Protein AF-A0A3P1WL23-F1 (afdb_monomer)

Structure (mmCIF, N/CA/C/O backbone):
data_AF-A0A3P1WL23-F1
#
_entry.id   AF-A0A3P1WL23-F1
#
loop_
_atom_site.group_PDB
_atom_site.id
_atom_site.type_symbol
_atom_site.label_atom_id
_atom_site.label_alt_id
_atom_site.label_comp_id
_atom_site.label_asym_id
_atom_site.label_entity_id
_atom_site.label_seq_id
_atom_site.pdbx_PDB_ins_code
_atom_site.Cartn_x
_atom_site.Cartn_y
_atom_site.Cartn_z
_atom_site.occupancy
_atom_site.B_iso_or_equiv
_atom_site.auth_seq_id
_atom_site.auth_comp_id
_atom_site.auth_asym_id
_atom_site.auth_atom_id
_atom_site.pdbx_PDB_model_num
ATOM 1 N N . MET A 1 1 ? 6.122 -33.150 -4.198 1.00 86.38 1 MET A N 1
ATOM 2 C CA . MET A 1 1 ? 6.755 -31.962 -3.572 1.00 86.38 1 MET A CA 1
ATOM 3 C C . MET A 1 1 ? 8.223 -31.910 -3.983 1.00 86.38 1 MET A C 1
ATOM 5 O O . MET A 1 1 ? 8.851 -32.961 -3.941 1.00 86.38 1 MET A O 1
ATOM 9 N N . ILE A 1 2 ? 8.761 -30.746 -4.373 1.00 91.94 2 ILE A N 1
ATOM 10 C CA . ILE A 1 2 ? 10.210 -30.546 -4.578 1.00 91.94 2 ILE A CA 1
ATOM 11 C C . ILE A 1 2 ? 10.788 -29.834 -3.350 1.00 91.94 2 ILE A C 1
ATOM 13 O O . ILE A 1 2 ? 10.182 -28.879 -2.869 1.00 91.94 2 ILE A O 1
ATOM 17 N N . ARG A 1 3 ? 11.929 -30.292 -2.828 1.00 94.50 3 ARG A N 1
ATOM 18 C CA . ARG A 1 3 ? 12.614 -29.663 -1.684 1.00 94.50 3 ARG A CA 1
ATOM 19 C C . ARG A 1 3 ? 14.132 -29.882 -1.733 1.00 94.50 3 ARG A C 1
ATOM 21 O O . ARG A 1 3 ? 14.568 -30.808 -2.417 1.00 94.50 3 ARG A O 1
ATOM 28 N N . PRO A 1 4 ? 14.941 -29.104 -0.990 1.00 94.88 4 PRO A N 1
ATOM 29 C CA . PRO A 1 4 ? 16.338 -29.452 -0.747 1.00 94.88 4 PRO A CA 1
ATOM 30 C C . PRO A 1 4 ? 16.478 -30.856 -0.150 1.00 94.88 4 PRO A C 1
ATOM 32 O O . PRO A 1 4 ? 15.651 -31.278 0.669 1.00 94.88 4 PRO A O 1
ATOM 35 N N . ALA A 1 5 ? 17.510 -31.575 -0.582 1.00 94.38 5 ALA A N 1
ATOM 36 C CA . ALA A 1 5 ? 17.866 -32.873 -0.034 1.00 94.38 5 ALA A CA 1
ATOM 37 C C . ALA A 1 5 ? 18.357 -32.724 1.413 1.00 94.38 5 ALA A C 1
ATOM 39 O O . ALA A 1 5 ? 19.126 -31.814 1.738 1.00 94.38 5 ALA A O 1
ATOM 40 N N . VAL A 1 6 ? 17.935 -33.645 2.271 1.00 94.69 6 VAL A N 1
ATOM 41 C CA . VAL A 1 6 ? 18.484 -33.828 3.618 1.00 94.69 6 VAL A CA 1
ATOM 42 C C . VAL A 1 6 ? 19.450 -35.020 3.618 1.00 94.69 6 VAL A C 1
ATOM 44 O O . VAL A 1 6 ? 19.379 -35.842 2.702 1.00 94.69 6 VAL A O 1
ATOM 47 N N . PRO A 1 7 ? 20.342 -35.161 4.618 1.00 94.25 7 PRO A N 1
ATOM 48 C CA . PRO A 1 7 ? 21.303 -36.269 4.664 1.00 94.25 7 PRO A CA 1
ATOM 49 C C . PRO A 1 7 ? 20.664 -37.661 4.519 1.00 94.25 7 PRO A C 1
ATOM 51 O O . PRO A 1 7 ? 21.202 -38.522 3.825 1.00 94.25 7 PRO A O 1
ATOM 54 N N . ASP A 1 8 ? 19.473 -37.854 5.090 1.00 94.19 8 ASP A N 1
ATOM 55 C CA . ASP A 1 8 ? 18.735 -39.123 5.035 1.00 94.19 8 ASP A CA 1
ATOM 56 C C . ASP A 1 8 ? 18.248 -39.490 3.619 1.00 94.19 8 ASP A C 1
ATOM 58 O O . ASP A 1 8 ? 17.963 -40.657 3.343 1.00 94.19 8 ASP A O 1
ATOM 62 N N . ASP A 1 9 ? 18.185 -38.529 2.691 1.00 95.62 9 ASP A N 1
ATOM 63 C CA . ASP A 1 9 ? 17.779 -38.788 1.308 1.00 95.62 9 ASP A CA 1
ATOM 64 C C . ASP A 1 9 ? 18.897 -39.430 0.474 1.00 95.62 9 ASP A C 1
ATOM 66 O O . ASP A 1 9 ? 18.610 -40.048 -0.553 1.00 95.62 9 ASP A O 1
ATOM 70 N N . LEU A 1 10 ? 20.168 -39.291 0.877 1.00 94.81 10 LEU A N 1
ATOM 71 C CA . LEU A 1 10 ? 21.323 -39.607 0.026 1.00 94.81 10 LEU A CA 1
ATOM 72 C C . LEU A 1 10 ? 21.339 -41.068 -0.435 1.00 94.81 10 LEU A C 1
ATOM 74 O O . LEU A 1 10 ? 21.601 -41.345 -1.603 1.00 94.81 10 LEU A O 1
ATOM 78 N N . LEU A 1 11 ? 20.996 -42.011 0.445 1.00 92.88 11 LEU A N 1
ATOM 79 C CA . LEU A 1 11 ? 20.919 -43.427 0.070 1.00 92.88 11 LEU A CA 1
ATOM 80 C C . LEU A 1 11 ? 19.818 -43.680 -0.964 1.00 92.88 11 LEU A C 1
ATOM 82 O O . LEU A 1 11 ? 20.016 -44.439 -1.913 1.00 92.88 11 LEU A O 1
ATOM 86 N N . ARG A 1 12 ? 18.672 -43.011 -0.814 1.00 94.25 12 ARG A N 1
ATOM 87 C CA . ARG A 1 12 ? 17.547 -43.153 -1.738 1.00 94.25 12 ARG A CA 1
ATOM 88 C C . ARG A 1 12 ? 17.841 -42.509 -3.094 1.00 94.25 12 ARG A C 1
ATOM 90 O O . ARG A 1 12 ? 17.418 -43.039 -4.118 1.00 94.25 12 ARG A O 1
ATOM 97 N N . ILE A 1 13 ? 18.602 -41.417 -3.115 1.00 95.94 13 ILE A N 1
ATOM 98 C CA . ILE A 1 13 ? 19.103 -40.783 -4.341 1.00 95.94 13 ILE A CA 1
ATOM 99 C C . ILE A 1 13 ? 19.926 -41.781 -5.166 1.00 95.94 13 ILE A C 1
ATOM 101 O O . ILE A 1 13 ? 19.653 -41.931 -6.354 1.00 95.94 13 ILE A O 1
ATOM 105 N N . ILE A 1 14 ? 20.827 -42.547 -4.536 1.00 94.94 14 ILE A N 1
ATOM 106 C CA . ILE A 1 14 ? 21.623 -43.579 -5.228 1.00 94.94 14 ILE A CA 1
ATOM 107 C C . ILE A 1 14 ? 20.744 -44.673 -5.847 1.00 94.94 14 ILE A C 1
ATOM 109 O O . ILE A 1 14 ? 21.011 -45.150 -6.950 1.00 94.94 14 ILE A O 1
ATOM 113 N N . GLU A 1 15 ? 19.674 -45.083 -5.166 1.00 93.56 15 GLU A N 1
ATOM 114 C CA . GLU A 1 15 ? 18.734 -46.063 -5.723 1.00 93.56 15 GLU A CA 1
ATOM 115 C C . GLU A 1 15 ? 17.981 -45.519 -6.942 1.00 93.56 15 GLU A C 1
ATOM 117 O O . GLU A 1 15 ? 17.791 -46.238 -7.924 1.00 93.56 15 GLU A O 1
ATOM 122 N N . VAL A 1 16 ? 17.555 -44.254 -6.883 1.00 95.56 16 VAL A N 1
ATOM 123 C CA . VAL A 1 16 ? 16.882 -43.570 -7.993 1.00 95.56 16 VAL A CA 1
ATOM 124 C C . VAL A 1 16 ? 17.826 -43.404 -9.181 1.00 95.56 16 VAL A C 1
ATOM 126 O O . VAL A 1 16 ? 17.416 -43.686 -10.306 1.00 95.56 16 VAL A O 1
ATOM 129 N N . GLU A 1 17 ? 19.070 -42.994 -8.933 1.00 94.75 17 GLU A N 1
ATOM 130 C CA . GLU A 1 17 ? 20.125 -42.850 -9.941 1.00 94.75 17 GLU A CA 1
ATOM 131 C C . GLU A 1 17 ? 20.358 -44.173 -10.670 1.00 94.75 17 GLU A C 1
ATOM 133 O O . GLU A 1 17 ? 20.147 -44.251 -11.876 1.00 94.75 17 GLU A O 1
ATOM 138 N N . ARG A 1 18 ? 20.622 -45.256 -9.929 1.00 92.69 18 ARG A N 1
ATOM 139 C CA . ARG A 1 18 ? 20.837 -46.591 -10.508 1.00 92.69 18 ARG A CA 1
ATOM 140 C C . ARG A 1 18 ? 19.647 -47.076 -11.337 1.00 92.69 18 ARG A C 1
ATOM 142 O O . ARG A 1 18 ? 19.825 -47.695 -12.387 1.00 92.69 18 ARG A O 1
ATOM 149 N N . ALA A 1 19 ? 18.426 -46.834 -10.859 1.00 93.56 19 ALA A N 1
ATOM 150 C CA . ALA A 1 19 ? 17.216 -47.226 -11.574 1.00 93.56 19 ALA A CA 1
ATOM 151 C C . ALA A 1 19 ? 17.024 -46.419 -12.869 1.00 93.56 19 ALA A C 1
ATOM 153 O O . ALA A 1 19 ? 16.594 -46.981 -13.877 1.00 93.56 19 ALA A O 1
ATOM 154 N N . ALA A 1 20 ? 17.341 -45.123 -12.851 1.00 92.81 20 ALA A N 1
ATOM 155 C CA . ALA A 1 20 ? 17.307 -44.272 -14.034 1.00 92.81 20 ALA A CA 1
ATOM 156 C C . ALA A 1 20 ? 18.410 -44.661 -15.032 1.00 92.81 20 ALA A C 1
ATOM 158 O O . ALA A 1 20 ? 18.119 -44.839 -16.214 1.00 92.81 20 ALA A O 1
ATOM 159 N N . ASP A 1 21 ? 19.635 -44.896 -14.561 1.00 91.62 21 ASP A N 1
ATOM 160 C CA . ASP A 1 21 ? 20.779 -45.238 -15.407 1.00 91.62 21 ASP A CA 1
ATOM 161 C C . ASP A 1 21 ? 20.597 -46.572 -16.134 1.00 91.62 21 ASP A C 1
ATOM 163 O O . ASP A 1 21 ? 20.970 -46.710 -17.302 1.00 91.62 21 ASP A O 1
ATOM 167 N N . ALA A 1 22 ? 19.925 -47.540 -15.501 1.00 92.44 22 ALA A N 1
ATOM 168 C CA . ALA A 1 22 ? 19.584 -48.815 -16.127 1.00 92.44 22 ALA A CA 1
ATOM 169 C C . ALA A 1 22 ? 18.810 -48.646 -17.453 1.00 92.44 22 ALA A C 1
ATOM 171 O O . ALA A 1 22 ? 18.936 -49.488 -18.349 1.00 92.44 22 ALA A O 1
ATOM 172 N N . MET A 1 23 ? 18.065 -47.546 -17.629 1.00 92.00 23 MET A N 1
ATOM 173 C CA . MET A 1 23 ? 17.349 -47.244 -18.874 1.00 92.00 23 MET A CA 1
ATOM 174 C C . MET A 1 23 ? 18.287 -47.014 -20.065 1.00 92.00 23 MET A C 1
ATOM 176 O O . MET A 1 23 ? 17.895 -47.303 -21.197 1.00 92.00 23 MET A O 1
ATOM 180 N N . PHE A 1 24 ? 19.531 -46.565 -19.858 1.00 89.88 24 PHE A N 1
ATOM 181 C CA . PHE A 1 24 ? 20.489 -46.344 -20.951 1.00 89.88 24 PHE A CA 1
ATOM 182 C C . PHE A 1 24 ? 20.887 -47.639 -21.677 1.00 89.88 24 PHE A C 1
ATOM 184 O O . PHE A 1 24 ? 21.215 -47.606 -22.865 1.00 89.88 24 PHE A O 1
ATOM 191 N N . THR A 1 25 ? 20.751 -48.805 -21.036 1.00 89.69 25 THR A N 1
ATOM 192 C CA . THR A 1 25 ? 20.951 -50.105 -21.707 1.00 89.69 25 THR A CA 1
ATOM 193 C C . THR A 1 25 ? 19.967 -50.326 -22.860 1.00 89.69 25 THR A C 1
ATOM 195 O O . THR A 1 25 ? 20.332 -50.914 -23.878 1.00 89.69 25 THR A O 1
ATOM 198 N N . THR A 1 26 ? 18.746 -49.785 -22.759 1.00 90.06 26 THR A N 1
ATOM 199 C CA . THR A 1 26 ? 17.691 -49.932 -23.780 1.00 90.06 26 THR A CA 1
ATOM 200 C C . THR A 1 26 ? 18.010 -49.210 -25.091 1.00 90.06 26 THR A C 1
ATOM 202 O O . THR A 1 26 ? 17.426 -49.522 -26.127 1.00 90.06 26 THR A O 1
ATOM 205 N N . VAL A 1 27 ? 18.973 -48.284 -25.060 1.00 88.94 27 VAL A N 1
ATOM 206 C CA . VAL A 1 27 ? 19.471 -47.521 -26.216 1.00 88.94 27 VAL A CA 1
ATOM 207 C C . VAL A 1 27 ? 20.936 -47.841 -26.536 1.00 88.94 27 VAL A C 1
ATOM 209 O O . VAL A 1 27 ? 21.588 -47.099 -27.266 1.00 88.94 27 VAL A O 1
ATOM 212 N N . GLY A 1 28 ? 21.460 -48.956 -26.010 1.00 86.12 28 GLY A N 1
ATOM 213 C CA . GLY A 1 28 ? 22.813 -49.441 -26.303 1.00 86.12 28 GLY A CA 1
ATOM 214 C C . GLY A 1 28 ? 23.941 -48.672 -25.607 1.00 86.12 28 GLY A C 1
ATOM 215 O O . GLY A 1 28 ? 25.082 -48.745 -26.053 1.00 86.12 28 GLY A O 1
ATOM 216 N N . LEU A 1 29 ? 23.645 -47.937 -24.530 1.00 86.56 29 LEU A N 1
ATOM 217 C CA . LEU A 1 29 ? 24.608 -47.154 -23.746 1.00 86.56 29 LEU A CA 1
ATOM 218 C C . LEU A 1 29 ? 24.973 -47.851 -22.425 1.00 86.56 29 LEU A C 1
ATOM 220 O O . LEU A 1 29 ? 24.862 -47.270 -21.348 1.00 86.56 29 LEU A O 1
ATOM 224 N N . SER A 1 30 ? 25.440 -49.102 -22.499 1.00 85.12 30 SER A N 1
ATOM 225 C CA . SER A 1 30 ? 25.869 -49.865 -21.312 1.00 85.12 30 SER A CA 1
ATOM 226 C C . SER A 1 30 ? 27.014 -49.201 -20.544 1.00 85.12 30 SER A C 1
ATOM 228 O O . SER A 1 30 ? 27.074 -49.339 -19.330 1.00 85.12 30 SER A O 1
ATOM 230 N N . VAL A 1 31 ? 27.841 -48.390 -21.218 1.00 82.25 31 VAL A N 1
ATOM 231 C CA . VAL A 1 31 ? 28.945 -47.639 -20.595 1.00 82.25 31 VAL A CA 1
ATOM 232 C C . VAL A 1 31 ? 28.498 -46.755 -19.424 1.00 82.25 31 VAL A C 1
ATOM 234 O O . VAL A 1 31 ? 29.271 -46.555 -18.499 1.00 82.25 31 VAL A O 1
ATOM 237 N N . VAL A 1 32 ? 27.253 -46.258 -19.430 1.00 81.00 32 VAL A N 1
ATOM 238 C CA . VAL A 1 32 ? 26.699 -45.458 -18.321 1.00 81.00 32 VAL A CA 1
ATOM 239 C C . VAL A 1 32 ? 26.483 -46.320 -17.076 1.00 81.00 32 VAL A C 1
ATOM 241 O O . VAL A 1 32 ? 26.749 -45.884 -15.965 1.00 81.00 32 VAL A O 1
ATOM 244 N N . VAL A 1 33 ? 26.047 -47.565 -17.265 1.00 83.25 33 VAL A N 1
ATOM 245 C CA . VAL A 1 33 ? 25.827 -48.525 -16.174 1.00 83.25 33 VAL A CA 1
ATOM 246 C C . VAL A 1 33 ? 27.145 -49.142 -15.700 1.00 83.25 33 VAL A C 1
ATOM 248 O O . VAL A 1 33 ? 27.306 -49.417 -14.514 1.00 83.25 33 VAL A O 1
ATOM 251 N N . ASP A 1 34 ? 28.088 -49.344 -16.620 1.00 81.50 34 ASP A N 1
ATOM 252 C CA . ASP A 1 34 ? 29.397 -49.941 -16.341 1.00 81.50 34 ASP A CA 1
ATOM 253 C C . ASP A 1 34 ? 30.385 -48.945 -15.699 1.00 81.50 34 ASP A C 1
ATOM 255 O O . ASP A 1 34 ? 31.417 -49.356 -15.159 1.00 81.50 34 ASP A O 1
ATOM 259 N N . ALA A 1 35 ? 30.093 -47.640 -15.753 1.00 76.75 35 ALA A N 1
ATOM 260 C CA . ALA A 1 35 ? 30.888 -46.604 -15.106 1.00 76.75 35 ALA A CA 1
ATOM 261 C C . ALA A 1 35 ? 30.852 -46.737 -13.567 1.00 76.75 35 ALA A C 1
ATOM 263 O O . ALA A 1 35 ? 29.869 -47.242 -13.007 1.00 76.75 35 ALA A O 1
ATOM 264 N N . PRO A 1 36 ? 31.907 -46.279 -12.856 1.00 77.69 36 PRO A N 1
ATOM 265 C CA . PRO A 1 36 ? 31.903 -46.225 -11.398 1.00 77.69 36 PRO A CA 1
ATOM 266 C C . PRO A 1 36 ? 30.649 -45.517 -10.882 1.00 77.69 36 PRO A C 1
ATOM 268 O O . PRO A 1 36 ? 30.366 -44.387 -11.264 1.00 77.69 36 PRO A O 1
ATOM 271 N N . GLN A 1 37 ? 29.891 -46.212 -10.037 1.00 76.75 37 GLN A N 1
ATOM 272 C CA . GLN A 1 37 ? 28.629 -45.707 -9.510 1.00 76.75 37 GLN A CA 1
ATOM 273 C C . GLN A 1 37 ? 28.891 -44.633 -8.454 1.00 76.75 37 GLN A C 1
ATOM 275 O O . GLN A 1 37 ? 29.711 -44.839 -7.555 1.00 76.75 37 GLN A O 1
ATOM 280 N N . THR A 1 38 ? 28.145 -43.536 -8.540 1.00 84.50 38 THR A N 1
ATOM 281 C CA . THR A 1 38 ? 28.152 -42.450 -7.560 1.00 84.50 38 THR A CA 1
ATOM 282 C C . THR A 1 38 ? 27.753 -42.985 -6.181 1.00 84.50 38 THR A C 1
ATOM 284 O O . THR A 1 38 ? 26.864 -43.834 -6.050 1.00 84.50 38 THR A O 1
ATOM 287 N N . THR A 1 39 ? 28.419 -42.515 -5.131 1.00 89.38 39 THR A N 1
ATOM 288 C CA . THR A 1 39 ? 28.142 -42.873 -3.736 1.00 89.38 39 THR A CA 1
ATOM 289 C C . THR A 1 39 ? 27.419 -41.740 -3.008 1.00 89.38 39 THR A C 1
ATOM 291 O O . THR A 1 39 ? 27.374 -40.600 -3.469 1.00 89.38 39 THR A O 1
ATOM 294 N N . ALA A 1 40 ? 26.849 -42.033 -1.835 1.00 89.69 40 ALA A N 1
ATOM 295 C CA . ALA A 1 40 ? 26.248 -40.997 -0.992 1.00 89.69 40 ALA A CA 1
ATOM 296 C C . ALA A 1 40 ? 27.266 -39.900 -0.606 1.00 89.69 40 ALA A C 1
ATOM 298 O O . ALA A 1 40 ? 26.895 -38.731 -0.513 1.00 89.69 40 ALA A O 1
ATOM 299 N N . GLU A 1 41 ? 28.543 -40.262 -0.435 1.00 90.69 41 GLU A N 1
ATOM 300 C CA . GLU A 1 41 ? 29.630 -39.326 -0.114 1.00 90.69 41 GLU A CA 1
ATOM 301 C C . GLU A 1 41 ? 29.911 -38.350 -1.266 1.00 90.69 41 GLU A C 1
ATOM 303 O O . GLU A 1 41 ? 30.194 -37.182 -1.015 1.00 90.69 41 GLU A O 1
ATOM 308 N N . ASP A 1 42 ? 29.737 -38.777 -2.520 1.00 90.94 42 ASP A N 1
ATOM 309 C CA . ASP A 1 42 ? 29.935 -37.917 -3.697 1.00 90.94 42 ASP A CA 1
ATOM 310 C C . ASP A 1 42 ? 28.849 -36.834 -3.833 1.00 90.94 42 ASP A C 1
ATOM 312 O O . ASP A 1 42 ? 29.079 -35.779 -4.432 1.00 90.94 42 ASP A O 1
ATOM 316 N N . HIS A 1 43 ? 27.659 -37.078 -3.271 1.00 93.44 43 HIS A N 1
ATOM 317 C CA . HIS A 1 43 ? 26.537 -36.130 -3.257 1.00 93.44 43 HIS A CA 1
ATOM 318 C C . HIS A 1 43 ? 26.494 -35.255 -1.997 1.00 93.44 43 HIS A C 1
ATOM 320 O O . HIS A 1 43 ? 25.889 -34.180 -2.030 1.00 93.44 43 HIS A O 1
ATOM 326 N N . ALA A 1 44 ? 27.150 -35.662 -0.904 1.00 91.81 44 ALA A N 1
ATOM 327 C CA . ALA A 1 44 ? 27.122 -34.938 0.368 1.00 91.81 44 ALA A CA 1
ATOM 328 C C . ALA A 1 44 ? 27.570 -33.461 0.251 1.00 91.81 44 ALA A C 1
ATOM 330 O O . ALA A 1 44 ? 26.834 -32.595 0.724 1.00 91.81 44 ALA A O 1
ATOM 331 N N . PRO A 1 45 ? 28.655 -33.100 -0.469 1.00 94.12 45 PRO A N 1
ATOM 332 C CA . PRO A 1 45 ? 29.045 -31.693 -0.621 1.00 94.12 45 PRO A CA 1
ATOM 333 C C . PRO A 1 45 ? 28.013 -30.837 -1.370 1.00 94.12 45 PRO A C 1
ATOM 335 O O . PRO A 1 45 ? 27.872 -29.639 -1.115 1.00 94.12 45 PRO A O 1
ATOM 338 N N . ALA A 1 46 ? 27.293 -31.422 -2.333 1.00 92.56 46 ALA A N 1
ATOM 339 C CA . ALA A 1 46 ? 26.214 -30.726 -3.031 1.00 92.56 46 ALA A CA 1
ATOM 340 C C . ALA A 1 46 ? 24.992 -30.563 -2.116 1.00 92.56 46 ALA A C 1
ATOM 342 O O . ALA A 1 46 ? 24.379 -29.497 -2.103 1.00 92.56 46 ALA A O 1
ATOM 343 N N . GLN A 1 47 ? 24.675 -31.580 -1.313 1.00 95.81 47 GLN A N 1
ATOM 344 C CA . GLN A 1 47 ? 23.608 -31.538 -0.316 1.00 95.81 47 GLN A CA 1
ATOM 345 C C . GLN A 1 47 ? 23.861 -30.460 0.746 1.00 95.81 47 GLN A C 1
ATOM 347 O O . GLN A 1 47 ? 23.001 -29.603 0.949 1.00 95.81 47 GLN A O 1
ATOM 352 N N . GLU A 1 48 ? 25.046 -30.442 1.359 1.00 91.25 48 GLU A N 1
ATOM 353 C CA . GLU A 1 48 ? 25.438 -29.457 2.379 1.00 91.25 48 GLU A CA 1
ATOM 354 C C . GLU A 1 48 ? 25.387 -28.018 1.850 1.00 91.25 48 GLU A C 1
ATOM 356 O O . GLU A 1 48 ? 24.963 -27.099 2.548 1.00 91.25 48 GLU A O 1
ATOM 361 N N . ALA A 1 49 ? 25.758 -27.820 0.584 1.00 84.75 49 ALA A N 1
ATOM 362 C CA . ALA A 1 49 ? 25.702 -26.522 -0.083 1.00 84.75 49 ALA A CA 1
ATOM 363 C C . ALA A 1 49 ? 24.287 -26.130 -0.567 1.00 84.75 49 ALA A C 1
ATOM 365 O O . ALA A 1 49 ? 24.122 -25.090 -1.213 1.00 84.75 49 ALA A O 1
ATOM 366 N N . GLY A 1 50 ? 23.266 -26.957 -0.309 1.00 90.12 50 GLY A N 1
ATOM 367 C CA . GLY A 1 50 ? 21.892 -26.734 -0.765 1.00 90.12 50 GLY A CA 1
ATOM 368 C C . GLY A 1 50 ? 21.736 -26.797 -2.286 1.00 90.12 50 GLY A C 1
ATOM 369 O O . GLY A 1 50 ? 20.869 -26.123 -2.837 1.00 90.12 50 GLY A O 1
ATOM 370 N N . ARG A 1 51 ? 22.601 -27.556 -2.966 1.00 96.19 51 ARG A N 1
ATOM 371 C CA . ARG A 1 51 ? 22.671 -27.718 -4.430 1.00 96.19 51 ARG A CA 1
ATOM 372 C C . ARG A 1 51 ? 22.103 -29.045 -4.932 1.00 96.19 51 ARG A C 1
ATOM 374 O O . ARG A 1 51 ? 22.212 -29.366 -6.112 1.00 96.19 51 ARG A O 1
ATOM 381 N N . LEU A 1 52 ? 21.515 -29.824 -4.033 1.00 97.44 52 LEU A N 1
ATOM 382 C CA . LEU A 1 52 ? 20.864 -31.091 -4.330 1.00 97.44 52 LEU A CA 1
ATOM 383 C C . LEU A 1 52 ? 19.385 -30.963 -3.965 1.00 97.44 52 LEU A C 1
ATOM 385 O O . LEU A 1 52 ? 19.056 -30.705 -2.807 1.00 97.44 52 LEU A O 1
ATOM 389 N N . LEU A 1 53 ? 18.499 -31.105 -4.949 1.00 97.81 53 LEU A N 1
ATOM 390 C CA . LEU A 1 53 ? 17.049 -31.027 -4.763 1.00 97.81 53 LEU A CA 1
ATOM 391 C C . LEU A 1 53 ? 16.421 -32.389 -5.055 1.00 97.81 53 LEU A C 1
ATOM 393 O O . LEU A 1 53 ? 16.829 -33.080 -5.987 1.00 97.81 53 LEU A O 1
ATOM 397 N N . VAL A 1 54 ? 15.404 -32.761 -4.283 1.00 97.69 54 VAL A N 1
ATOM 398 C CA . VAL A 1 54 ? 14.677 -34.027 -4.418 1.00 97.69 54 VAL A CA 1
ATOM 399 C C . VAL A 1 54 ? 13.203 -33.798 -4.712 1.00 97.69 54 VAL A C 1
ATOM 401 O O . VAL A 1 54 ? 12.576 -32.872 -4.195 1.00 97.69 54 VAL A O 1
ATOM 404 N N . ALA A 1 55 ? 12.640 -34.685 -5.526 1.00 96.44 55 ALA A N 1
ATOM 405 C CA . ALA A 1 55 ? 11.213 -34.840 -5.731 1.00 96.44 55 ALA A CA 1
ATOM 406 C C . ALA A 1 55 ? 10.694 -35.973 -4.846 1.00 96.44 55 ALA A C 1
ATOM 408 O O . ALA A 1 55 ? 11.109 -37.124 -4.996 1.00 96.44 55 ALA A O 1
ATOM 409 N N . CYS A 1 56 ? 9.756 -35.648 -3.960 1.00 93.38 56 CYS A N 1
ATOM 410 C CA . CYS A 1 56 ? 9.133 -36.595 -3.044 1.00 93.38 56 CYS A CA 1
ATOM 411 C C . CYS A 1 56 ? 7.678 -36.881 -3.432 1.00 93.38 56 CYS A C 1
ATOM 413 O O . CYS A 1 56 ? 6.911 -35.948 -3.715 1.00 93.38 56 CYS A O 1
ATOM 415 N N . ALA A 1 57 ? 7.307 -38.162 -3.385 1.00 86.06 57 ALA A N 1
ATOM 416 C CA . ALA A 1 57 ? 5.936 -38.660 -3.478 1.00 86.06 57 ALA A CA 1
ATOM 417 C C . ALA A 1 57 ? 5.490 -39.215 -2.114 1.00 86.06 57 ALA A C 1
ATOM 419 O O . ALA A 1 57 ? 6.282 -39.877 -1.442 1.00 86.06 57 ALA A O 1
ATOM 420 N N . GLU A 1 58 ? 4.238 -38.956 -1.719 1.00 72.62 58 GLU A N 1
ATOM 421 C CA . GLU A 1 58 ? 3.715 -39.246 -0.368 1.00 72.62 58 GLU A CA 1
ATOM 422 C C . GLU A 1 58 ? 3.915 -40.706 0.070 1.00 72.62 58 GLU A C 1
ATOM 424 O O . GLU A 1 58 ? 4.270 -40.956 1.217 1.00 72.62 58 GLU A O 1
ATOM 429 N N . GLU A 1 59 ? 3.776 -41.667 -0.846 1.00 69.75 59 GLU A N 1
ATOM 430 C CA . GLU A 1 59 ? 3.852 -43.104 -0.534 1.00 69.75 59 GLU A CA 1
ATOM 431 C C . GLU A 1 59 ? 5.237 -43.737 -0.777 1.00 69.75 59 GLU A C 1
ATOM 433 O O . GLU A 1 59 ? 5.482 -44.877 -0.381 1.00 69.75 59 GLU A O 1
ATOM 438 N N . HIS A 1 60 ? 6.159 -43.032 -1.444 1.00 72.00 60 HIS A N 1
ATOM 439 C CA . HIS A 1 60 ? 7.392 -43.631 -1.987 1.00 72.00 60 HIS A CA 1
ATOM 440 C C . HIS A 1 60 ? 8.680 -42.877 -1.636 1.00 72.00 60 HIS A C 1
ATOM 442 O O . HIS A 1 60 ? 9.766 -43.279 -2.063 1.00 72.00 60 HIS A O 1
ATOM 448 N N . GLY A 1 61 ? 8.578 -41.793 -0.861 1.00 88.38 61 GLY A N 1
ATOM 449 C CA . GLY A 1 61 ? 9.722 -40.957 -0.509 1.00 88.38 61 GLY A CA 1
ATOM 450 C C . GLY A 1 61 ? 10.324 -40.289 -1.745 1.00 88.38 61 GLY A C 1
ATOM 451 O O . GLY A 1 61 ? 9.593 -39.828 -2.625 1.00 88.38 61 GLY A O 1
ATOM 452 N N . VAL A 1 62 ? 11.656 -40.222 -1.817 1.00 95.88 62 VAL A N 1
ATOM 453 C CA . VAL A 1 62 ? 12.365 -39.642 -2.968 1.00 95.88 62 VAL A CA 1
ATOM 454 C C . VAL A 1 62 ? 12.170 -40.522 -4.209 1.00 95.88 62 VAL A C 1
ATOM 456 O O . VAL A 1 62 ? 12.491 -41.714 -4.215 1.00 95.88 62 VAL A O 1
ATOM 459 N N . VAL A 1 63 ? 11.634 -39.913 -5.267 1.00 96.88 63 VAL A N 1
ATOM 460 C CA . VAL A 1 63 ? 11.350 -40.535 -6.574 1.00 96.88 63 VAL A CA 1
ATOM 461 C C . VAL A 1 63 ? 12.100 -39.865 -7.728 1.00 96.88 63 VAL A C 1
ATOM 463 O O . VAL A 1 63 ? 12.068 -40.357 -8.854 1.00 96.88 63 VAL A O 1
ATOM 466 N N . GLY A 1 64 ? 12.786 -38.757 -7.463 1.00 97.19 64 GLY A N 1
ATOM 467 C CA . GLY A 1 64 ? 13.633 -38.057 -8.420 1.00 97.19 64 GLY A CA 1
ATOM 468 C C . GLY A 1 64 ? 14.560 -37.078 -7.712 1.00 97.19 64 GLY A C 1
ATOM 469 O O . GLY A 1 64 ? 14.277 -36.679 -6.584 1.00 97.19 64 GLY A O 1
ATOM 470 N N . PHE A 1 65 ? 15.648 -36.680 -8.359 1.00 98.19 65 PHE A N 1
ATOM 471 C CA . PHE A 1 65 ? 16.547 -35.651 -7.845 1.00 98.19 65 PHE A CA 1
ATOM 472 C C . PHE A 1 65 ? 17.227 -34.880 -8.974 1.00 98.19 65 PHE A C 1
ATOM 474 O O . PHE A 1 65 ? 17.260 -35.328 -10.123 1.00 98.19 65 PHE A O 1
ATOM 481 N N . ILE A 1 66 ? 17.768 -33.717 -8.624 1.00 98.12 66 ILE A N 1
ATOM 482 C CA . ILE A 1 66 ? 18.619 -32.906 -9.487 1.00 98.12 66 ILE A CA 1
ATOM 483 C C . ILE A 1 66 ? 19.780 -32.333 -8.675 1.00 98.12 66 ILE A C 1
ATOM 485 O O . ILE A 1 66 ? 19.587 -31.826 -7.566 1.00 98.12 66 ILE A O 1
ATOM 489 N N . ARG A 1 67 ? 20.988 -32.440 -9.224 1.00 97.56 67 ARG A N 1
ATOM 490 C CA . ARG A 1 67 ? 22.225 -31.898 -8.663 1.00 97.56 67 ARG A CA 1
ATOM 491 C C . ARG A 1 67 ? 22.693 -30.719 -9.503 1.00 97.56 67 ARG A C 1
ATOM 493 O O . ARG A 1 67 ? 22.797 -30.829 -10.724 1.00 97.56 67 ARG A O 1
ATOM 500 N N . VAL A 1 68 ? 23.021 -29.624 -8.825 1.00 97.44 68 VAL A N 1
ATOM 501 C CA . VAL A 1 68 ? 23.542 -28.403 -9.436 1.00 97.44 68 VAL A CA 1
ATOM 502 C C . VAL A 1 68 ? 24.992 -28.173 -9.009 1.00 97.44 68 VAL A C 1
ATOM 504 O O . VAL A 1 68 ? 25.314 -28.050 -7.828 1.00 97.44 68 VAL A O 1
ATOM 507 N N . ASP A 1 69 ? 25.890 -28.069 -9.974 1.00 95.75 69 ASP A N 1
ATOM 508 C CA . ASP A 1 69 ? 27.259 -27.615 -9.781 1.00 95.75 69 ASP A CA 1
ATOM 509 C C . ASP A 1 69 ? 27.447 -26.175 -10.283 1.00 95.75 69 ASP A C 1
ATOM 511 O O . ASP A 1 69 ? 26.570 -25.606 -10.935 1.00 95.75 69 ASP A O 1
ATOM 515 N N . LEU A 1 70 ? 28.545 -25.532 -9.880 1.00 95.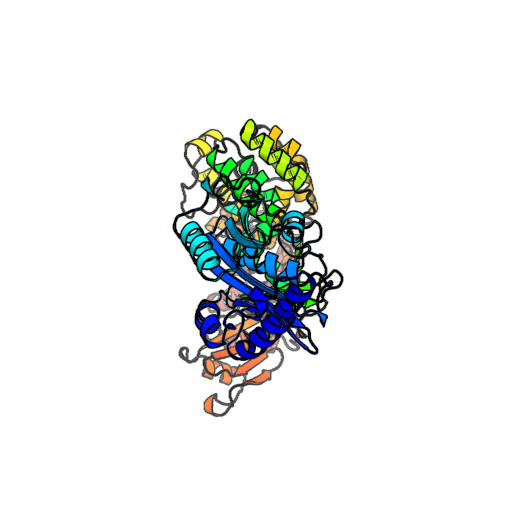12 70 LEU A N 1
ATOM 516 C CA . LEU A 1 70 ? 28.927 -24.215 -10.389 1.00 95.12 70 LEU A CA 1
ATOM 517 C C . LEU A 1 70 ? 30.084 -24.407 -11.362 1.00 95.12 70 LEU A C 1
ATOM 519 O O . LEU A 1 70 ? 31.137 -24.892 -10.959 1.00 95.12 70 LEU A O 1
ATOM 523 N N . VAL A 1 71 ? 29.863 -24.040 -12.622 1.00 95.25 71 VAL A N 1
ATOM 524 C CA . VAL A 1 71 ? 30.827 -24.184 -13.719 1.00 95.25 71 VAL A CA 1
ATOM 525 C C . VAL A 1 71 ? 30.845 -22.882 -14.507 1.00 95.25 71 VAL A C 1
ATOM 527 O O . VAL A 1 71 ? 29.794 -22.352 -14.869 1.00 95.25 71 VAL A O 1
ATOM 530 N N . ASP A 1 72 ? 32.035 -22.336 -14.739 1.00 92.19 72 ASP A N 1
ATOM 531 C CA . ASP A 1 72 ? 32.261 -21.049 -15.405 1.00 92.19 72 ASP A CA 1
ATOM 532 C C . ASP A 1 72 ? 31.477 -19.892 -14.743 1.00 92.19 72 ASP A C 1
ATOM 534 O O . ASP A 1 72 ? 30.992 -18.967 -15.399 1.00 92.19 72 ASP A O 1
ATOM 538 N N . GLY A 1 73 ? 31.323 -19.958 -13.415 1.00 90.88 73 GLY A N 1
ATOM 539 C CA . GLY A 1 73 ? 30.561 -18.984 -12.625 1.00 90.88 73 GLY A CA 1
ATOM 540 C C . GLY A 1 73 ? 29.045 -19.019 -12.855 1.00 90.88 73 GLY A C 1
ATOM 541 O O . GLY A 1 73 ? 28.363 -18.056 -12.513 1.00 90.88 73 GLY A O 1
ATOM 542 N N . GLN A 1 74 ? 28.516 -20.089 -13.450 1.00 94.81 74 GLN A N 1
ATOM 543 C CA . GLN A 1 74 ? 27.096 -20.279 -13.758 1.00 94.81 74 GLN A CA 1
ATOM 544 C C . GLN A 1 74 ? 26.596 -21.625 -13.222 1.00 94.81 74 GLN A C 1
ATOM 546 O O . GLN A 1 74 ? 27.389 -22.474 -12.819 1.00 94.81 74 GLN A O 1
ATOM 551 N N . ALA A 1 75 ? 25.276 -21.829 -13.202 1.00 96.62 75 ALA A N 1
ATOM 552 C CA . ALA A 1 75 ? 24.711 -23.106 -12.777 1.00 96.62 75 ALA A CA 1
ATOM 553 C C . ALA A 1 75 ? 24.952 -24.188 -13.845 1.00 96.62 75 ALA A C 1
ATOM 555 O O . ALA A 1 75 ? 24.765 -23.959 -15.043 1.00 96.62 75 ALA A O 1
ATOM 556 N N . HIS A 1 76 ? 25.335 -25.381 -13.406 1.00 97.88 76 HIS A N 1
ATOM 557 C CA . HIS A 1 76 ? 25.507 -26.570 -14.230 1.00 97.88 76 HIS A CA 1
ATOM 558 C C . HIS A 1 76 ? 24.665 -27.708 -13.666 1.00 97.88 76 HIS A C 1
ATOM 560 O O . HIS A 1 76 ? 24.795 -28.045 -12.495 1.00 97.88 76 HIS A O 1
ATOM 566 N N . LEU A 1 77 ? 23.788 -28.301 -14.467 1.00 97.44 77 LEU A N 1
ATOM 567 C CA . LEU A 1 77 ? 23.030 -29.478 -14.057 1.00 97.44 77 LEU A CA 1
ATOM 568 C C . LEU A 1 77 ? 23.902 -30.703 -14.288 1.00 97.44 77 LEU A C 1
ATOM 570 O O . LEU A 1 77 ? 23.987 -31.206 -15.407 1.00 97.44 77 LEU A O 1
ATOM 574 N N . GLU A 1 78 ? 24.547 -31.145 -13.214 1.00 94.69 78 GLU A N 1
ATOM 575 C CA . GLU A 1 78 ? 25.463 -32.284 -13.248 1.00 94.69 78 GLU A CA 1
ATOM 576 C C . GLU A 1 78 ? 24.699 -33.597 -13.425 1.00 94.69 78 GLU A C 1
ATOM 578 O O . GLU A 1 78 ? 25.097 -34.462 -14.198 1.00 94.69 78 GLU A O 1
ATOM 583 N N . GLN A 1 79 ? 23.567 -33.741 -12.730 1.00 93.75 79 GLN A N 1
ATOM 584 C CA . GLN A 1 79 ? 22.765 -34.959 -12.786 1.00 93.75 79 GLN A CA 1
ATOM 585 C C . GLN A 1 79 ? 21.290 -34.646 -12.560 1.00 93.75 79 GLN A C 1
ATOM 587 O O . GLN A 1 79 ? 20.937 -33.874 -11.666 1.00 93.75 79 GLN A O 1
ATOM 592 N N . VAL A 1 80 ? 20.419 -35.279 -13.344 1.00 96.06 80 VAL A N 1
ATOM 593 C CA . VAL A 1 80 ? 18.969 -35.273 -13.126 1.00 96.06 80 VAL A CA 1
ATOM 594 C C . VAL A 1 80 ? 18.416 -36.660 -13.408 1.00 96.06 80 VAL A C 1
ATOM 596 O O . VAL A 1 80 ? 18.517 -37.171 -14.522 1.00 96.06 80 VAL A O 1
ATOM 599 N N . SER A 1 81 ? 17.790 -37.254 -12.397 1.00 95.81 81 SER A N 1
ATOM 600 C CA . SER A 1 81 ? 17.290 -38.624 -12.481 1.00 95.81 81 SER A CA 1
ATOM 601 C C . SER A 1 81 ? 15.902 -38.713 -11.875 1.00 95.81 81 SER A C 1
ATOM 603 O O . SER A 1 81 ? 15.639 -38.202 -10.788 1.00 95.81 81 SER A O 1
ATOM 605 N N . VAL A 1 82 ? 14.999 -39.383 -12.584 1.00 96.06 82 VAL A N 1
ATOM 606 C CA . VAL A 1 82 ? 13.657 -39.719 -12.103 1.00 96.06 82 VAL A CA 1
ATOM 607 C C . VAL A 1 82 ? 13.517 -41.227 -12.167 1.00 96.06 82 VAL A C 1
ATOM 609 O O . VAL A 1 82 ? 13.819 -41.842 -13.190 1.00 96.06 82 VAL A O 1
ATOM 612 N N . HIS A 1 83 ? 13.040 -41.823 -11.079 1.00 95.38 83 HIS A N 1
ATOM 613 C CA . HIS A 1 83 ? 12.829 -43.257 -11.007 1.00 95.38 83 HIS A CA 1
ATOM 614 C C . HIS A 1 83 ? 11.861 -43.698 -12.125 1.00 95.38 83 HIS A C 1
ATOM 616 O O . HIS A 1 83 ? 10.795 -43.089 -12.258 1.00 95.38 83 HIS A O 1
ATOM 622 N N . PRO A 1 84 ? 12.146 -44.765 -12.900 1.00 92.62 84 PRO A N 1
ATOM 623 C CA . PRO A 1 84 ? 11.328 -45.147 -14.058 1.00 92.62 84 PRO A CA 1
ATOM 624 C C . PRO A 1 84 ? 9.843 -45.366 -13.741 1.00 92.62 84 PRO A C 1
ATOM 626 O O . PRO A 1 84 ? 8.981 -44.968 -14.518 1.00 92.62 84 PRO A O 1
ATOM 629 N N . ALA A 1 85 ? 9.529 -45.923 -12.565 1.00 91.25 85 ALA A N 1
ATOM 630 C CA . ALA A 1 85 ? 8.145 -46.108 -12.108 1.00 91.25 85 ALA A CA 1
ATOM 631 C C . ALA A 1 85 ? 7.373 -44.790 -11.868 1.00 91.25 85 ALA A C 1
ATOM 633 O O . ALA A 1 85 ? 6.149 -44.801 -11.827 1.00 91.25 85 ALA A O 1
ATOM 634 N N . ALA A 1 86 ? 8.078 -43.666 -11.715 1.00 89.62 86 ALA A N 1
ATOM 635 C CA . ALA A 1 86 ? 7.508 -42.333 -11.529 1.00 89.62 86 ALA A CA 1
ATOM 636 C C . ALA A 1 86 ? 7.649 -41.444 -12.785 1.00 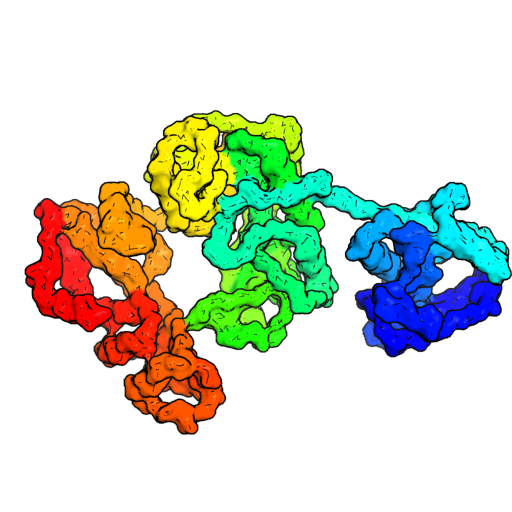89.62 86 ALA A C 1
ATOM 638 O O . ALA A 1 86 ? 7.152 -40.314 -12.815 1.00 89.62 86 ALA A O 1
ATOM 639 N N . ALA A 1 87 ? 8.300 -41.936 -13.845 1.00 86.12 87 ALA A N 1
ATOM 640 C CA . ALA A 1 87 ? 8.480 -41.201 -15.093 1.00 86.12 87 ALA A CA 1
ATOM 641 C C . ALA A 1 87 ? 7.136 -40.906 -15.790 1.00 86.12 87 ALA A C 1
ATOM 643 O O . ALA A 1 87 ? 6.115 -41.526 -15.508 1.00 86.12 87 ALA A O 1
ATOM 644 N N . GLY A 1 88 ? 7.120 -39.927 -16.699 1.00 83.38 88 GLY A N 1
ATOM 645 C CA . GLY A 1 88 ? 5.918 -39.552 -17.461 1.00 83.38 88 GLY A CA 1
ATOM 646 C C . GLY A 1 88 ? 4.924 -38.632 -16.736 1.00 83.38 88 GLY A C 1
ATOM 647 O O . GLY A 1 88 ? 4.003 -38.134 -17.370 1.00 83.38 88 GLY A O 1
ATOM 648 N N . HIS A 1 89 ? 5.144 -38.324 -15.455 1.00 85.25 89 HIS A N 1
ATOM 649 C CA . HIS A 1 89 ? 4.258 -37.475 -14.640 1.00 85.25 89 HIS A CA 1
ATOM 650 C C . HIS A 1 89 ? 4.752 -36.023 -14.494 1.00 85.25 89 HIS A C 1
ATOM 652 O O . HIS A 1 89 ? 4.386 -35.320 -13.558 1.00 85.25 89 HIS A O 1
ATOM 658 N N . GLY A 1 90 ? 5.646 -35.567 -15.379 1.00 87.44 90 GLY A N 1
ATOM 659 C CA . GLY A 1 90 ? 6.180 -34.197 -15.348 1.00 87.44 90 GLY A CA 1
ATOM 660 C C . GLY A 1 90 ? 7.192 -33.901 -14.229 1.00 87.44 90 GLY A C 1
ATOM 661 O O . GLY A 1 90 ? 7.643 -32.766 -14.120 1.00 87.44 90 GLY A O 1
ATOM 662 N N . ILE A 1 91 ? 7.604 -34.898 -13.437 1.00 91.94 91 ILE A N 1
ATOM 663 C CA . ILE A 1 91 ? 8.551 -34.729 -12.314 1.00 91.94 91 ILE A CA 1
ATOM 664 C C . ILE A 1 91 ? 9.889 -34.141 -12.777 1.00 91.94 91 ILE A C 1
ATOM 666 O O . ILE A 1 91 ? 10.411 -33.228 -12.147 1.00 91.94 91 ILE A O 1
ATOM 670 N N . GLY A 1 92 ? 10.421 -34.622 -13.905 1.00 90.50 92 GLY A N 1
ATOM 671 C CA . GLY A 1 92 ? 11.659 -34.084 -14.469 1.00 90.50 92 GLY A CA 1
ATOM 672 C C . GLY A 1 92 ? 11.545 -32.590 -14.775 1.00 90.50 92 GLY A C 1
ATOM 673 O O . GLY A 1 92 ? 12.454 -31.837 -14.466 1.00 90.50 92 GLY A O 1
ATOM 674 N N . ALA A 1 93 ? 10.413 -32.132 -15.317 1.00 87.56 93 ALA A N 1
ATOM 675 C CA . ALA A 1 93 ? 10.206 -30.717 -15.618 1.00 87.56 93 ALA A CA 1
ATOM 676 C C . ALA A 1 93 ? 10.121 -29.870 -14.338 1.00 87.56 93 ALA A C 1
ATOM 678 O O . ALA A 1 93 ? 10.669 -28.775 -14.302 1.00 87.56 93 ALA A O 1
ATOM 679 N N . GLN A 1 94 ? 9.502 -30.398 -13.275 1.00 88.56 94 GLN A N 1
ATOM 680 C CA . GLN A 1 94 ? 9.455 -29.737 -11.965 1.00 88.56 94 GLN A CA 1
ATOM 681 C C . GLN A 1 94 ? 10.846 -29.620 -11.326 1.00 88.56 94 GLN A C 1
ATOM 683 O O . GLN A 1 94 ? 11.179 -28.569 -10.791 1.00 88.56 94 GLN A O 1
ATOM 688 N N . LEU A 1 95 ? 11.673 -30.670 -11.410 1.00 95.06 95 LEU A N 1
ATOM 689 C CA . LEU A 1 95 ? 13.062 -30.637 -10.933 1.00 95.06 95 LEU A CA 1
ATOM 690 C C . LEU A 1 95 ? 13.901 -29.612 -11.705 1.00 95.06 95 LEU A C 1
ATOM 692 O O . LEU A 1 95 ? 14.626 -28.834 -11.094 1.00 95.06 95 LEU A O 1
ATOM 696 N N . MET A 1 96 ? 13.766 -29.577 -13.034 1.00 93.81 96 MET A N 1
ATOM 697 C CA . MET A 1 96 ? 14.454 -28.599 -13.882 1.00 93.81 96 MET A CA 1
ATOM 698 C C . MET A 1 96 ? 14.040 -27.165 -13.531 1.00 93.81 96 MET A C 1
ATOM 700 O O . MET A 1 96 ? 14.908 -26.329 -13.310 1.00 93.81 96 MET A O 1
ATOM 704 N N . ALA A 1 97 ? 12.736 -26.894 -13.403 1.00 87.06 97 ALA A N 1
ATOM 705 C CA . ALA A 1 97 ? 12.231 -25.579 -13.008 1.00 87.06 97 ALA A CA 1
ATOM 706 C C . ALA A 1 97 ? 12.756 -25.151 -11.627 1.00 87.06 97 ALA A C 1
ATOM 708 O O . ALA A 1 97 ? 13.219 -24.027 -11.467 1.00 87.06 97 ALA A O 1
ATOM 709 N N . ALA A 1 98 ? 12.782 -26.065 -10.653 1.00 88.19 98 ALA A N 1
ATOM 710 C CA . ALA A 1 98 ? 13.321 -25.778 -9.326 1.00 88.19 98 ALA A CA 1
ATOM 711 C C . ALA A 1 98 ? 14.832 -25.472 -9.347 1.00 88.19 98 ALA A C 1
ATOM 713 O O . ALA A 1 98 ? 15.302 -24.629 -8.585 1.00 88.19 98 ALA A O 1
ATOM 714 N N . ALA A 1 99 ? 15.606 -26.124 -10.221 1.00 93.19 99 ALA A N 1
ATOM 715 C CA . ALA A 1 99 ? 17.024 -25.813 -10.398 1.00 93.19 99 ALA A CA 1
ATOM 716 C C . ALA A 1 99 ? 17.250 -24.472 -11.124 1.00 93.19 99 ALA A C 1
ATOM 718 O O . ALA A 1 99 ? 18.182 -23.741 -10.788 1.00 93.19 99 ALA A O 1
ATOM 719 N N . GLU A 1 100 ? 16.387 -24.124 -12.083 1.00 89.69 100 GLU A N 1
ATOM 720 C CA . GLU A 1 100 ? 16.376 -22.808 -12.736 1.00 89.69 100 GLU A CA 1
ATOM 721 C C . GLU A 1 100 ? 16.075 -21.695 -11.714 1.00 89.69 100 GLU A C 1
ATOM 723 O O . GLU A 1 100 ? 16.813 -20.714 -11.640 1.00 89.69 100 GLU A O 1
ATOM 728 N N . GLU A 1 101 ? 15.068 -21.876 -10.855 1.00 83.69 101 GLU A N 1
ATOM 729 C CA . GLU A 1 101 ? 14.753 -20.958 -9.749 1.00 83.69 101 GLU A CA 1
ATOM 730 C C . GLU A 1 101 ? 15.904 -20.847 -8.741 1.00 83.69 101 GLU A C 1
ATOM 732 O O . GLU A 1 101 ? 16.279 -19.744 -8.344 1.00 83.69 101 GLU A O 1
ATOM 737 N N . TRP A 1 102 ? 16.520 -21.973 -8.369 1.00 89.56 102 TRP A N 1
ATOM 738 C CA . TRP A 1 102 ? 17.682 -21.996 -7.477 1.00 89.56 102 TRP A CA 1
ATOM 739 C C . TRP A 1 102 ? 18.845 -21.145 -8.008 1.00 89.56 102 TRP A C 1
ATOM 741 O O . TRP A 1 102 ? 19.539 -20.480 -7.227 1.00 89.56 102 TRP A O 1
ATOM 751 N N . ALA A 1 103 ? 19.051 -21.167 -9.328 1.00 88.50 103 ALA A N 1
ATOM 752 C CA . ALA A 1 103 ? 20.076 -20.394 -10.014 1.00 88.50 103 ALA A CA 1
ATOM 753 C C . ALA A 1 103 ? 19.712 -18.900 -10.086 1.00 88.50 103 ALA A C 1
ATOM 755 O O . ALA A 1 103 ? 20.561 -18.055 -9.787 1.00 88.50 103 ALA A O 1
ATOM 756 N N . VAL A 1 104 ? 18.450 -18.575 -10.390 1.00 80.75 104 VAL A N 1
ATOM 757 C CA . VAL A 1 104 ? 17.924 -17.197 -10.368 1.00 80.75 104 VAL A CA 1
ATOM 758 C C . VAL A 1 104 ? 18.082 -16.560 -8.986 1.00 80.75 104 VAL A C 1
ATOM 760 O O . VAL A 1 104 ? 18.593 -15.444 -8.884 1.00 80.75 104 VAL A O 1
ATOM 763 N N . ASP A 1 105 ? 17.738 -17.282 -7.917 1.00 77.56 105 ASP A N 1
ATOM 764 C CA . ASP A 1 105 ? 17.854 -16.811 -6.527 1.00 77.56 105 ASP A CA 1
ATOM 765 C C . ASP A 1 105 ? 19.300 -16.472 -6.124 1.00 77.56 105 ASP A C 1
ATOM 767 O O . ASP A 1 105 ? 19.537 -15.754 -5.153 1.00 77.56 105 ASP A O 1
ATOM 771 N N . ARG A 1 106 ? 20.286 -16.970 -6.879 1.00 80.69 106 ARG A N 1
ATOM 772 C CA . ARG A 1 106 ? 21.721 -16.717 -6.680 1.00 80.69 106 ARG A CA 1
ATOM 773 C C . ARG A 1 106 ? 22.307 -15.736 -7.692 1.00 80.69 106 ARG A C 1
ATOM 775 O O . ARG A 1 106 ? 23.522 -15.562 -7.739 1.00 80.69 106 ARG A O 1
ATOM 782 N N . GLY A 1 107 ? 21.455 -15.078 -8.479 1.00 76.62 107 GLY A N 1
ATOM 783 C CA . GLY A 1 107 ? 21.860 -14.085 -9.472 1.00 76.62 107 GLY A CA 1
ATOM 784 C C . GLY A 1 107 ? 22.602 -14.676 -10.672 1.00 76.62 107 GLY A C 1
ATOM 785 O O . GLY A 1 107 ? 23.294 -13.943 -11.379 1.00 76.62 107 GLY A O 1
ATOM 786 N N . LEU A 1 108 ? 22.482 -15.986 -10.899 1.00 87.00 108 LEU A N 1
ATOM 787 C CA . LEU A 1 108 ? 23.062 -16.652 -12.059 1.00 87.00 108 LEU A CA 1
ATOM 788 C C . LEU A 1 108 ? 22.169 -16.392 -13.276 1.00 87.00 108 LEU A C 1
ATOM 790 O O . LEU A 1 108 ? 20.945 -16.336 -13.173 1.00 87.00 108 LEU A O 1
ATOM 794 N N . THR A 1 109 ? 22.784 -16.201 -14.437 1.00 84.62 109 THR A N 1
ATOM 795 C CA . THR A 1 109 ? 22.091 -15.722 -15.644 1.00 84.62 109 THR A CA 1
ATOM 796 C C . THR A 1 109 ? 21.864 -16.819 -16.673 1.00 84.62 109 THR A C 1
ATOM 798 O O . THR A 1 109 ? 21.161 -16.609 -17.660 1.00 84.62 109 THR A O 1
ATOM 801 N N . ARG A 1 110 ? 22.441 -18.001 -16.454 1.00 91.00 110 ARG A N 1
ATOM 802 C CA . ARG A 1 110 ? 22.247 -19.175 -17.301 1.00 91.00 110 ARG A CA 1
ATOM 803 C C . ARG A 1 110 ? 22.434 -20.468 -16.534 1.00 91.00 110 ARG A C 1
ATOM 805 O O . ARG A 1 110 ? 23.132 -20.516 -15.520 1.00 91.00 110 ARG A O 1
ATOM 812 N N . VAL A 1 111 ? 21.852 -21.521 -17.092 1.00 96.31 111 VAL A N 1
ATOM 813 C CA . VAL A 1 111 ? 22.078 -22.899 -16.667 1.00 96.31 111 VAL A CA 1
ATOM 814 C C . VAL A 1 111 ? 22.624 -23.694 -17.845 1.00 96.31 111 VAL A C 1
ATOM 816 O O . VAL A 1 111 ? 22.175 -23.529 -18.979 1.00 96.31 111 VAL A O 1
ATOM 819 N N . THR A 1 112 ? 23.611 -24.544 -17.587 1.00 97.81 112 THR A N 1
ATOM 820 C CA . THR A 1 112 ? 24.222 -25.437 -18.579 1.00 97.81 112 THR A CA 1
ATOM 821 C C . THR A 1 112 ? 24.038 -26.899 -18.185 1.00 97.81 112 THR A C 1
ATOM 823 O O . THR A 1 112 ? 23.794 -27.194 -17.021 1.00 97.81 112 THR A O 1
ATOM 826 N N . LEU A 1 113 ? 24.129 -27.820 -19.144 1.00 97.88 113 LEU A N 1
ATOM 827 C CA . LEU A 1 113 ? 24.167 -29.267 -18.899 1.00 97.88 113 LEU A CA 1
ATOM 828 C C . LEU A 1 113 ? 24.931 -29.981 -20.019 1.00 97.88 113 LEU A C 1
ATOM 830 O O . LEU A 1 113 ? 25.028 -29.452 -21.130 1.00 97.88 113 LEU A O 1
ATOM 834 N N . CYS A 1 114 ? 25.426 -31.192 -19.758 1.00 95.94 114 CYS A N 1
ATOM 835 C CA . CYS A 1 114 ? 25.986 -32.085 -20.779 1.00 95.94 114 CYS A CA 1
ATOM 836 C C . CYS A 1 114 ? 25.082 -33.303 -20.973 1.00 95.94 114 CYS A C 1
ATOM 838 O O . CYS A 1 114 ? 24.602 -33.906 -20.014 1.00 95.94 114 CYS A O 1
ATOM 840 N N . THR A 1 115 ? 24.805 -33.683 -22.221 1.00 95.25 115 THR A N 1
ATOM 841 C CA . THR A 1 115 ? 23.826 -34.742 -22.482 1.00 95.25 115 THR A CA 1
ATOM 842 C C . THR A 1 115 ? 24.030 -35.467 -23.806 1.00 95.25 115 THR A C 1
ATOM 844 O O . THR A 1 115 ? 24.680 -34.954 -24.712 1.00 95.25 115 THR A O 1
ATOM 847 N N . TYR A 1 116 ? 23.447 -36.661 -23.949 1.00 95.25 116 TYR A N 1
ATOM 848 C CA . TYR A 1 116 ? 23.400 -37.384 -25.221 1.00 95.25 116 TYR A CA 1
ATOM 849 C C . TYR A 1 116 ? 22.459 -36.702 -26.219 1.00 95.25 116 TYR A C 1
ATOM 851 O O . TYR A 1 116 ? 21.286 -36.454 -25.925 1.00 95.25 116 TYR A O 1
ATOM 859 N N . ARG A 1 117 ? 22.977 -36.432 -27.420 1.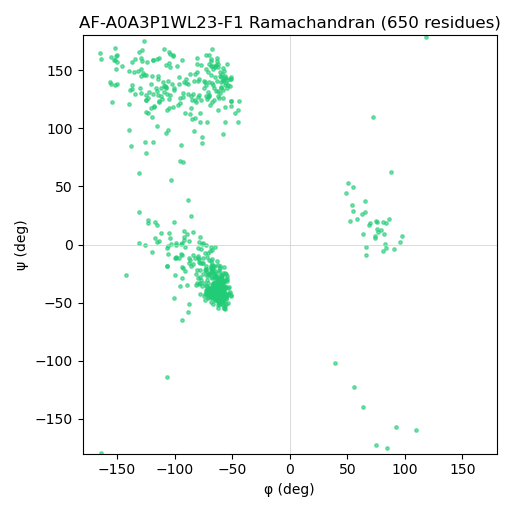00 95.06 117 ARG A N 1
ATOM 860 C CA . ARG A 1 117 ? 22.277 -35.709 -28.488 1.00 95.06 117 ARG A CA 1
ATOM 861 C C . ARG A 1 117 ? 21.071 -36.474 -29.030 1.00 95.06 117 ARG A C 1
ATOM 863 O O . ARG A 1 117 ? 20.034 -35.879 -29.291 1.00 95.06 117 ARG A O 1
ATOM 870 N N . ASP A 1 118 ? 21.217 -37.786 -29.187 1.00 93.06 118 ASP A N 1
ATOM 871 C CA . ASP A 1 118 ? 20.270 -38.597 -29.960 1.00 93.06 118 ASP A CA 1
ATOM 872 C C . ASP A 1 118 ? 19.348 -39.465 -29.061 1.00 93.06 118 ASP A C 1
ATOM 874 O O . ASP A 1 118 ? 18.453 -40.148 -29.557 1.00 93.06 118 ASP A O 1
ATOM 878 N N . VAL A 1 119 ? 19.512 -39.416 -27.729 1.00 93.69 119 VAL A N 1
ATOM 879 C CA . VAL A 1 119 ? 18.686 -40.175 -26.764 1.00 93.69 119 VAL A CA 1
ATOM 880 C C . VAL A 1 119 ? 17.361 -39.437 -26.491 1.00 93.69 119 VAL A C 1
ATOM 882 O O . VAL A 1 119 ? 17.406 -38.292 -26.041 1.00 93.69 119 VAL A O 1
ATOM 885 N N . PRO A 1 120 ? 16.173 -40.055 -26.685 1.00 90.06 120 PRO A N 1
ATOM 886 C CA . PRO A 1 120 ? 14.882 -39.345 -26.671 1.00 90.06 120 PRO A CA 1
ATOM 887 C C . PRO A 1 120 ? 14.537 -38.570 -25.389 1.00 90.06 120 PRO A C 1
ATOM 889 O O . PRO A 1 120 ? 13.856 -37.543 -25.454 1.00 90.06 120 PRO A O 1
ATOM 892 N N . TRP A 1 121 ? 14.980 -39.056 -24.226 1.00 89.75 121 TRP A N 1
ATOM 893 C CA . TRP A 1 121 ? 14.755 -38.412 -22.925 1.00 89.75 121 TRP A CA 1
ATOM 894 C C . TRP A 1 121 ? 15.877 -37.443 -22.506 1.00 89.75 121 TRP A C 1
ATOM 896 O O . TRP A 1 121 ? 15.792 -36.868 -21.427 1.00 89.75 121 TRP A O 1
ATOM 906 N N . ASN A 1 122 ? 16.877 -37.216 -23.369 1.00 94.31 122 ASN A N 1
ATOM 907 C CA . ASN A 1 122 ? 17.991 -36.289 -23.155 1.00 94.31 122 ASN A CA 1
ATOM 908 C C . ASN A 1 122 ? 17.828 -35.029 -24.026 1.00 94.31 122 ASN A C 1
ATOM 910 O O . ASN A 1 122 ? 16.881 -34.275 -23.813 1.00 94.31 122 ASN A O 1
ATOM 914 N N . ALA A 1 123 ? 18.696 -34.762 -25.014 1.00 94.69 123 ALA A N 1
ATOM 915 C CA . ALA A 1 123 ? 18.658 -33.499 -25.762 1.00 94.69 123 ALA A CA 1
ATOM 916 C C . ALA A 1 123 ? 17.280 -33.156 -26.374 1.00 94.69 123 ALA A C 1
ATOM 918 O O . ALA A 1 123 ? 16.837 -32.022 -26.187 1.00 94.69 123 ALA A O 1
ATOM 919 N N . PRO A 1 124 ? 16.528 -34.088 -27.002 1.00 94.50 124 PRO A N 1
ATOM 920 C CA . PRO A 1 124 ? 15.181 -33.797 -27.504 1.00 94.50 124 PRO A CA 1
ATOM 921 C C . PRO A 1 124 ? 14.166 -33.461 -26.400 1.00 94.50 124 PRO A C 1
ATOM 923 O O . PRO A 1 124 ? 13.163 -32.789 -26.645 1.00 94.50 124 PRO A O 1
ATOM 926 N N . TYR A 1 125 ? 14.374 -33.942 -25.173 1.00 92.31 125 TYR A N 1
ATOM 927 C CA . TYR A 1 125 ? 13.565 -33.553 -24.020 1.00 92.31 125 TYR A CA 1
ATOM 928 C C . TYR A 1 125 ? 13.907 -32.134 -23.559 1.00 92.31 125 TYR A C 1
ATOM 930 O O . TYR A 1 125 ? 13.000 -31.315 -23.432 1.00 92.31 125 TYR A O 1
ATOM 938 N N . TYR A 1 126 ? 15.190 -31.804 -23.412 1.00 93.94 126 TYR A N 1
ATOM 939 C CA . TYR A 1 126 ? 15.614 -30.461 -23.004 1.00 93.94 126 TYR A CA 1
ATOM 940 C C . TYR A 1 126 ? 15.247 -29.387 -24.035 1.00 93.94 126 TYR A C 1
ATOM 942 O O . TYR A 1 126 ? 14.775 -28.317 -23.658 1.00 93.94 126 TYR A O 1
ATOM 950 N N . GLN A 1 127 ? 15.347 -29.686 -25.333 1.00 92.88 127 GLN A N 1
ATOM 951 C CA . GLN A 1 127 ? 14.891 -28.783 -26.399 1.00 92.88 127 GLN A CA 1
ATOM 952 C C . GLN A 1 127 ? 13.404 -28.428 -26.262 1.00 92.88 127 GLN A C 1
ATOM 954 O O . GLN A 1 127 ? 13.027 -27.269 -26.414 1.00 92.88 127 GLN A O 1
ATOM 959 N N . ARG A 1 128 ? 12.551 -29.398 -25.899 1.00 88.19 128 ARG A N 1
ATOM 960 C CA . ARG A 1 128 ? 11.126 -29.139 -25.616 1.00 88.19 128 ARG A CA 1
ATOM 961 C C . ARG A 1 128 ? 10.912 -28.245 -24.392 1.00 88.19 128 ARG A C 1
ATOM 963 O O . ARG A 1 128 ? 9.881 -27.590 -24.311 1.00 88.19 128 ARG A O 1
ATOM 970 N N . LEU A 1 129 ? 11.870 -28.210 -23.465 1.00 83.75 129 LEU A N 1
ATOM 971 C CA . LEU A 1 129 ? 11.883 -27.328 -22.292 1.00 83.75 129 LEU A CA 1
ATOM 972 C C . LEU A 1 129 ? 12.570 -25.972 -22.555 1.00 83.75 129 LEU A C 1
ATOM 974 O O . LEU A 1 129 ? 12.802 -25.212 -21.610 1.00 83.75 129 LEU A O 1
ATOM 978 N N . GLY A 1 130 ? 12.893 -25.668 -23.817 1.00 88.44 130 GLY A N 1
ATOM 979 C CA . GLY A 1 130 ? 13.491 -24.398 -24.232 1.00 88.44 130 GLY A CA 1
ATOM 980 C C . GLY A 1 130 ? 15.010 -24.323 -24.075 1.00 88.44 130 GLY A C 1
ATOM 981 O O . GLY A 1 130 ? 15.549 -23.225 -24.031 1.00 88.44 130 GLY A O 1
ATOM 982 N N . TRP A 1 131 ? 15.701 -25.459 -23.959 1.00 94.19 131 TRP A N 1
ATOM 983 C CA . TRP A 1 131 ? 17.164 -25.493 -23.955 1.00 94.19 131 TRP A CA 1
ATOM 984 C C . TRP A 1 131 ? 17.723 -25.473 -25.377 1.00 94.19 131 TRP A C 1
ATOM 986 O O . TRP A 1 131 ? 17.232 -26.170 -26.268 1.00 94.19 131 TRP A O 1
ATOM 996 N N . GLU A 1 132 ? 18.813 -24.742 -25.562 1.00 94.81 132 GLU A N 1
ATOM 997 C CA . GLU A 1 132 ? 19.516 -24.606 -26.832 1.00 94.81 132 GLU A CA 1
ATOM 998 C C . GLU A 1 132 ? 20.845 -25.367 -26.805 1.00 94.81 132 GLU A C 1
ATOM 1000 O O . GLU A 1 132 ? 21.423 -25.622 -25.748 1.00 94.81 132 GLU A O 1
ATOM 1005 N N . VAL A 1 133 ? 21.336 -25.771 -27.978 1.00 96.88 133 VAL A N 1
ATOM 1006 C CA . VAL A 1 133 ? 22.664 -26.394 -28.092 1.00 96.88 133 VAL A CA 1
ATOM 1007 C C . VAL A 1 133 ? 23.719 -25.315 -27.888 1.00 96.88 133 VAL A C 1
ATOM 1009 O O . VAL A 1 133 ? 23.676 -24.298 -28.575 1.00 96.88 133 VAL A O 1
ATOM 1012 N N . LEU A 1 134 ? 24.670 -25.551 -26.983 1.00 95.69 134 LEU A N 1
ATOM 1013 C CA . LEU A 1 134 ? 25.813 -24.666 -26.782 1.00 95.69 134 LEU A CA 1
ATOM 1014 C C . LEU A 1 134 ? 26.963 -25.139 -27.688 1.00 95.69 134 LEU A C 1
ATOM 1016 O O . LEU A 1 134 ? 27.466 -26.245 -27.475 1.00 95.69 134 LEU A O 1
ATOM 1020 N N . PRO A 1 135 ? 27.363 -24.356 -28.708 1.00 90.69 135 PRO A N 1
ATOM 1021 C CA . PRO A 1 135 ? 28.441 -24.741 -29.616 1.00 90.69 135 PRO A CA 1
ATOM 1022 C C . PRO A 1 135 ? 29.781 -24.944 -28.894 1.00 90.69 135 PRO A C 1
ATOM 1024 O O . PRO A 1 135 ? 30.076 -24.251 -27.921 1.00 90.69 135 PRO A O 1
ATOM 1027 N N . ASP A 1 136 ? 30.613 -25.861 -29.398 1.00 88.06 136 ASP A N 1
ATOM 1028 C CA . ASP A 1 136 ? 31.904 -26.216 -28.786 1.00 88.06 136 ASP A CA 1
ATOM 1029 C C . ASP A 1 136 ? 32.873 -25.021 -28.657 1.00 88.06 136 ASP A C 1
ATOM 1031 O O . ASP A 1 136 ? 33.688 -24.980 -27.738 1.00 88.06 136 ASP A O 1
ATOM 1035 N N . ASP A 1 137 ? 32.788 -24.035 -29.554 1.00 89.56 137 ASP A N 1
ATOM 1036 C CA . ASP A 1 137 ? 33.592 -22.805 -29.528 1.00 89.56 137 ASP A CA 1
ATOM 1037 C C . ASP A 1 137 ? 33.080 -21.752 -28.529 1.00 89.56 137 ASP A C 1
ATOM 1039 O O . ASP A 1 137 ? 33.794 -20.795 -28.227 1.00 89.56 137 ASP A O 1
ATOM 1043 N N . ALA A 1 138 ? 31.877 -21.944 -27.981 1.00 88.62 138 ALA A N 1
ATOM 1044 C CA . ALA A 1 138 ? 31.272 -21.102 -26.953 1.00 88.62 138 ALA A CA 1
ATOM 1045 C C . ALA A 1 138 ? 31.417 -21.679 -25.530 1.00 88.62 138 ALA A C 1
ATOM 1047 O O . ALA A 1 138 ? 30.926 -21.076 -24.571 1.00 88.62 138 ALA A O 1
ATOM 1048 N N . LEU A 1 139 ? 32.073 -22.836 -25.371 1.00 92.81 139 LEU A N 1
ATOM 1049 C CA . LEU A 1 139 ? 32.309 -23.451 -24.064 1.00 92.81 139 LEU A CA 1
ATOM 1050 C C . LEU A 1 139 ? 33.340 -22.652 -23.261 1.00 92.81 139 LEU A C 1
ATOM 1052 O O . LEU A 1 139 ? 34.436 -22.352 -23.739 1.00 92.81 139 LEU A O 1
ATOM 1056 N N . GLY A 1 140 ? 33.011 -22.359 -22.003 1.00 92.12 140 GLY A N 1
ATOM 1057 C CA . GLY A 1 140 ? 33.968 -21.808 -21.050 1.00 92.12 140 GLY A CA 1
ATOM 1058 C C . GLY A 1 140 ? 35.065 -22.817 -20.676 1.00 92.12 140 GLY A C 1
ATOM 1059 O O . GLY A 1 140 ? 34.996 -23.998 -21.046 1.00 92.12 140 GLY A O 1
ATOM 1060 N N . PRO A 1 141 ? 36.134 -22.365 -19.998 1.00 94.12 141 PRO A N 1
ATOM 1061 C CA . PRO A 1 141 ? 37.268 -23.214 -19.643 1.00 94.12 141 PRO A CA 1
ATOM 1062 C C . PRO A 1 141 ? 36.890 -24.403 -18.749 1.00 94.12 141 PRO A C 1
ATOM 1064 O O . PRO A 1 141 ? 37.406 -25.502 -18.977 1.00 94.12 141 PRO A O 1
ATOM 1067 N N . GLU A 1 142 ? 36.004 -24.220 -17.767 1.00 96.38 142 GLU A N 1
ATOM 1068 C CA . GLU A 1 142 ? 35.605 -25.284 -16.839 1.00 96.38 142 GLU A CA 1
ATOM 1069 C C . GLU A 1 142 ? 34.677 -26.289 -17.530 1.00 96.38 142 GLU A C 1
ATOM 1071 O O . GLU A 1 142 ? 34.924 -27.496 -17.463 1.00 96.38 142 GLU A O 1
ATOM 1076 N N . LEU A 1 143 ? 33.694 -25.821 -18.310 1.00 95.06 143 LEU A N 1
ATOM 1077 C CA . LEU A 1 143 ? 32.811 -26.706 -19.076 1.00 95.06 143 LEU A CA 1
ATOM 1078 C C . LEU A 1 143 ? 33.574 -27.483 -20.165 1.00 95.06 143 LEU A C 1
ATOM 1080 O O . LEU A 1 143 ? 33.316 -28.665 -20.403 1.00 95.06 143 LEU A O 1
ATOM 1084 N N . SER A 1 144 ? 34.575 -26.858 -20.791 1.00 94.06 144 SER A N 1
ATOM 1085 C CA . SER A 1 144 ? 35.481 -27.526 -21.736 1.00 94.06 144 SER A CA 1
ATOM 1086 C C . SER A 1 144 ? 36.306 -28.633 -21.075 1.00 94.06 144 SER A C 1
ATOM 1088 O O . SER A 1 144 ? 36.562 -29.675 -21.692 1.00 94.06 144 SER A O 1
ATOM 1090 N N . ALA A 1 145 ? 36.751 -28.415 -19.833 1.00 93.62 145 ALA A N 1
ATOM 1091 C CA . ALA A 1 145 ? 37.471 -29.416 -19.053 1.00 93.62 145 ALA A CA 1
ATOM 1092 C C . ALA A 1 145 ? 36.553 -30.587 -18.676 1.00 93.62 145 ALA A C 1
ATOM 1094 O O . ALA A 1 145 ? 36.948 -31.736 -18.873 1.00 93.62 145 ALA A O 1
ATOM 1095 N N . LEU A 1 146 ? 35.315 -30.306 -18.260 1.00 92.19 146 LEU A N 1
ATOM 1096 C CA . LEU A 1 146 ? 34.298 -31.319 -17.964 1.00 92.19 146 LEU A CA 1
ATOM 1097 C C . LEU A 1 146 ? 34.018 -32.198 -19.192 1.00 92.19 146 LEU A C 1
ATOM 1099 O O . LEU A 1 146 ? 34.155 -33.418 -19.125 1.00 92.19 146 LEU A O 1
ATOM 1103 N N . ARG A 1 147 ? 33.777 -31.599 -20.366 1.00 92.00 147 ARG A N 1
ATOM 1104 C CA . ARG A 1 147 ? 33.593 -32.343 -21.631 1.00 92.00 147 ARG A CA 1
ATOM 1105 C C . ARG A 1 147 ? 34.811 -33.196 -22.006 1.00 92.00 147 ARG A C 1
ATOM 1107 O O . ARG A 1 147 ? 34.671 -34.235 -22.647 1.00 92.00 147 ARG A O 1
ATOM 1114 N N . ARG A 1 148 ? 36.034 -32.775 -21.654 1.00 91.31 148 ARG A N 1
ATOM 1115 C CA . ARG A 1 148 ? 37.247 -33.593 -21.850 1.00 91.31 148 ARG A CA 1
ATOM 1116 C C . ARG A 1 148 ? 37.298 -34.768 -20.879 1.00 91.31 148 ARG A C 1
ATOM 1118 O O . ARG A 1 148 ? 37.598 -35.870 -21.322 1.00 91.31 148 ARG A O 1
ATOM 1125 N N . HIS A 1 149 ? 36.949 -34.547 -19.620 1.00 88.19 149 HIS A N 1
ATOM 1126 C CA . HIS A 1 149 ? 36.893 -35.604 -18.624 1.00 88.19 149 HIS A CA 1
ATOM 1127 C C . HIS A 1 149 ? 35.856 -36.680 -18.989 1.00 88.19 149 HIS A C 1
ATOM 1129 O O . HIS A 1 149 ? 36.175 -37.865 -18.989 1.00 88.19 149 HIS A O 1
ATOM 1135 N N . GLU A 1 150 ? 34.661 -36.286 -19.442 1.00 86.75 150 GLU A N 1
ATOM 1136 C CA . GLU A 1 150 ? 33.641 -37.227 -19.938 1.00 86.75 150 GLU A CA 1
ATOM 1137 C C . GLU A 1 150 ? 34.157 -38.113 -21.088 1.00 86.75 150 GLU A C 1
ATOM 1139 O O . GLU A 1 150 ? 33.830 -39.300 -21.169 1.00 86.75 150 GLU A O 1
ATOM 1144 N N . ARG A 1 151 ? 34.988 -37.552 -21.980 1.00 87.31 151 ARG A N 1
ATOM 1145 C CA . ARG A 1 151 ? 35.638 -38.301 -23.070 1.00 87.31 151 ARG A CA 1
ATOM 1146 C C . ARG A 1 151 ? 36.642 -39.320 -22.559 1.00 87.31 151 ARG A C 1
ATOM 1148 O O . ARG A 1 151 ? 36.669 -40.439 -23.061 1.00 87.31 151 ARG A O 1
ATOM 1155 N N . GLU A 1 152 ? 37.454 -38.941 -21.578 1.00 87.50 152 GLU A N 1
ATOM 1156 C CA . GLU A 1 152 ? 38.436 -39.829 -20.945 1.00 87.50 152 GLU A CA 1
ATOM 1157 C C . GLU A 1 152 ? 37.755 -41.004 -20.226 1.00 87.50 152 GLU A C 1
ATOM 1159 O O . GLU A 1 152 ? 38.279 -42.116 -20.242 1.00 87.50 152 GLU A O 1
ATOM 1164 N N . LEU A 1 153 ? 36.552 -40.781 -19.685 1.00 81.75 153 LEU A N 1
ATOM 1165 C CA . LEU A 1 153 ? 35.691 -41.811 -19.095 1.00 81.75 153 LEU A CA 1
ATOM 1166 C C . LEU A 1 153 ? 34.958 -42.684 -20.133 1.00 81.75 153 LEU A C 1
ATOM 1168 O O . LEU A 1 153 ? 34.261 -43.625 -19.763 1.00 81.75 153 LEU A O 1
ATOM 1172 N N . GLY A 1 154 ? 35.096 -42.399 -21.433 1.00 83.25 154 GLY A N 1
ATOM 1173 C CA . GLY A 1 154 ? 34.456 -43.170 -22.503 1.00 83.25 154 GLY A CA 1
ATOM 1174 C C . GLY A 1 154 ? 32.958 -42.898 -22.677 1.00 83.25 154 GLY A C 1
ATOM 1175 O O . GLY A 1 154 ? 32.284 -43.629 -23.404 1.00 83.25 154 GLY A O 1
ATOM 1176 N N . LEU A 1 155 ? 32.425 -41.832 -22.069 1.00 83.00 155 LEU A N 1
ATOM 1177 C CA . LEU A 1 155 ? 30.998 -41.496 -22.131 1.00 83.00 155 LEU A CA 1
ATOM 1178 C C . LEU A 1 155 ? 30.555 -40.996 -23.520 1.00 83.00 155 LEU A C 1
ATOM 1180 O O . LEU A 1 155 ? 29.364 -40.863 -23.772 1.00 83.00 155 LEU A O 1
ATOM 1184 N N . GLU A 1 156 ? 31.473 -40.778 -24.466 1.00 83.00 156 GLU A N 1
ATOM 1185 C CA . GLU A 1 156 ? 31.160 -40.472 -25.876 1.00 83.00 156 GLU A CA 1
ATOM 1186 C C . GLU A 1 156 ? 30.930 -41.715 -26.758 1.00 83.00 156 GLU A C 1
ATOM 1188 O O . GLU A 1 156 ? 31.052 -41.652 -27.981 1.00 83.00 156 GLU A O 1
ATOM 1193 N N . ALA A 1 157 ? 30.538 -42.852 -26.171 1.00 79.12 157 ALA A N 1
ATOM 1194 C CA . ALA A 1 157 ? 30.078 -44.018 -26.936 1.00 79.12 157 ALA A CA 1
ATOM 1195 C C . ALA A 1 157 ? 28.909 -43.684 -27.893 1.00 79.12 157 ALA A C 1
ATOM 1197 O O . ALA A 1 157 ? 28.730 -44.343 -28.918 1.00 79.12 157 ALA A O 1
ATOM 1198 N N . GLN A 1 158 ? 28.142 -42.635 -27.578 1.00 86.12 158 GLN A N 1
ATOM 1199 C CA . GLN A 1 158 ? 27.254 -41.934 -28.505 1.00 86.12 158 GLN A CA 1
ATOM 1200 C C . GLN A 1 158 ? 27.518 -40.421 -28.454 1.00 86.12 158 GLN A C 1
ATOM 1202 O O . GLN A 1 158 ? 28.070 -39.930 -27.466 1.00 86.12 158 GLN A O 1
ATOM 1207 N N . PRO A 1 159 ? 27.100 -39.660 -29.482 1.00 89.50 159 PRO A N 1
ATOM 1208 C CA . PRO A 1 159 ? 27.313 -38.218 -29.540 1.00 89.50 159 PRO A CA 1
ATOM 1209 C C . PRO A 1 159 ? 26.727 -37.495 -28.320 1.00 89.50 159 PRO A C 1
ATOM 1211 O O . PRO A 1 159 ? 25.517 -37.523 -28.083 1.00 89.50 159 PRO A O 1
ATOM 1214 N N . ARG A 1 160 ? 27.598 -36.832 -27.555 1.00 92.94 160 ARG A N 1
ATOM 1215 C CA . ARG A 1 160 ? 27.239 -35.936 -26.450 1.00 92.94 160 ARG A CA 1
ATOM 1216 C C . ARG A 1 160 ? 27.403 -34.483 -26.879 1.00 92.94 160 ARG A C 1
ATOM 1218 O O . ARG A 1 160 ? 28.215 -34.175 -27.746 1.00 92.94 160 ARG A O 1
ATOM 1225 N N . GLN A 1 161 ? 26.634 -33.598 -26.264 1.00 95.06 161 GLN A N 1
ATOM 1226 C CA . GLN A 1 161 ? 26.687 -32.160 -26.503 1.00 95.06 161 GLN A CA 1
ATOM 1227 C C . GLN A 1 161 ? 26.411 -31.390 -25.213 1.00 95.06 161 GLN A C 1
ATOM 1229 O O . GLN A 1 161 ? 25.711 -31.886 -24.326 1.00 95.06 161 GLN A O 1
ATOM 1234 N N . ALA A 1 162 ? 26.936 -30.170 -25.136 1.00 97.25 162 ALA A N 1
ATOM 1235 C CA . ALA A 1 162 ? 26.525 -29.214 -24.123 1.00 97.25 162 ALA A CA 1
ATOM 1236 C C . ALA A 1 162 ? 25.241 -28.503 -24.568 1.00 97.25 162 ALA A C 1
ATOM 1238 O O . ALA A 1 162 ? 25.013 -28.256 -25.757 1.00 97.25 162 ALA A O 1
ATOM 1239 N N . MET A 1 163 ? 24.396 -28.169 -23.605 1.00 97.88 163 MET A N 1
ATOM 1240 C CA . MET A 1 163 ? 23.211 -27.352 -23.815 1.00 97.88 163 MET A CA 1
ATOM 1241 C C . MET A 1 163 ? 23.185 -26.221 -22.798 1.00 97.88 163 MET A C 1
ATOM 1243 O O . MET A 1 163 ? 23.714 -26.351 -21.693 1.00 97.88 163 MET A O 1
ATOM 1247 N N . VAL A 1 164 ? 22.568 -25.113 -23.184 1.00 96.19 164 VAL A N 1
ATOM 1248 C CA . VAL A 1 164 ? 22.395 -23.928 -22.351 1.00 96.19 164 VAL A CA 1
ATOM 1249 C C . VAL A 1 164 ? 20.936 -23.509 -22.369 1.00 96.19 164 VAL A C 1
ATOM 1251 O O . VAL A 1 164 ? 20.246 -23.622 -23.381 1.00 96.19 164 VAL A O 1
ATOM 1254 N N . LYS A 1 165 ? 20.474 -22.998 -21.239 1.00 93.81 165 LYS A N 1
ATOM 1255 C CA . LYS A 1 165 ? 19.264 -22.202 -21.161 1.00 93.81 165 LYS A CA 1
ATOM 1256 C C . LYS A 1 165 ? 19.641 -20.889 -20.509 1.00 93.81 165 LYS A C 1
ATOM 1258 O O . LYS A 1 165 ? 20.063 -20.858 -19.350 1.00 93.81 165 LYS A O 1
ATOM 1263 N N . ASP A 1 166 ? 19.544 -19.812 -21.280 1.00 87.12 166 ASP A N 1
ATOM 1264 C CA . ASP A 1 166 ? 19.657 -18.486 -20.700 1.00 87.12 166 ASP A CA 1
ATOM 1265 C C . ASP A 1 166 ? 18.454 -18.289 -19.783 1.00 87.12 166 ASP A C 1
ATOM 1267 O O . ASP A 1 166 ? 17.295 -18.453 -20.177 1.00 87.12 166 ASP A O 1
ATOM 1271 N N . LEU A 1 167 ? 18.744 -17.967 -18.528 1.00 81.25 167 LEU A N 1
ATOM 1272 C CA . LEU A 1 167 ? 17.724 -17.586 -17.579 1.00 81.25 167 LEU A CA 1
ATOM 1273 C C . LEU A 1 167 ? 17.360 -16.160 -17.952 1.00 81.25 167 LEU A C 1
ATOM 1275 O O . LEU A 1 167 ? 17.932 -15.191 -17.449 1.00 81.25 167 LEU A O 1
ATOM 1279 N N . THR A 1 168 ? 16.417 -16.016 -18.883 1.00 54.59 168 THR A N 1
ATOM 1280 C CA . THR A 1 168 ? 15.648 -14.784 -18.953 1.00 54.59 168 THR A CA 1
ATOM 1281 C C . THR A 1 168 ? 14.986 -14.635 -17.596 1.00 54.59 168 THR A C 1
ATOM 1283 O O . THR A 1 168 ? 13.888 -15.136 -17.368 1.00 54.59 168 THR A O 1
ATOM 1286 N N . MET A 1 169 ? 15.631 -13.876 -16.709 1.00 53.97 169 MET A N 1
ATOM 1287 C CA . MET A 1 169 ? 14.895 -12.914 -15.915 1.00 53.97 169 MET A CA 1
ATOM 1288 C C . MET A 1 169 ? 13.992 -12.250 -16.941 1.00 53.97 169 MET A C 1
ATOM 1290 O O . MET A 1 169 ? 14.505 -11.530 -17.805 1.00 53.97 169 MET A O 1
ATOM 1294 N N . SER A 1 170 ? 12.691 -12.557 -16.963 1.00 48.75 170 SER A N 1
ATOM 1295 C CA . SER A 1 170 ? 11.768 -11.676 -17.667 1.00 48.75 170 SER A CA 1
ATOM 1296 C C . SER A 1 170 ? 12.161 -10.300 -17.160 1.00 48.75 170 SER A C 1
ATOM 1298 O O . SER A 1 170 ? 12.131 -10.096 -15.942 1.00 48.75 170 SER A O 1
ATOM 1300 N N . LYS A 1 171 ? 12.701 -9.431 -18.026 1.00 59.59 171 LYS A N 1
ATOM 1301 C CA . LYS A 1 171 ? 12.998 -8.063 -17.612 1.00 59.59 171 LYS A CA 1
ATOM 1302 C C . LYS A 1 171 ? 11.660 -7.575 -17.110 1.00 59.59 171 LYS A C 1
ATOM 1304 O O . LYS A 1 171 ? 10.733 -7.466 -17.911 1.00 59.59 171 LYS A O 1
ATOM 1309 N N . GLY A 1 172 ? 11.534 -7.489 -15.789 1.00 73.12 172 GLY A N 1
ATOM 1310 C CA . GLY A 1 172 ? 10.263 -7.198 -15.167 1.00 73.12 172 GLY A CA 1
ATOM 1311 C C . GLY A 1 172 ? 9.731 -5.916 -15.778 1.00 73.12 172 GLY A C 1
ATOM 1312 O O . GLY A 1 172 ? 10.505 -5.110 -16.309 1.00 73.12 172 GLY A O 1
ATOM 1313 N N . THR A 1 173 ? 8.426 -5.720 -15.750 1.00 89.06 173 THR A N 1
ATOM 1314 C CA . THR A 1 173 ? 7.848 -4.501 -16.294 1.00 89.06 173 THR A CA 1
ATOM 1315 C C . THR A 1 173 ? 8.580 -3.295 -15.688 1.00 89.06 173 THR A C 1
ATOM 1317 O O . THR A 1 173 ? 8.730 -3.187 -14.470 1.00 89.06 173 THR A O 1
ATOM 1320 N N . PHE A 1 174 ? 9.146 -2.444 -16.553 1.00 93.94 174 PHE A N 1
ATOM 1321 C CA . PHE A 1 174 ? 9.956 -1.275 -16.180 1.00 93.94 174 PHE A CA 1
ATOM 1322 C C . PHE A 1 174 ? 11.215 -1.553 -15.324 1.00 93.94 174 PHE A C 1
ATOM 1324 O O . PHE A 1 174 ? 11.745 -0.642 -14.686 1.00 93.94 174 PHE A O 1
ATOM 1331 N N . SER A 1 175 ? 11.752 -2.778 -15.331 1.00 87.06 175 SER A N 1
ATOM 1332 C CA . SER A 1 175 ? 12.878 -3.189 -14.474 1.00 87.06 175 SER A CA 1
ATOM 1333 C C . SER A 1 175 ? 14.229 -2.558 -14.825 1.00 87.06 175 SER A C 1
ATOM 1335 O O . SER A 1 175 ? 15.212 -2.802 -14.131 1.00 87.06 175 SER A O 1
ATOM 1337 N N . GLN A 1 176 ? 14.323 -1.789 -15.912 1.00 87.56 176 GLN A N 1
ATOM 1338 C CA . GLN A 1 176 ? 15.518 -1.015 -16.260 1.00 87.56 176 GLN A CA 1
ATOM 1339 C C . GLN A 1 176 ? 15.741 0.209 -15.353 1.00 87.56 176 GLN A C 1
ATOM 1341 O O . GLN A 1 176 ? 16.799 0.833 -15.435 1.00 87.56 176 GLN A O 1
ATOM 1346 N N . TRP A 1 177 ? 14.761 0.575 -14.521 1.00 92.75 177 TRP A N 1
ATOM 1347 C CA . TRP A 1 177 ? 14.860 1.668 -13.554 1.00 92.75 177 TRP A CA 1
ATOM 1348 C C . TRP A 1 177 ? 14.684 1.159 -12.121 1.00 92.75 177 TRP A C 1
ATOM 1350 O O . TRP A 1 177 ? 14.120 0.092 -11.885 1.00 92.75 177 TRP A O 1
ATOM 1360 N N . THR A 1 178 ? 15.167 1.939 -11.155 1.00 91.44 178 THR A N 1
ATOM 1361 C CA . THR A 1 178 ? 15.072 1.613 -9.726 1.00 91.44 178 THR A CA 1
ATOM 1362 C C . THR A 1 178 ? 13.736 2.101 -9.154 1.00 91.44 178 THR A C 1
ATOM 1364 O O . THR A 1 178 ? 13.443 3.288 -9.306 1.00 91.44 178 THR A O 1
ATOM 1367 N N . PRO A 1 179 ? 12.945 1.249 -8.469 1.00 94.00 179 PRO A N 1
ATOM 1368 C CA . PRO A 1 179 ? 11.737 1.674 -7.758 1.00 94.00 179 PRO A CA 1
ATOM 1369 C C . PRO A 1 179 ? 11.997 2.827 -6.776 1.00 94.00 179 PRO A C 1
ATOM 1371 O O . PRO A 1 179 ? 12.982 2.798 -6.039 1.00 94.00 179 PRO A O 1
ATOM 1374 N N . SER A 1 180 ? 11.105 3.823 -6.733 1.00 91.75 180 SER A N 1
ATOM 1375 C CA . SER A 1 180 ? 11.204 4.977 -5.821 1.00 91.75 180 SER A CA 1
ATOM 1376 C C . SER A 1 180 ? 9.862 5.327 -5.184 1.00 91.75 180 SER A C 1
ATOM 1378 O O . SER A 1 180 ? 8.835 5.366 -5.861 1.00 91.75 180 SER A O 1
ATOM 1380 N N . ALA A 1 181 ? 9.877 5.618 -3.879 1.00 89.94 181 ALA A N 1
ATOM 1381 C CA . ALA A 1 181 ? 8.693 6.022 -3.120 1.00 89.94 181 ALA A CA 1
ATOM 1382 C C . ALA A 1 181 ? 8.312 7.498 -3.311 1.00 89.94 181 ALA A C 1
ATOM 1384 O O . ALA A 1 181 ? 7.303 7.938 -2.775 1.00 89.94 181 ALA A O 1
ATOM 1385 N N . GLU A 1 182 ? 9.085 8.279 -4.070 1.00 88.94 182 GLU A N 1
ATOM 1386 C CA . GLU A 1 182 ? 8.905 9.734 -4.151 1.00 88.94 182 GLU A CA 1
ATOM 1387 C C . GLU A 1 182 ? 7.515 10.163 -4.661 1.00 88.94 182 GLU A C 1
ATOM 1389 O O . GLU A 1 182 ? 6.974 11.175 -4.212 1.00 88.94 182 GLU A O 1
ATOM 1394 N N . ALA A 1 183 ? 6.912 9.388 -5.568 1.00 91.44 183 ALA A N 1
ATOM 1395 C CA . ALA A 1 183 ? 5.563 9.645 -6.078 1.00 91.44 183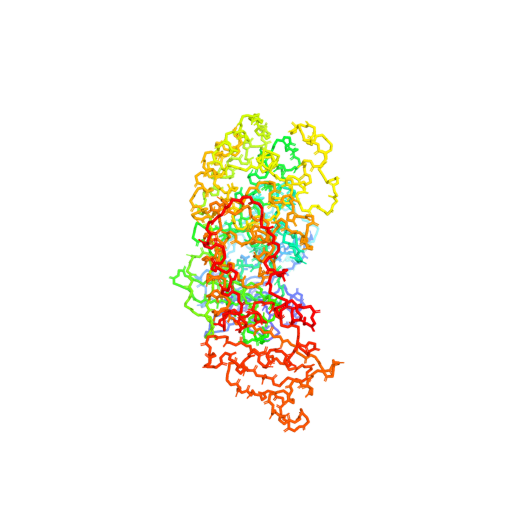 ALA A CA 1
ATOM 1396 C C . ALA A 1 183 ? 4.468 9.434 -5.014 1.00 91.44 183 ALA A C 1
ATOM 1398 O O . ALA A 1 183 ? 3.402 10.035 -5.089 1.00 91.44 183 ALA A O 1
ATOM 1399 N N . VAL A 1 184 ? 4.741 8.610 -4.005 1.00 91.44 184 VAL A N 1
ATOM 1400 C CA . VAL A 1 184 ? 3.774 8.170 -2.990 1.00 91.44 184 VAL A CA 1
ATOM 1401 C C . VAL A 1 184 ? 4.234 8.510 -1.571 1.00 91.44 184 VAL A C 1
ATOM 1403 O O . VAL A 1 184 ? 3.723 7.967 -0.598 1.00 91.44 184 VAL A O 1
ATOM 1406 N N . GLY A 1 185 ? 5.183 9.441 -1.431 1.00 85.81 185 GLY A N 1
ATOM 1407 C CA . GLY A 1 185 ? 5.795 9.785 -0.144 1.00 85.81 185 GLY A CA 1
ATOM 1408 C C . GLY A 1 185 ? 4.815 10.344 0.893 1.00 85.81 185 GLY A C 1
ATOM 1409 O O . GLY A 1 185 ? 5.107 10.319 2.082 1.00 85.81 185 GLY A O 1
ATOM 1410 N N . TRP A 1 186 ? 3.636 10.800 0.465 1.00 86.06 186 TRP A N 1
ATOM 1411 C CA . TRP A 1 186 ? 2.569 11.265 1.350 1.00 86.06 186 TRP A CA 1
ATOM 1412 C C . TRP A 1 186 ? 1.855 10.127 2.105 1.00 86.06 186 TRP A C 1
ATOM 1414 O O . TRP A 1 186 ? 1.247 10.405 3.132 1.00 86.06 186 TRP A O 1
ATOM 1424 N N . LEU A 1 187 ? 1.963 8.866 1.653 1.00 82.88 187 LEU A N 1
ATOM 1425 C CA . LEU A 1 187 ? 1.376 7.686 2.316 1.00 82.88 187 LEU A CA 1
ATOM 1426 C C . LEU A 1 187 ? 2.102 7.270 3.603 1.00 82.88 187 LEU A C 1
ATOM 1428 O O . LEU A 1 187 ? 1.738 6.268 4.215 1.00 82.88 187 LEU A O 1
ATOM 1432 N N . GLN A 1 188 ? 3.167 7.970 3.996 1.00 67.19 188 GLN A N 1
ATOM 1433 C CA . GLN A 1 188 ? 4.008 7.546 5.109 1.00 67.19 188 GLN A CA 1
ATOM 1434 C C . GLN A 1 188 ? 3.230 7.505 6.439 1.00 67.19 188 GLN A C 1
ATOM 1436 O O . GLN A 1 188 ? 2.843 8.559 6.957 1.00 67.19 188 GLN A O 1
ATOM 1441 N N . PRO A 1 189 ? 3.055 6.314 7.054 1.00 55.28 189 PRO A N 1
ATOM 1442 C CA . PRO A 1 189 ? 2.456 6.215 8.374 1.00 55.28 189 PRO A CA 1
ATOM 1443 C C . PRO A 1 189 ? 3.401 6.817 9.409 1.00 55.28 189 PRO A C 1
ATOM 1445 O O . PRO A 1 189 ? 4.622 6.680 9.326 1.00 55.28 189 PRO A O 1
ATOM 1448 N N . ARG A 1 190 ? 2.830 7.446 10.438 1.00 53.22 190 ARG A N 1
ATOM 1449 C CA . ARG A 1 190 ? 3.576 8.289 11.380 1.00 53.22 190 ARG A CA 1
ATOM 1450 C C . ARG A 1 190 ? 4.563 7.561 12.299 1.00 53.22 190 ARG A C 1
ATOM 1452 O O . ARG A 1 190 ? 5.207 8.275 13.052 1.00 53.22 190 ARG A O 1
ATOM 1459 N N . ASN A 1 191 ? 4.708 6.226 12.277 1.00 42.19 191 ASN A N 1
ATOM 1460 C CA . ASN A 1 191 ? 5.569 5.556 13.264 1.00 42.19 191 ASN A CA 1
ATOM 1461 C C . ASN A 1 191 ? 6.428 4.347 12.822 1.00 42.19 191 ASN A C 1
ATOM 1463 O O . ASN A 1 191 ? 7.456 4.182 13.462 1.00 42.19 191 ASN A O 1
ATOM 1467 N N . TRP A 1 192 ? 6.133 3.520 11.802 1.00 44.84 192 TRP A N 1
ATOM 1468 C CA . TRP A 1 192 ? 7.003 2.360 11.468 1.00 44.84 192 TRP A CA 1
ATOM 1469 C C . TRP A 1 192 ? 6.901 1.903 9.998 1.00 44.84 192 TRP A C 1
ATOM 1471 O O . TRP A 1 192 ? 5.798 1.786 9.471 1.00 44.84 192 TRP A O 1
ATOM 1481 N N . GLY A 1 193 ? 8.052 1.575 9.384 1.00 55.22 193 GLY A N 1
ATOM 1482 C CA . GLY A 1 193 ? 8.188 0.880 8.090 1.00 55.22 193 GLY A CA 1
ATOM 1483 C C . GLY A 1 193 ? 7.832 1.719 6.853 1.00 55.22 193 GLY A C 1
ATOM 1484 O O . GLY A 1 193 ? 6.664 1.996 6.601 1.00 55.22 193 GLY A O 1
ATOM 1485 N N . HIS A 1 194 ? 8.835 2.090 6.044 1.00 69.31 194 HIS A N 1
ATOM 1486 C CA . HIS A 1 194 ? 8.689 3.114 4.989 1.00 69.31 194 HIS A CA 1
ATOM 1487 C C . HIS A 1 194 ? 9.218 2.695 3.609 1.00 69.31 194 HIS A C 1
ATOM 1489 O O . HIS A 1 194 ? 9.647 3.543 2.828 1.00 69.31 194 HIS A O 1
ATOM 1495 N N . HIS A 1 195 ? 9.230 1.400 3.290 1.00 84.56 195 HIS A N 1
ATOM 1496 C CA . HIS A 1 195 ? 9.720 0.932 1.992 1.00 84.56 195 HIS A CA 1
ATOM 1497 C C . HIS A 1 195 ? 8.580 0.513 1.058 1.00 84.56 195 HIS A C 1
ATOM 1499 O O . HIS A 1 195 ? 7.471 0.190 1.481 1.00 84.56 195 HIS A O 1
ATOM 1505 N N . LEU A 1 196 ? 8.879 0.554 -0.238 1.00 89.69 196 LEU A N 1
ATOM 1506 C CA . LEU A 1 196 ? 8.029 0.018 -1.295 1.00 89.69 196 LEU A CA 1
ATOM 1507 C C . LEU A 1 196 ? 7.971 -1.511 -1.237 1.00 89.69 196 LEU A C 1
ATOM 1509 O O . LEU A 1 196 ? 8.928 -2.113 -0.743 1.00 89.69 196 LEU A O 1
ATOM 1513 N N . PRO A 1 197 ? 6.927 -2.148 -1.801 1.00 90.00 197 PRO A N 1
ATOM 1514 C CA . PRO A 1 197 ? 6.961 -3.588 -2.010 1.00 90.00 197 PRO A CA 1
ATOM 1515 C C . PRO A 1 197 ? 8.167 -3.945 -2.885 1.00 90.00 197 PRO A C 1
ATOM 1517 O O . PRO A 1 197 ? 8.361 -3.378 -3.964 1.00 90.00 197 PRO A O 1
ATOM 1520 N N . THR A 1 198 ? 9.004 -4.863 -2.409 1.00 87.75 198 THR A N 1
ATOM 1521 C CA . THR A 1 198 ? 10.168 -5.348 -3.157 1.00 87.75 198 THR A CA 1
ATOM 1522 C C . THR A 1 198 ? 9.832 -6.616 -3.941 1.00 87.75 198 THR A C 1
ATOM 1524 O O . THR A 1 198 ? 8.888 -7.341 -3.621 1.00 87.75 198 THR A O 1
ATOM 1527 N N . ARG A 1 199 ? 10.630 -6.917 -4.976 1.00 85.00 199 ARG A N 1
ATOM 1528 C CA . ARG A 1 199 ? 10.478 -8.164 -5.748 1.00 85.00 199 ARG A CA 1
ATOM 1529 C C . ARG A 1 199 ? 10.688 -9.403 -4.877 1.00 85.00 199 ARG A C 1
ATOM 1531 O O . ARG A 1 199 ? 9.971 -10.377 -5.061 1.00 85.00 199 ARG A O 1
ATOM 1538 N N . ASP A 1 200 ? 11.624 -9.345 -3.930 1.00 83.06 200 ASP A N 1
ATOM 1539 C CA . ASP A 1 200 ? 11.903 -10.435 -2.986 1.00 83.06 200 ASP A CA 1
ATOM 1540 C C . ASP A 1 200 ? 10.712 -10.697 -2.052 1.00 83.06 200 ASP A C 1
ATOM 1542 O O . ASP A 1 200 ? 10.258 -11.832 -1.935 1.00 83.06 200 ASP A O 1
ATOM 1546 N N . GLU A 1 201 ? 10.135 -9.651 -1.454 1.00 87.31 201 GLU A N 1
ATOM 1547 C CA . GLU A 1 201 ? 8.934 -9.782 -0.614 1.00 87.31 201 GLU A CA 1
ATOM 1548 C C . GLU A 1 201 ? 7.750 -10.330 -1.406 1.00 87.31 201 GLU A C 1
ATOM 1550 O O . GLU A 1 201 ? 7.090 -11.270 -0.968 1.00 87.31 201 GLU A O 1
ATOM 1555 N N . CYS A 1 202 ? 7.506 -9.793 -2.604 1.00 90.56 202 CYS A N 1
ATOM 1556 C CA . CYS A 1 202 ? 6.443 -10.290 -3.470 1.00 90.56 202 CYS A CA 1
ATOM 1557 C C . CYS A 1 202 ? 6.662 -11.766 -3.834 1.00 90.56 202 CYS A C 1
ATOM 1559 O O . CYS A 1 202 ? 5.732 -12.565 -3.748 1.00 90.56 202 CYS A O 1
ATOM 1561 N N . ALA A 1 203 ? 7.892 -12.154 -4.185 1.00 84.50 203 ALA A N 1
ATOM 1562 C CA . ALA A 1 203 ? 8.234 -13.537 -4.502 1.00 84.50 203 ALA A CA 1
ATOM 1563 C C . ALA A 1 203 ? 8.044 -14.466 -3.296 1.00 84.50 203 ALA A C 1
ATOM 1565 O O . ALA A 1 203 ? 7.508 -15.562 -3.453 1.00 84.50 203 ALA A O 1
ATOM 1566 N N . LYS A 1 204 ? 8.410 -14.028 -2.085 1.00 83.50 204 LYS A N 1
ATOM 1567 C CA . LYS A 1 204 ? 8.149 -14.772 -0.844 1.00 83.50 204 LYS A CA 1
ATOM 1568 C C . LYS A 1 204 ? 6.657 -15.007 -0.643 1.00 83.50 204 LYS A C 1
ATOM 1570 O O . LYS A 1 204 ? 6.266 -16.153 -0.438 1.00 83.50 204 LYS A O 1
ATOM 1575 N N . ILE A 1 205 ? 5.824 -13.972 -0.785 1.00 90.25 205 ILE A N 1
ATOM 1576 C CA . ILE A 1 205 ? 4.356 -14.076 -0.690 1.00 90.25 205 ILE A CA 1
ATOM 1577 C C . ILE A 1 205 ? 3.808 -15.070 -1.725 1.00 90.25 205 ILE A C 1
ATOM 1579 O O . ILE A 1 205 ? 3.013 -15.941 -1.374 1.00 90.25 205 ILE A O 1
ATOM 1583 N N . VAL A 1 206 ? 4.265 -14.996 -2.979 1.00 86.75 206 VAL A N 1
ATOM 1584 C CA . VAL A 1 206 ? 3.867 -15.937 -4.041 1.00 86.75 206 VAL A CA 1
ATOM 1585 C C . VAL A 1 206 ? 4.271 -17.375 -3.701 1.00 86.75 206 VAL A C 1
ATOM 1587 O O . VAL A 1 206 ? 3.456 -18.285 -3.839 1.00 86.75 206 VAL A O 1
ATOM 1590 N N . ARG A 1 207 ? 5.495 -17.594 -3.204 1.00 81.88 207 ARG A N 1
ATOM 1591 C CA . ARG A 1 207 ? 5.954 -18.916 -2.747 1.00 81.88 207 ARG A CA 1
ATOM 1592 C C . AR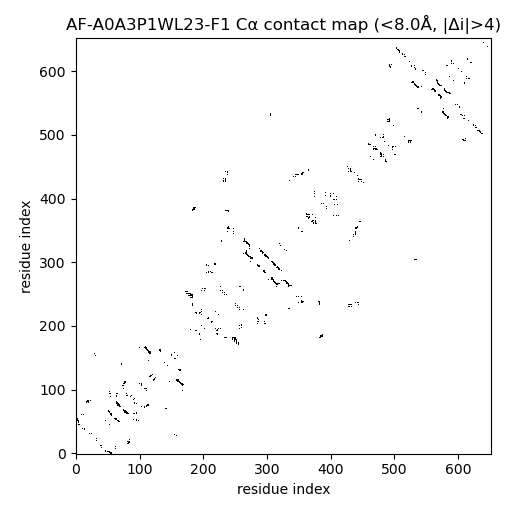G A 1 207 ? 5.102 -19.424 -1.587 1.00 81.88 207 ARG A C 1
ATOM 1594 O O . ARG A 1 207 ? 4.750 -20.600 -1.566 1.00 81.88 207 ARG A O 1
ATOM 1601 N N . ALA A 1 208 ? 4.714 -18.561 -0.653 1.00 86.00 208 ALA A N 1
ATOM 1602 C CA . ALA A 1 208 ? 3.850 -18.984 0.441 1.00 86.00 208 ALA A CA 1
ATOM 1603 C C . ALA A 1 208 ? 2.455 -19.392 -0.020 1.00 86.00 208 ALA A C 1
ATOM 1605 O O . ALA A 1 208 ? 1.957 -20.425 0.415 1.00 86.00 208 ALA A O 1
ATOM 1606 N N . LEU A 1 209 ? 1.876 -18.682 -0.991 1.00 84.25 209 LEU A N 1
ATOM 1607 C CA . LEU A 1 209 ? 0.632 -19.100 -1.650 1.00 84.25 209 LEU A CA 1
ATOM 1608 C C . LEU A 1 209 ? 0.751 -20.461 -2.363 1.00 84.25 209 LEU A C 1
ATOM 1610 O O . LEU A 1 209 ? -0.264 -21.119 -2.581 1.00 84.25 209 LEU A O 1
ATOM 1614 N N . ALA A 1 210 ? 1.970 -20.909 -2.680 1.00 79.06 210 ALA A N 1
ATOM 1615 C CA . ALA A 1 210 ? 2.269 -22.247 -3.193 1.00 79.06 210 ALA A CA 1
ATOM 1616 C C . ALA A 1 210 ? 2.621 -23.281 -2.095 1.00 79.06 210 ALA A C 1
ATOM 1618 O O . ALA A 1 210 ? 2.992 -24.411 -2.411 1.00 79.06 210 ALA A O 1
ATOM 1619 N N . GLY A 1 211 ? 2.493 -22.923 -0.813 1.00 76.31 211 GLY A N 1
ATOM 1620 C CA . GLY A 1 211 ? 2.698 -23.813 0.335 1.00 76.31 211 GLY A CA 1
ATOM 1621 C C . GLY A 1 211 ? 4.077 -23.728 0.998 1.00 76.31 211 GLY A C 1
ATOM 1622 O O . GLY A 1 211 ? 4.375 -24.538 1.876 1.00 76.31 211 GLY A O 1
ATOM 1623 N N . HIS A 1 212 ? 4.926 -22.774 0.607 1.00 74.75 212 HIS A N 1
ATOM 1624 C CA . HIS A 1 212 ? 6.199 -22.525 1.291 1.00 74.75 212 HIS A CA 1
ATOM 1625 C C . HIS A 1 212 ? 6.008 -21.674 2.561 1.00 74.75 212 HIS A C 1
ATOM 1627 O O . HIS A 1 212 ? 5.060 -20.909 2.678 1.00 74.75 212 HIS A O 1
ATOM 1633 N N . ARG A 1 213 ? 6.925 -21.778 3.525 1.00 74.38 213 ARG A N 1
ATOM 1634 C CA . ARG A 1 213 ? 6.957 -20.907 4.715 1.00 74.38 213 ARG A CA 1
ATOM 1635 C C . ARG A 1 213 ? 8.197 -20.021 4.692 1.00 74.38 213 ARG A C 1
ATOM 1637 O O . ARG A 1 213 ? 9.163 -20.345 3.999 1.00 74.38 213 ARG A O 1
ATOM 1644 N N . TRP A 1 214 ? 8.179 -18.930 5.454 1.00 74.94 214 TRP A N 1
ATOM 1645 C CA . TRP A 1 214 ? 9.366 -18.110 5.699 1.00 74.94 214 TRP A CA 1
ATOM 1646 C C . TRP A 1 214 ? 9.590 -17.900 7.194 1.00 74.94 214 TRP A C 1
ATOM 1648 O O . TRP A 1 214 ? 8.642 -17.763 7.962 1.00 74.94 214 TRP A O 1
ATOM 1658 N N . ASP A 1 215 ? 10.858 -17.803 7.588 1.00 61.53 215 ASP A N 1
ATOM 1659 C CA . ASP A 1 215 ? 11.224 -17.589 8.992 1.00 61.53 215 ASP A CA 1
ATOM 1660 C C . ASP A 1 215 ? 10.987 -16.137 9.429 1.00 61.53 215 ASP A C 1
ATOM 1662 O O . ASP A 1 215 ? 10.598 -15.867 10.565 1.00 61.53 215 ASP A O 1
ATOM 1666 N N . HIS A 1 216 ? 11.220 -15.174 8.528 1.00 67.12 216 HIS A N 1
ATOM 1667 C CA . HIS A 1 216 ? 11.062 -13.756 8.835 1.00 67.12 216 HIS A CA 1
ATOM 1668 C C . HIS A 1 216 ? 10.771 -12.913 7.588 1.00 67.12 216 HIS A C 1
ATOM 1670 O O . HIS A 1 216 ? 11.560 -12.872 6.642 1.00 67.12 216 HIS A O 1
ATOM 1676 N N . MET A 1 217 ? 9.649 -12.197 7.614 1.00 79.62 217 MET A N 1
ATOM 1677 C CA . MET A 1 217 ? 9.309 -11.142 6.662 1.00 79.62 217 MET A CA 1
ATOM 1678 C C . MET A 1 217 ? 8.389 -10.142 7.360 1.00 79.62 217 MET A C 1
ATOM 1680 O O . MET A 1 217 ? 7.473 -10.537 8.079 1.00 79.62 217 MET A O 1
ATOM 1684 N N . TYR A 1 218 ? 8.620 -8.850 7.144 1.00 81.19 218 TYR A N 1
ATOM 1685 C CA . TYR A 1 218 ? 7.743 -7.790 7.622 1.00 81.19 218 TYR A CA 1
ATOM 1686 C C . TYR A 1 218 ? 7.300 -6.956 6.428 1.00 81.19 218 TYR A C 1
ATOM 1688 O O . TYR A 1 218 ? 8.118 -6.275 5.819 1.00 81.19 218 TYR A O 1
ATOM 1696 N N . LEU A 1 219 ? 6.009 -7.005 6.099 1.00 85.44 219 LEU A N 1
ATOM 1697 C CA . LEU A 1 219 ? 5.449 -6.131 5.078 1.00 85.44 219 LEU A CA 1
ATOM 1698 C C . LEU A 1 219 ? 5.048 -4.801 5.726 1.00 85.44 219 LEU A C 1
ATOM 1700 O O . LEU A 1 219 ? 4.116 -4.753 6.533 1.00 85.44 219 LEU A O 1
ATOM 1704 N N . ALA A 1 220 ? 5.750 -3.723 5.374 1.00 83.56 220 ALA A N 1
ATOM 1705 C CA . ALA A 1 220 ? 5.423 -2.389 5.864 1.00 83.56 220 ALA A CA 1
ATOM 1706 C C . ALA A 1 220 ? 3.986 -1.975 5.479 1.00 83.56 220 ALA A C 1
ATOM 1708 O O . ALA A 1 220 ? 3.541 -2.303 4.375 1.00 83.56 220 ALA A O 1
ATOM 1709 N N . PRO A 1 221 ? 3.272 -1.192 6.316 1.00 82.50 221 PRO A N 1
ATOM 1710 C CA . PRO A 1 221 ? 1.907 -0.754 6.010 1.00 82.50 221 PRO A CA 1
ATOM 1711 C C . PRO A 1 221 ? 1.790 -0.063 4.645 1.00 82.50 221 PRO A C 1
ATOM 1713 O O . PRO A 1 221 ? 0.895 -0.383 3.869 1.00 82.50 221 PRO A O 1
ATOM 1716 N N . MET A 1 222 ? 2.755 0.804 4.309 1.00 86.56 222 MET A N 1
ATOM 1717 C CA . MET A 1 222 ? 2.817 1.468 3.002 1.00 86.56 222 MET A CA 1
ATOM 1718 C C . MET A 1 222 ? 2.939 0.461 1.849 1.00 86.56 222 MET A C 1
ATOM 1720 O O . MET A 1 222 ? 2.280 0.619 0.825 1.00 86.56 222 MET A O 1
ATOM 1724 N N . ALA A 1 223 ? 3.751 -0.589 2.010 1.00 90.00 223 ALA A N 1
ATOM 1725 C CA . ALA A 1 223 ? 3.880 -1.631 0.999 1.00 90.00 223 ALA A CA 1
ATOM 1726 C C . ALA A 1 223 ? 2.569 -2.412 0.820 1.00 90.00 223 ALA A C 1
ATOM 1728 O O . ALA A 1 223 ? 2.192 -2.698 -0.312 1.00 90.00 223 ALA A O 1
ATOM 1729 N N . GLY A 1 224 ? 1.840 -2.683 1.909 1.00 90.06 224 GLY A N 1
ATOM 1730 C CA . GLY A 1 224 ? 0.498 -3.271 1.864 1.00 90.06 224 GLY A CA 1
ATOM 1731 C C . GLY A 1 224 ? -0.502 -2.408 1.090 1.00 90.06 224 GLY A C 1
ATOM 1732 O O . GLY A 1 224 ? -1.123 -2.889 0.143 1.00 90.06 224 GLY A O 1
ATOM 1733 N N . THR A 1 225 ? -0.604 -1.118 1.416 1.00 90.94 225 THR A N 1
ATOM 1734 C CA . THR A 1 225 ? -1.475 -0.184 0.683 1.00 90.94 225 THR A CA 1
ATOM 1735 C C . THR A 1 225 ? -1.128 -0.151 -0.805 1.00 90.94 225 THR A C 1
ATOM 1737 O O . THR A 1 225 ? -2.020 -0.242 -1.638 1.00 90.94 225 THR A O 1
ATOM 1740 N N . LEU A 1 226 ? 0.159 -0.089 -1.161 1.00 93.62 226 LEU A N 1
ATOM 1741 C CA . LEU A 1 226 ? 0.610 -0.026 -2.559 1.00 93.62 226 LEU A CA 1
ATOM 1742 C C . LEU A 1 226 ? 0.467 -1.354 -3.320 1.00 93.62 226 LEU A C 1
ATOM 1744 O O . LEU A 1 226 ? 0.412 -1.341 -4.547 1.00 93.62 226 LEU A O 1
ATOM 1748 N N . LEU A 1 227 ? 0.385 -2.490 -2.621 1.00 93.19 227 LEU A N 1
ATOM 1749 C CA . LEU A 1 227 ? 0.018 -3.773 -3.227 1.00 93.19 227 LEU A CA 1
ATOM 1750 C C . LEU A 1 227 ? -1.472 -3.815 -3.593 1.00 93.19 227 LEU A C 1
ATOM 1752 O O . LEU A 1 227 ? -1.820 -4.340 -4.651 1.00 93.19 227 LEU A O 1
ATOM 1756 N N . LEU A 1 228 ? -2.357 -3.262 -2.756 1.00 93.00 228 LEU A N 1
ATOM 1757 C CA . LEU A 1 228 ? -3.787 -3.176 -3.082 1.00 93.00 228 LEU A CA 1
ATOM 1758 C C . LEU A 1 228 ? -4.128 -2.031 -4.028 1.00 93.00 228 LEU A C 1
ATOM 1760 O O . LEU A 1 228 ? -5.067 -2.186 -4.796 1.00 93.00 228 LEU A O 1
ATOM 1764 N N . HIS A 1 229 ? -3.362 -0.942 -3.999 1.00 95.12 229 HIS A N 1
ATOM 1765 C CA . HIS A 1 229 ? -3.676 0.300 -4.708 1.00 95.12 229 HIS A CA 1
ATOM 1766 C C . HIS A 1 229 ? -2.478 0.830 -5.515 1.00 95.12 229 HIS A C 1
ATOM 1768 O O . HIS A 1 229 ? -1.958 1.919 -5.235 1.00 95.12 229 HIS A O 1
ATOM 1774 N N . PRO A 1 230 ? -1.966 0.069 -6.501 1.00 95.81 230 PRO A N 1
ATOM 1775 C CA . PRO A 1 230 ? -0.795 0.477 -7.272 1.00 95.81 230 PRO A CA 1
ATOM 1776 C C . PRO A 1 230 ? -1.071 1.658 -8.226 1.00 95.81 230 PRO A C 1
ATOM 1778 O O . PRO A 1 230 ? -0.126 2.298 -8.689 1.00 95.81 230 PRO A O 1
ATOM 1781 N N . GLU A 1 231 ? -2.329 2.029 -8.477 1.00 96.19 231 GLU A N 1
ATOM 1782 C CA . GLU A 1 231 ? -2.713 3.267 -9.174 1.00 96.19 231 GLU A CA 1
ATOM 1783 C C . GLU A 1 231 ? -2.194 4.537 -8.488 1.00 96.19 231 GLU A C 1
ATOM 1785 O O . GLU A 1 231 ? -1.974 5.555 -9.149 1.00 96.19 231 GLU A O 1
ATOM 1790 N N . LEU A 1 232 ? -1.924 4.486 -7.179 1.00 96.00 232 LEU A N 1
ATOM 1791 C CA . LEU A 1 232 ? -1.374 5.622 -6.437 1.00 96.00 232 LEU A CA 1
ATOM 1792 C C . LEU A 1 232 ? 0.012 6.034 -6.963 1.00 96.00 232 LEU A C 1
ATOM 1794 O O . LEU A 1 232 ? 0.349 7.221 -6.934 1.00 96.00 232 LEU A O 1
ATOM 1798 N N . PHE A 1 233 ? 0.793 5.092 -7.512 1.00 96.88 233 PHE A N 1
ATOM 1799 C CA . PHE A 1 233 ? 2.050 5.416 -8.194 1.00 96.88 233 PHE A CA 1
ATOM 1800 C C . PHE A 1 233 ? 1.815 6.306 -9.414 1.00 96.88 233 PHE A C 1
ATOM 1802 O O . PHE A 1 233 ? 2.555 7.269 -9.623 1.00 96.88 233 PHE A O 1
ATOM 1809 N N . LEU A 1 234 ? 0.785 5.998 -10.210 1.00 97.12 234 LEU A N 1
ATOM 1810 C CA . LEU A 1 234 ? 0.453 6.755 -11.413 1.00 97.12 234 LEU A CA 1
ATOM 1811 C C . LEU A 1 234 ? -0.040 8.154 -11.039 1.00 97.12 234 LEU A C 1
ATOM 1813 O O . LEU A 1 234 ? 0.428 9.142 -11.600 1.00 97.12 234 LEU A O 1
ATOM 1817 N N . ALA A 1 235 ? -0.917 8.247 -10.037 1.00 95.75 235 ALA A N 1
ATOM 1818 C CA . ALA A 1 235 ? -1.414 9.519 -9.523 1.00 95.75 235 ALA A CA 1
ATOM 1819 C C . ALA A 1 235 ? -0.271 10.451 -9.083 1.00 95.75 235 ALA A C 1
ATOM 1821 O O . ALA A 1 235 ? -0.226 11.617 -9.476 1.00 95.75 235 ALA A O 1
ATOM 1822 N N . GLY A 1 236 ? 0.692 9.921 -8.323 1.00 93.31 236 GLY A N 1
ATOM 1823 C CA . GLY A 1 236 ? 1.873 10.665 -7.889 1.00 93.31 236 GLY A CA 1
ATOM 1824 C C . GLY A 1 236 ? 2.825 11.049 -9.026 1.00 93.31 236 GLY A C 1
ATOM 1825 O O . GLY A 1 236 ? 3.418 12.129 -8.997 1.00 93.31 236 GLY A O 1
ATOM 1826 N N . ALA A 1 237 ? 2.958 10.196 -10.046 1.00 95.50 237 ALA A N 1
ATOM 1827 C CA . ALA A 1 237 ? 3.771 10.464 -11.234 1.00 95.50 237 ALA A CA 1
ATOM 1828 C C . ALA A 1 237 ? 3.143 11.517 -12.167 1.00 95.50 237 ALA A C 1
ATOM 1830 O O . ALA A 1 237 ? 3.870 12.222 -12.863 1.00 95.50 237 ALA A O 1
ATOM 1831 N N . CYS A 1 238 ? 1.818 11.676 -12.137 1.00 94.19 238 CYS A N 1
ATOM 1832 C CA . CYS A 1 238 ? 1.078 12.692 -12.889 1.00 94.19 238 CYS A CA 1
ATOM 1833 C C . CYS A 1 238 ? 1.146 14.103 -12.276 1.00 94.19 238 CYS A C 1
ATOM 1835 O O . CYS A 1 238 ? 0.460 15.011 -12.747 1.00 94.19 238 CYS A O 1
ATOM 1837 N N . ARG A 1 239 ? 1.949 14.323 -11.228 1.00 87.62 239 ARG A N 1
ATOM 1838 C CA . ARG A 1 239 ? 2.083 15.649 -10.616 1.00 87.62 239 ARG A CA 1
ATOM 1839 C C . ARG A 1 239 ? 2.757 16.666 -11.554 1.00 87.62 239 ARG A C 1
ATOM 1841 O O . ARG A 1 239 ? 3.636 16.294 -12.339 1.00 87.62 239 ARG A O 1
ATOM 1848 N N . PRO A 1 240 ? 2.447 17.970 -11.426 1.00 79.81 240 PRO A N 1
ATOM 1849 C CA . PRO A 1 240 ? 3.145 19.020 -12.165 1.00 79.81 240 PRO A CA 1
ATOM 1850 C C . PRO A 1 240 ? 4.659 18.962 -11.941 1.00 79.81 240 PRO A C 1
ATOM 1852 O O . PRO A 1 240 ? 5.119 18.839 -10.806 1.00 79.81 240 PRO A O 1
ATOM 1855 N N . PHE A 1 241 ? 5.433 19.080 -13.023 1.00 76.56 241 PHE A N 1
ATOM 1856 C CA . PHE A 1 241 ? 6.901 18.975 -13.016 1.00 76.56 241 PHE A CA 1
ATOM 1857 C C . PHE A 1 241 ? 7.457 17.683 -12.407 1.00 76.56 241 PHE A C 1
ATOM 1859 O O . PHE A 1 241 ? 8.571 17.689 -11.876 1.00 76.56 241 PHE A O 1
ATOM 1866 N N . ALA A 1 242 ? 6.726 16.566 -12.480 1.00 87.69 242 ALA A N 1
ATOM 1867 C CA . ALA A 1 242 ? 7.333 15.268 -12.222 1.00 87.69 242 ALA A CA 1
ATOM 1868 C C . ALA A 1 242 ? 8.602 15.124 -13.081 1.00 87.69 242 ALA A C 1
ATOM 1870 O O . ALA A 1 242 ? 8.556 15.220 -14.310 1.00 87.69 242 ALA A O 1
ATOM 1871 N N . SER A 1 243 ? 9.755 14.958 -12.429 1.00 90.31 243 SER A N 1
ATOM 1872 C CA . SER A 1 243 ? 11.011 14.745 -13.140 1.00 90.31 243 SER A CA 1
ATOM 1873 C C . SER A 1 243 ? 10.980 13.380 -13.829 1.00 90.31 243 SER A C 1
ATOM 1875 O O . SER A 1 243 ? 10.247 12.474 -13.424 1.00 90.31 243 SER A O 1
ATOM 1877 N N . ALA A 1 244 ? 11.830 13.191 -14.840 1.00 93.75 244 ALA A N 1
ATOM 1878 C CA . ALA A 1 244 ? 11.984 11.880 -15.466 1.00 93.75 244 ALA A CA 1
ATOM 1879 C C . ALA A 1 244 ? 12.359 10.790 -14.441 1.00 93.75 244 ALA A C 1
ATOM 1881 O O . ALA A 1 244 ? 11.968 9.640 -14.605 1.00 93.75 244 ALA A O 1
ATOM 1882 N N . GLU A 1 245 ? 13.086 11.140 -13.375 1.00 93.94 245 GLU A N 1
ATOM 1883 C CA . GLU A 1 245 ? 13.453 10.211 -12.299 1.00 93.94 245 GLU A CA 1
ATOM 1884 C C . GLU A 1 245 ? 12.242 9.786 -11.462 1.00 93.94 245 GLU A C 1
ATOM 1886 O O . GLU A 1 245 ? 12.084 8.596 -11.202 1.00 93.94 245 GLU A O 1
ATOM 1891 N N . VAL A 1 246 ? 11.346 10.719 -11.122 1.00 93.12 246 VAL A N 1
ATOM 1892 C CA . VAL A 1 246 ? 10.097 10.422 -10.398 1.00 93.12 246 VAL A CA 1
ATOM 1893 C C . VAL A 1 246 ? 9.221 9.477 -11.208 1.00 93.12 246 VAL A C 1
ATOM 1895 O O . VAL A 1 246 ? 8.758 8.467 -10.682 1.00 93.12 246 VAL A O 1
ATOM 1898 N N . ILE A 1 247 ? 9.028 9.775 -12.498 1.00 97.12 247 ILE A N 1
ATOM 1899 C CA . ILE A 1 247 ? 8.193 8.963 -13.392 1.00 97.12 247 ILE A CA 1
ATOM 1900 C C . ILE A 1 247 ? 8.786 7.556 -13.536 1.00 97.12 247 ILE A C 1
ATOM 1902 O O . ILE A 1 247 ? 8.075 6.567 -13.374 1.00 97.12 247 ILE A O 1
ATOM 1906 N N . ARG A 1 248 ? 10.099 7.448 -13.781 1.00 97.75 248 ARG A N 1
ATOM 1907 C CA . ARG A 1 248 ? 10.802 6.158 -13.899 1.00 97.75 248 ARG A CA 1
ATOM 1908 C C . ARG A 1 248 ? 10.748 5.347 -12.610 1.00 97.75 248 ARG A C 1
ATOM 1910 O O . ARG A 1 248 ? 10.522 4.142 -12.666 1.00 97.75 248 ARG A O 1
ATOM 1917 N N . GLY A 1 249 ? 10.940 5.998 -11.465 1.00 96.44 249 GLY A N 1
ATOM 1918 C CA . GLY A 1 249 ? 10.897 5.349 -10.161 1.00 96.44 249 GLY A CA 1
ATOM 1919 C C . GLY A 1 249 ? 9.502 4.850 -9.789 1.00 96.44 249 GLY A C 1
ATOM 1920 O O . GLY A 1 249 ? 9.373 3.735 -9.286 1.00 96.44 249 GLY A O 1
ATOM 1921 N N . ALA A 1 250 ? 8.460 5.628 -10.098 1.00 97.31 250 ALA A N 1
ATOM 1922 C CA . ALA A 1 250 ? 7.068 5.222 -9.923 1.00 97.31 250 ALA A CA 1
ATOM 1923 C C . ALA A 1 250 ? 6.687 4.066 -10.860 1.00 97.31 250 ALA A C 1
ATOM 1925 O O . ALA A 1 250 ? 6.100 3.086 -10.409 1.00 97.31 250 ALA A O 1
ATOM 1926 N N . ALA A 1 251 ? 7.084 4.137 -12.137 1.00 98.12 251 ALA A N 1
ATOM 1927 C CA . ALA A 1 251 ? 6.857 3.068 -13.107 1.00 98.12 251 ALA A CA 1
ATOM 1928 C C . ALA A 1 251 ? 7.543 1.763 -12.673 1.00 98.12 251 ALA A C 1
ATOM 1930 O O . ALA A 1 251 ? 6.917 0.707 -12.665 1.00 98.12 251 ALA A O 1
ATOM 1931 N N . ALA A 1 252 ? 8.805 1.822 -12.237 1.00 96.31 252 ALA A N 1
ATOM 1932 C CA . ALA A 1 252 ? 9.517 0.650 -11.732 1.00 96.31 252 ALA A CA 1
ATOM 1933 C C . ALA A 1 252 ? 8.852 0.047 -10.482 1.00 96.31 252 ALA A C 1
ATOM 1935 O O . ALA A 1 252 ? 8.759 -1.174 -10.380 1.00 96.31 252 ALA A O 1
ATOM 1936 N N . ALA A 1 253 ? 8.360 0.878 -9.556 1.00 96.88 253 ALA A N 1
ATOM 1937 C CA . ALA A 1 253 ? 7.633 0.421 -8.369 1.00 96.88 253 ALA A CA 1
ATOM 1938 C C . ALA A 1 253 ? 6.294 -0.246 -8.723 1.00 96.88 253 ALA A C 1
ATOM 1940 O O . ALA A 1 253 ? 6.006 -1.339 -8.238 1.00 96.88 253 ALA A O 1
ATOM 1941 N N . PHE A 1 254 ? 5.525 0.357 -9.634 1.00 97.69 254 PHE A N 1
ATOM 1942 C CA . PHE A 1 254 ? 4.320 -0.246 -10.205 1.00 97.69 254 PHE A CA 1
ATOM 1943 C C . PHE A 1 254 ? 4.623 -1.598 -10.868 1.00 97.69 254 PHE A C 1
ATOM 1945 O O . PHE A 1 254 ? 3.912 -2.576 -10.644 1.00 97.69 254 PHE A O 1
ATOM 1952 N N . GLY A 1 255 ? 5.720 -1.678 -11.625 1.00 96.31 255 GLY A N 1
ATOM 1953 C CA . GLY A 1 255 ? 6.173 -2.900 -12.284 1.00 96.31 255 GLY A CA 1
ATOM 1954 C C . GLY A 1 255 ? 6.431 -4.058 -11.319 1.00 96.31 255 GLY A C 1
ATOM 1955 O O . GLY A 1 255 ? 6.112 -5.196 -11.644 1.00 96.31 255 GLY A O 1
ATOM 1956 N N . VAL A 1 256 ? 6.931 -3.790 -10.105 1.00 94.38 256 VAL A N 1
ATOM 1957 C CA . VAL A 1 256 ? 7.083 -4.826 -9.064 1.00 94.38 256 VAL A CA 1
ATOM 1958 C C . VAL A 1 256 ? 5.733 -5.435 -8.681 1.00 94.38 256 VAL A C 1
ATOM 1960 O O . VAL A 1 256 ? 5.620 -6.658 -8.604 1.00 94.38 256 VAL A O 1
ATOM 1963 N N . VAL A 1 257 ? 4.711 -4.600 -8.472 1.00 95.00 257 VAL A N 1
ATOM 1964 C CA . VAL A 1 257 ? 3.365 -5.062 -8.105 1.00 95.00 257 VAL A CA 1
ATOM 1965 C C . VAL A 1 257 ? 2.720 -5.816 -9.266 1.00 95.00 257 VAL A C 1
ATOM 1967 O O . VAL A 1 257 ? 2.210 -6.917 -9.062 1.00 95.00 257 VAL A O 1
ATOM 1970 N N . LEU A 1 258 ? 2.799 -5.272 -10.484 1.00 94.25 258 LEU A N 1
ATOM 1971 C CA . LEU A 1 258 ? 2.265 -5.903 -11.691 1.00 94.25 258 LEU A CA 1
ATOM 1972 C C . LEU A 1 258 ? 2.874 -7.293 -11.921 1.00 94.25 258 LEU A C 1
ATOM 1974 O O . LEU A 1 258 ? 2.140 -8.270 -12.056 1.00 94.25 258 LEU A O 1
ATOM 1978 N N . ASP A 1 259 ? 4.204 -7.394 -11.911 1.00 91.19 259 ASP A N 1
ATOM 1979 C CA . ASP A 1 259 ? 4.900 -8.652 -12.193 1.00 91.19 259 ASP A CA 1
ATOM 1980 C C . ASP A 1 259 ? 4.657 -9.718 -11.108 1.00 91.19 259 ASP A C 1
ATOM 1982 O O . ASP A 1 259 ? 4.835 -10.907 -11.363 1.00 91.19 259 ASP A O 1
ATOM 1986 N N . SER A 1 260 ? 4.263 -9.314 -9.894 1.00 90.31 260 SER A N 1
ATOM 1987 C CA . SER A 1 260 ? 4.009 -10.247 -8.788 1.00 90.31 260 SER A CA 1
ATOM 1988 C C . SER A 1 260 ? 2.739 -11.085 -8.960 1.00 90.31 260 SER A C 1
ATOM 1990 O O . SER A 1 260 ? 2.632 -12.162 -8.376 1.00 90.31 260 SER A O 1
ATOM 1992 N N . GLY A 1 261 ? 1.738 -10.578 -9.691 1.00 89.31 261 GLY A N 1
ATOM 1993 C CA . GLY A 1 261 ? 0.409 -11.196 -9.787 1.00 89.31 261 GLY A CA 1
ATOM 1994 C C . GLY A 1 261 ? -0.390 -11.256 -8.469 1.00 89.31 261 GLY A C 1
ATOM 1995 O O . GLY A 1 261 ? -1.432 -11.923 -8.417 1.00 89.31 261 GLY A O 1
ATOM 1996 N N . LEU A 1 262 ? 0.083 -10.587 -7.407 1.00 90.50 262 LEU A N 1
ATOM 1997 C CA . LEU A 1 262 ? -0.565 -10.530 -6.089 1.00 90.50 262 LEU A CA 1
ATOM 1998 C C . LEU A 1 262 ? -1.747 -9.554 -6.060 1.00 90.50 262 LEU A C 1
ATOM 2000 O O . LEU A 1 262 ? -2.741 -9.792 -5.366 1.00 90.50 262 LEU A O 1
ATOM 2004 N N . HIS A 1 263 ? -1.659 -8.469 -6.832 1.00 92.44 263 HIS A N 1
ATOM 2005 C CA . HIS A 1 263 ? -2.785 -7.574 -7.054 1.00 92.44 263 HIS A CA 1
ATOM 2006 C C . HIS A 1 263 ? -3.754 -8.198 -8.060 1.00 92.44 263 HIS A C 1
ATOM 2008 O O . HIS A 1 263 ? -3.390 -8.521 -9.191 1.00 92.44 263 HIS A O 1
ATOM 2014 N N . ARG A 1 264 ? -5.012 -8.328 -7.652 1.00 89.12 264 ARG A N 1
ATOM 2015 C CA . ARG A 1 264 ? -6.148 -8.722 -8.485 1.00 89.12 264 ARG A CA 1
ATOM 2016 C C . ARG A 1 264 ? -7.322 -7.814 -8.128 1.00 89.12 264 ARG A C 1
ATOM 2018 O O . ARG A 1 264 ? -7.372 -7.351 -6.988 1.00 89.12 264 ARG A O 1
ATOM 2025 N N . PRO A 1 265 ? -8.313 -7.630 -9.018 1.00 83.06 265 PRO A N 1
ATOM 2026 C CA . PRO A 1 265 ? -9.466 -6.781 -8.720 1.00 83.06 265 PRO A CA 1
ATOM 2027 C C . PRO A 1 265 ? -10.239 -7.170 -7.452 1.00 83.06 265 PRO A C 1
ATOM 2029 O O . PRO A 1 265 ? -10.912 -6.343 -6.850 1.00 83.06 265 PRO A O 1
ATOM 2032 N N . GLY A 1 266 ? -10.147 -8.439 -7.044 1.00 86.19 266 GLY A N 1
ATOM 2033 C CA . GLY A 1 266 ? -10.749 -8.937 -5.813 1.00 86.19 266 GLY A CA 1
ATOM 2034 C C . GLY A 1 266 ? -9.831 -8.924 -4.592 1.00 86.19 266 GLY A C 1
ATOM 2035 O O . GLY A 1 266 ? -10.341 -9.193 -3.515 1.00 86.19 266 GLY A O 1
ATOM 2036 N N . SER A 1 267 ? -8.525 -8.657 -4.715 1.00 93.62 267 SER A N 1
ATOM 2037 C CA . SER A 1 267 ? -7.567 -8.823 -3.611 1.00 93.62 267 SER A CA 1
ATOM 2038 C C . SER A 1 267 ? -7.983 -8.030 -2.371 1.00 93.62 267 SER A C 1
ATOM 2040 O O . SER A 1 267 ? -8.415 -6.883 -2.475 1.00 93.62 267 SER A O 1
ATOM 2042 N N . VAL A 1 268 ? -7.830 -8.625 -1.187 1.00 94.81 268 VAL A N 1
ATOM 2043 C CA . VAL A 1 268 ? -8.155 -7.969 0.087 1.00 94.81 268 VAL A CA 1
ATOM 2044 C C . VAL A 1 268 ? -7.075 -8.176 1.133 1.00 94.81 268 VAL A C 1
ATOM 2046 O O . VAL A 1 268 ? -6.444 -9.235 1.193 1.00 94.81 268 VAL A O 1
ATOM 2049 N N . PHE A 1 269 ? -6.938 -7.175 1.998 1.00 94.62 269 PHE A N 1
ATOM 2050 C CA . PHE A 1 269 ? -6.273 -7.305 3.283 1.00 94.62 269 PHE A CA 1
ATOM 2051 C C . PHE A 1 269 ? -7.318 -7.442 4.385 1.00 94.62 269 PHE A C 1
ATOM 2053 O O . PHE A 1 269 ? -8.271 -6.664 4.466 1.00 94.62 269 PHE A O 1
ATOM 2060 N N . PHE A 1 270 ? -7.129 -8.410 5.272 1.00 93.31 270 PHE A N 1
ATOM 2061 C CA . PHE A 1 270 ? -7.890 -8.515 6.513 1.00 93.31 270 PHE A CA 1
ATOM 2062 C C . PHE A 1 270 ? -6.946 -8.807 7.674 1.00 93.31 270 PHE A C 1
ATOM 2064 O O . PHE A 1 270 ? -5.821 -9.263 7.474 1.00 93.31 270 PHE A O 1
ATOM 2071 N N . ARG A 1 271 ? -7.403 -8.526 8.892 1.00 91.88 271 ARG A N 1
ATOM 2072 C CA . ARG A 1 271 ? -6.649 -8.783 10.117 1.00 91.88 271 ARG A CA 1
ATOM 2073 C C . ARG A 1 271 ? -7.467 -9.566 11.126 1.00 91.88 271 ARG A C 1
ATOM 2075 O O . ARG A 1 271 ? -8.693 -9.523 11.072 1.00 91.88 271 ARG A O 1
ATOM 2082 N N . THR A 1 272 ? -6.816 -10.250 12.054 1.00 91.31 272 THR A N 1
ATOM 2083 C CA . THR A 1 272 ? -7.493 -10.786 13.246 1.00 91.31 272 THR A CA 1
ATOM 2084 C C . THR A 1 272 ? -7.745 -9.680 14.262 1.00 91.31 272 THR A C 1
ATOM 2086 O O . THR A 1 272 ? -6.992 -8.709 14.314 1.00 91.31 272 THR A O 1
ATOM 2089 N N . ALA A 1 273 ? -8.756 -9.850 15.114 1.00 84.56 273 ALA A N 1
ATOM 2090 C CA . ALA A 1 273 ? -8.876 -9.043 16.323 1.00 84.56 273 ALA A CA 1
ATOM 2091 C C . ALA A 1 273 ? -7.599 -9.170 17.194 1.00 84.56 273 ALA A C 1
ATOM 2093 O O . ALA A 1 273 ? -7.004 -10.257 17.228 1.00 84.56 273 ALA A O 1
ATOM 2094 N N . PRO A 1 274 ? -7.169 -8.096 17.882 1.00 80.75 274 PRO A N 1
ATOM 2095 C CA . PRO A 1 274 ? -5.997 -8.124 18.753 1.00 80.75 274 PRO A CA 1
ATOM 2096 C C . PRO A 1 274 ? -6.132 -9.132 19.906 1.00 80.75 274 PRO A C 1
ATOM 2098 O O . PRO A 1 274 ? -7.223 -9.342 20.443 1.00 80.75 274 PRO A O 1
ATOM 2101 N N . ARG A 1 275 ? -5.019 -9.768 20.289 1.00 72.06 275 ARG A N 1
ATOM 2102 C CA . ARG A 1 275 ? -4.908 -10.682 21.438 1.00 72.06 275 ARG A CA 1
ATOM 2103 C C . ARG A 1 275 ? -3.599 -10.478 22.185 1.00 72.06 275 ARG A C 1
ATOM 2105 O O . ARG A 1 275 ? -2.573 -10.194 21.589 1.00 72.06 275 ARG A O 1
ATOM 2112 N N . THR A 1 276 ? -3.583 -10.717 23.486 1.00 67.81 276 THR A N 1
ATOM 2113 C CA . THR A 1 276 ? -2.383 -10.547 24.326 1.00 67.81 276 THR A CA 1
ATOM 2114 C C . THR A 1 276 ? -1.214 -11.465 23.963 1.00 67.81 276 THR A C 1
ATOM 2116 O O . THR A 1 276 ? -0.051 -11.092 24.122 1.00 67.81 276 THR A O 1
ATOM 2119 N N . GLU A 1 277 ? -1.494 -12.657 23.441 1.00 64.56 277 GLU A N 1
ATOM 2120 C CA . GLU A 1 277 ? -0.481 -13.621 23.014 1.00 64.56 277 GLU A CA 1
ATOM 2121 C C . GLU A 1 277 ? 0.082 -13.252 21.631 1.00 64.56 277 GLU A C 1
ATOM 2123 O O . GLU A 1 277 ? -0.666 -13.119 20.668 1.00 64.56 277 GLU A O 1
ATOM 2128 N N . LEU A 1 278 ? 1.410 -13.141 21.501 1.00 62.59 278 LEU A N 1
ATOM 2129 C CA . LEU A 1 278 ? 2.073 -12.889 20.209 1.00 62.59 278 LEU A CA 1
ATOM 2130 C C . LEU A 1 278 ? 1.944 -14.085 19.246 1.00 62.59 278 LEU A C 1
ATOM 2132 O O . LEU A 1 278 ? 1.677 -13.921 18.055 1.00 62.59 278 LEU A O 1
ATOM 2136 N N . HIS A 1 279 ? 2.118 -15.299 19.774 1.00 62.47 279 HIS A N 1
ATOM 2137 C CA . HIS A 1 279 ? 2.162 -16.541 19.003 1.00 62.47 279 HIS A CA 1
ATOM 2138 C C . HIS A 1 279 ? 1.136 -17.541 19.535 1.00 62.47 279 HIS A C 1
ATOM 2140 O O . HIS A 1 279 ? 1.472 -18.502 20.220 1.00 62.47 279 HIS A O 1
ATOM 2146 N N . TRP A 1 280 ? -0.130 -17.348 19.178 1.00 73.06 280 TRP A N 1
ATOM 2147 C CA . TRP A 1 280 ? -1.216 -18.302 19.445 1.00 73.06 280 TRP A CA 1
ATOM 2148 C C . TRP A 1 280 ? -1.345 -19.335 18.310 1.00 73.06 280 TRP A C 1
ATOM 2150 O O . TRP A 1 280 ? -2.433 -19.744 17.904 1.00 73.06 280 TRP A O 1
ATOM 2160 N N . GLY A 1 281 ? -0.186 -19.750 17.787 1.00 74.94 281 GLY A N 1
ATOM 2161 C CA . GLY A 1 281 ? -0.034 -20.803 16.789 1.00 74.94 281 GLY A CA 1
ATOM 2162 C C . GLY A 1 281 ? 0.065 -20.348 15.335 1.00 74.94 281 GLY A C 1
ATOM 2163 O O . GLY A 1 281 ? 0.110 -21.235 14.495 1.00 74.94 281 GLY A O 1
ATOM 2164 N N . LEU A 1 282 ? 0.063 -19.043 15.019 1.00 84.44 282 LEU A N 1
ATOM 2165 C CA . LEU A 1 282 ? 0.267 -18.514 13.657 1.00 84.44 282 LEU A CA 1
ATOM 2166 C C . LEU A 1 282 ? 1.738 -18.203 13.360 1.00 84.44 282 LEU A C 1
ATOM 2168 O O . LEU A 1 282 ? 2.438 -17.631 14.200 1.00 84.44 282 LEU A O 1
ATOM 2172 N N . GLU A 1 283 ? 2.160 -18.529 12.139 1.00 84.88 283 GLU A N 1
ATOM 2173 C CA . GLU A 1 283 ? 3.488 -18.222 11.596 1.00 84.88 283 GLU A CA 1
ATOM 2174 C C . GLU A 1 283 ? 3.400 -17.430 10.282 1.00 84.88 283 GLU A C 1
ATOM 2176 O O . GLU A 1 283 ? 2.408 -17.485 9.552 1.00 84.88 283 GLU A O 1
ATOM 2181 N N . GLY A 1 284 ? 4.469 -16.698 9.958 1.00 87.38 284 GLY A N 1
ATOM 2182 C CA . GLY A 1 284 ? 4.590 -16.006 8.677 1.00 87.38 284 GLY A CA 1
ATOM 2183 C C . GLY A 1 284 ? 4.594 -16.990 7.502 1.00 87.38 284 GLY A C 1
ATOM 2184 O O . GLY A 1 284 ? 5.297 -17.999 7.513 1.00 87.38 284 GLY A O 1
ATOM 2185 N N . GLY A 1 285 ? 3.793 -16.701 6.479 1.00 87.75 285 GLY A N 1
ATOM 2186 C CA . GLY A 1 285 ? 3.615 -17.570 5.318 1.00 87.75 285 GLY A CA 1
ATOM 2187 C C . GLY A 1 285 ? 2.605 -18.699 5.535 1.00 87.75 285 GLY A C 1
ATOM 2188 O O . GLY A 1 285 ? 2.371 -19.482 4.619 1.00 87.75 285 GLY A O 1
ATOM 2189 N N . GLU A 1 286 ? 1.979 -18.801 6.713 1.00 90.81 286 GLU A N 1
ATOM 2190 C CA . GLU A 1 286 ? 0.931 -19.794 6.949 1.00 90.81 286 GLU A CA 1
ATOM 2191 C C . GLU A 1 286 ? -0.316 -19.503 6.101 1.00 90.81 286 GLU A C 1
ATOM 2193 O O . GLU A 1 286 ? -0.760 -18.357 5.985 1.00 90.81 286 GLU A O 1
ATOM 2198 N N . LEU A 1 287 ? -0.887 -20.558 5.514 1.00 93.12 287 LEU A N 1
ATOM 2199 C CA . LEU A 1 287 ? -2.092 -20.470 4.699 1.00 93.12 287 LEU A CA 1
ATOM 2200 C C . LEU A 1 287 ? -3.358 -20.641 5.534 1.00 93.12 287 LEU A C 1
ATOM 2202 O O . LEU A 1 287 ? -3.449 -21.515 6.395 1.00 93.12 287 LEU A O 1
ATOM 2206 N N . VAL A 1 288 ? -4.359 -19.826 5.219 1.00 92.81 288 VAL A N 1
ATOM 2207 C CA . VAL A 1 288 ? -5.706 -19.888 5.779 1.00 92.81 288 VAL A CA 1
ATOM 2208 C C . VAL A 1 288 ? -6.699 -20.033 4.638 1.00 92.81 288 VAL A C 1
ATOM 2210 O O . VAL A 1 288 ? -6.716 -19.221 3.715 1.00 92.81 288 VAL A O 1
ATOM 2213 N N . GLU A 1 289 ? -7.555 -21.047 4.707 1.00 93.00 289 GLU A N 1
ATOM 2214 C CA . GLU A 1 289 ? -8.603 -21.247 3.708 1.00 93.00 289 GLU A CA 1
ATOM 2215 C C . GLU A 1 289 ? -9.637 -20.116 3.746 1.00 93.00 289 GLU A C 1
ATOM 2217 O O . GLU A 1 289 ? -10.124 -19.718 4.807 1.00 93.00 289 GLU A O 1
ATOM 2222 N N . THR A 1 290 ? -10.005 -19.614 2.569 1.00 93.00 290 THR A N 1
ATOM 2223 C CA . THR A 1 290 ? -11.080 -18.629 2.405 1.00 93.00 290 THR A CA 1
ATOM 2224 C C . THR A 1 290 ? -12.038 -19.070 1.294 1.00 93.00 290 THR A C 1
ATOM 2226 O O . THR A 1 290 ? -11.688 -19.937 0.490 1.00 93.00 290 THR A O 1
ATOM 2229 N N . PRO A 1 291 ? -13.241 -18.472 1.184 1.00 90.19 291 PRO A N 1
ATOM 2230 C CA . PRO A 1 291 ? -14.229 -18.870 0.177 1.00 90.19 291 PRO A CA 1
ATOM 2231 C C . PRO A 1 291 ? -13.755 -18.818 -1.284 1.00 90.19 291 PRO A C 1
ATOM 2233 O O . PRO A 1 291 ? -14.387 -19.428 -2.143 1.00 90.19 291 PRO A O 1
ATOM 2236 N N . THR A 1 292 ? -12.683 -18.083 -1.591 1.00 90.06 292 THR A N 1
ATOM 2237 C CA . THR A 1 292 ? -12.178 -17.901 -2.964 1.00 90.06 292 THR A CA 1
ATOM 2238 C C . THR A 1 292 ? -10.717 -18.328 -3.133 1.00 90.06 292 THR A C 1
ATOM 2240 O O . THR A 1 292 ? -10.052 -17.914 -4.085 1.00 90.06 292 THR A O 1
ATOM 2243 N N . GLY A 1 293 ? -10.223 -19.180 -2.231 1.00 89.94 293 GLY A N 1
ATOM 2244 C CA . GLY A 1 293 ? -8.856 -19.704 -2.232 1.00 89.94 293 GLY A CA 1
ATOM 2245 C C . GLY A 1 293 ? -8.071 -19.319 -0.976 1.00 89.94 293 GLY A C 1
ATOM 2246 O O . GLY A 1 293 ? -8.599 -18.623 -0.105 1.00 89.94 293 GLY A O 1
ATOM 2247 N N . PRO A 1 294 ? -6.815 -19.767 -0.853 1.00 92.75 294 PRO A N 1
ATOM 2248 C CA . PRO A 1 294 ? -6.025 -19.530 0.345 1.00 92.75 294 PRO A CA 1
ATOM 2249 C C . PRO A 1 294 ? -5.621 -18.055 0.485 1.00 92.75 294 PRO A C 1
ATOM 2251 O O . PRO A 1 294 ? -5.237 -17.393 -0.484 1.00 92.75 294 PRO A O 1
ATOM 2254 N N . ALA A 1 295 ? -5.682 -17.560 1.717 1.00 95.12 295 ALA A N 1
ATOM 2255 C CA . ALA A 1 295 ? -5.035 -16.338 2.172 1.00 95.12 295 ALA A CA 1
ATOM 2256 C C . ALA A 1 295 ? -3.724 -16.683 2.882 1.00 95.12 295 ALA A C 1
ATOM 2258 O O . ALA A 1 295 ? -3.589 -17.766 3.444 1.00 95.12 295 ALA A O 1
ATOM 2259 N N . VAL A 1 296 ? -2.773 -15.755 2.890 1.00 94.44 296 VAL A N 1
ATOM 2260 C CA . VAL A 1 296 ? -1.457 -15.941 3.511 1.00 94.44 296 VAL A CA 1
ATOM 2261 C C . VAL A 1 296 ? -1.264 -14.979 4.678 1.00 94.44 296 VAL A C 1
ATOM 2263 O O . VAL A 1 296 ? -1.516 -13.779 4.545 1.00 94.44 296 VAL A O 1
ATOM 2266 N N . ALA A 1 297 ? -0.812 -15.503 5.817 1.00 92.94 297 ALA A N 1
ATOM 2267 C CA . ALA A 1 297 ? -0.401 -14.725 6.980 1.00 92.94 297 ALA A CA 1
ATOM 2268 C C . ALA A 1 297 ? 0.897 -13.969 6.667 1.00 92.94 297 ALA A C 1
ATOM 2270 O O . ALA A 1 297 ? 1.916 -14.580 6.344 1.00 92.94 297 ALA A O 1
ATOM 2271 N N . LEU A 1 298 ? 0.878 -12.639 6.747 1.00 91.06 298 LEU A N 1
ATOM 2272 C CA . LEU A 1 298 ? 2.025 -11.812 6.378 1.00 91.06 298 LEU A CA 1
ATOM 2273 C C . LEU A 1 298 ? 2.915 -11.485 7.571 1.00 91.06 298 LEU A C 1
ATOM 2275 O O . LEU A 1 298 ? 4.074 -11.891 7.619 1.00 91.06 298 LEU A O 1
ATOM 2279 N N . ASN A 1 299 ? 2.370 -10.734 8.519 1.00 86.31 299 ASN A N 1
ATOM 2280 C CA . ASN A 1 299 ? 3.083 -10.220 9.674 1.00 86.31 299 ASN A CA 1
ATOM 2281 C C . ASN A 1 299 ? 2.143 -10.044 10.868 1.00 86.31 299 ASN A C 1
ATOM 2283 O O . ASN A 1 299 ? 0.951 -9.771 10.716 1.00 86.31 299 ASN A O 1
ATOM 2287 N N . SER A 1 300 ? 2.721 -10.166 12.061 1.00 84.94 300 SER A N 1
ATOM 2288 C CA . SER A 1 300 ? 2.091 -9.785 13.319 1.00 84.94 300 SER A CA 1
ATOM 2289 C C . SER A 1 300 ? 2.376 -8.315 13.634 1.00 84.94 300 SER A C 1
ATOM 2291 O O . SER A 1 300 ? 3.512 -7.857 13.482 1.00 84.94 300 SER A O 1
ATOM 2293 N N . GLY A 1 301 ? 1.377 -7.585 14.119 1.00 76.50 301 GLY A N 1
ATOM 2294 C CA . GLY A 1 301 ? 1.502 -6.208 14.595 1.00 76.50 301 GLY A CA 1
ATOM 2295 C C . GLY A 1 301 ? 0.996 -6.073 16.026 1.00 76.50 301 GLY A C 1
ATOM 2296 O O . GLY A 1 301 ? 0.055 -6.757 16.405 1.00 76.50 301 GLY A O 1
ATOM 2297 N N . TYR A 1 302 ? 1.611 -5.201 16.825 1.00 74.06 302 TYR A N 1
ATOM 2298 C CA . TYR A 1 302 ? 1.158 -4.912 18.187 1.00 74.06 302 TYR A CA 1
ATOM 2299 C C . TYR A 1 302 ? 0.382 -3.594 18.217 1.00 74.06 302 TYR A C 1
ATOM 2301 O O . TYR A 1 302 ? 0.941 -2.534 17.924 1.00 74.06 302 TYR A O 1
ATOM 2309 N N . ARG A 1 303 ? -0.895 -3.650 18.592 1.00 67.62 303 ARG A N 1
ATOM 2310 C CA . ARG A 1 303 ? -1.729 -2.486 18.883 1.00 67.62 303 ARG A CA 1
ATOM 2311 C C . ARG A 1 303 ? -1.701 -2.198 20.377 1.00 67.62 303 ARG A C 1
ATOM 2313 O O . ARG A 1 303 ? -2.571 -2.658 21.099 1.00 67.62 303 ARG A O 1
ATOM 2320 N N . GLY A 1 304 ? -0.691 -1.449 20.817 1.00 64.31 304 GLY A N 1
ATOM 2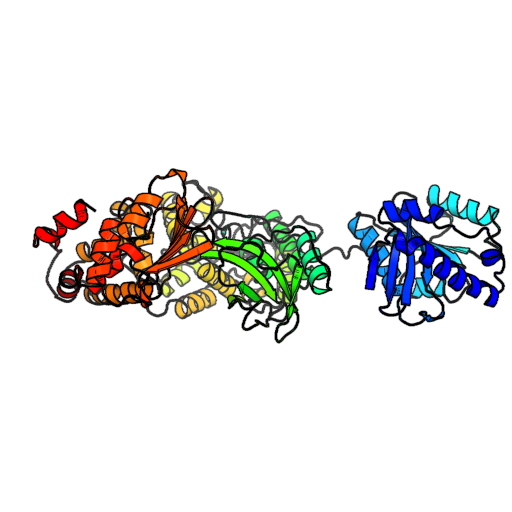321 C CA . GLY A 1 304 ? -0.670 -0.770 22.120 1.00 64.31 304 GLY A CA 1
ATOM 2322 C C . GLY A 1 304 ? -1.265 -1.562 23.292 1.00 64.31 304 GLY A C 1
ATOM 2323 O O . GLY A 1 304 ? -0.608 -2.411 23.881 1.00 64.31 304 GLY A O 1
ATOM 2324 N N . ASP A 1 305 ? -2.484 -1.225 23.672 1.00 51.81 305 ASP A N 1
ATOM 2325 C CA . ASP A 1 305 ? -3.254 -1.804 24.767 1.00 51.81 305 ASP A CA 1
ATOM 2326 C C . ASP A 1 305 ? -4.155 -2.989 24.366 1.00 51.81 305 ASP A C 1
ATOM 2328 O O . ASP A 1 305 ? -4.464 -3.833 25.204 1.00 51.81 305 ASP A O 1
ATOM 2332 N N . GLU A 1 306 ? -4.536 -3.100 23.094 1.00 61.75 306 GLU A N 1
ATOM 2333 C CA . GLU A 1 306 ? -5.415 -4.155 22.568 1.00 61.75 306 GLU A CA 1
ATOM 2334 C C . GLU A 1 306 ? -4.680 -5.500 22.355 1.00 61.75 306 GLU A C 1
ATOM 2336 O O . GLU A 1 306 ? -5.288 -6.570 22.428 1.00 61.75 306 GLU A O 1
ATOM 2341 N N . GLY A 1 307 ? -3.365 -5.470 22.103 1.00 75.31 307 GLY A N 1
ATOM 2342 C CA . GLY A 1 307 ? -2.517 -6.659 21.930 1.00 75.31 307 GLY A CA 1
ATOM 2343 C C . GLY A 1 307 ? -2.026 -6.899 20.494 1.00 75.31 307 GLY A C 1
ATOM 2344 O O . GLY A 1 307 ? -1.952 -5.992 19.671 1.00 75.31 307 GLY A O 1
ATOM 2345 N N . TRP A 1 308 ? -1.629 -8.133 20.189 1.00 81.25 308 TRP A N 1
ATOM 2346 C CA . TRP A 1 308 ? -1.121 -8.597 18.898 1.00 81.25 308 TRP A CA 1
ATOM 2347 C C . TRP A 1 308 ? -2.233 -8.977 17.914 1.00 81.25 308 TRP A C 1
ATOM 2349 O O . TRP A 1 308 ? -3.100 -9.793 18.214 1.00 81.25 308 TRP A O 1
ATOM 2359 N N . GLU A 1 309 ? -2.158 -8.444 16.699 1.00 88.19 309 GLU A N 1
ATOM 2360 C CA . GLU A 1 309 ? -2.985 -8.805 15.545 1.00 88.19 309 GLU A CA 1
ATOM 2361 C C . GLU A 1 309 ? -2.132 -9.421 14.427 1.00 88.19 309 GLU A C 1
ATOM 2363 O O . GLU A 1 309 ? -0.921 -9.207 14.366 1.00 88.19 309 GLU A O 1
ATOM 2368 N N . TRP A 1 310 ? -2.763 -10.167 13.520 1.00 91.00 310 TRP A N 1
ATOM 2369 C CA . TRP A 1 310 ? -2.131 -10.707 12.314 1.00 91.00 310 TRP A CA 1
ATOM 2370 C C . TRP A 1 310 ? -2.770 -10.126 11.062 1.00 91.00 310 TRP A C 1
ATOM 2372 O O . TRP A 1 310 ? -3.994 -10.093 10.970 1.00 91.00 310 TRP A O 1
ATOM 2382 N N . LEU A 1 311 ? -1.947 -9.715 10.095 1.00 91.94 311 LEU A N 1
ATOM 2383 C CA . LEU A 1 311 ? -2.375 -9.247 8.776 1.00 91.94 311 LEU A CA 1
ATOM 2384 C C . LEU A 1 311 ? -2.312 -10.384 7.748 1.00 91.94 311 LEU A C 1
ATOM 2386 O O . LEU A 1 311 ? -1.330 -11.126 7.696 1.00 91.94 311 LEU A O 1
ATOM 2390 N N . PHE A 1 312 ? -3.328 -10.477 6.890 1.00 94.81 312 PHE A N 1
ATOM 2391 C CA . PHE A 1 312 ? -3.457 -11.512 5.865 1.00 94.81 312 PHE A CA 1
ATOM 2392 C C . PHE A 1 312 ? -3.759 -10.921 4.494 1.00 94.81 312 PHE A C 1
ATOM 2394 O O . PHE A 1 312 ? -4.670 -10.100 4.368 1.00 94.81 312 PHE A O 1
ATOM 2401 N N . LEU A 1 313 ? -3.065 -11.405 3.462 1.00 95.94 313 LEU A N 1
ATOM 2402 C CA . LEU A 1 313 ? -3.407 -11.138 2.063 1.00 95.94 313 LEU A CA 1
ATOM 2403 C C . LEU A 1 313 ? -4.261 -12.279 1.508 1.00 95.94 313 LEU A C 1
ATOM 2405 O O . LEU A 1 313 ? -3.826 -13.429 1.515 1.00 95.94 313 LEU A O 1
ATOM 2409 N N . SER A 1 314 ? -5.422 -11.956 0.944 1.00 95.88 314 SER A N 1
ATOM 2410 C CA . SER A 1 314 ? -6.233 -12.885 0.150 1.00 95.88 314 SER A CA 1
ATOM 2411 C C . SER A 1 314 ? -6.321 -12.395 -1.297 1.00 95.88 314 SER A C 1
ATOM 2413 O O . SER A 1 314 ? -7.101 -11.481 -1.582 1.00 95.88 314 SER A O 1
ATOM 2415 N N . PRO A 1 315 ? -5.557 -12.986 -2.238 1.00 91.81 315 PRO A N 1
ATOM 2416 C CA . PRO A 1 315 ? -5.608 -12.591 -3.649 1.00 91.81 315 PRO A CA 1
ATOM 2417 C C . PRO A 1 315 ? -6.962 -12.882 -4.309 1.00 91.81 315 PRO A C 1
ATOM 2419 O O . PRO A 1 315 ? -7.349 -12.222 -5.270 1.00 91.81 315 PRO A O 1
ATOM 2422 N N . GLY A 1 316 ? -7.684 -13.894 -3.818 1.00 86.94 316 GLY A N 1
ATOM 2423 C CA . GLY A 1 316 ? -9.017 -14.248 -4.311 1.00 86.94 316 GLY A CA 1
ATOM 2424 C C . GLY A 1 316 ? -10.131 -13.345 -3.774 1.00 86.94 316 GLY A C 1
ATOM 2425 O O . GLY A 1 316 ? -11.264 -13.439 -4.247 1.00 86.94 316 GLY A O 1
ATOM 2426 N N . GLY A 1 317 ? -9.856 -12.520 -2.761 1.00 89.69 317 GLY A N 1
ATOM 2427 C CA . GLY A 1 317 ? -10.834 -11.611 -2.157 1.00 89.69 317 GLY A CA 1
ATOM 2428 C C . GLY A 1 317 ? -11.747 -12.196 -1.086 1.00 89.69 317 GLY A C 1
ATOM 2429 O O . GLY A 1 317 ? -12.572 -11.481 -0.510 1.00 89.69 317 GLY A O 1
ATOM 2430 N N . GLY A 1 318 ? -11.616 -13.493 -0.827 1.00 87.88 318 GLY A N 1
ATOM 2431 C CA . GLY A 1 318 ? -12.376 -14.219 0.172 1.00 87.88 318 GLY A CA 1
ATOM 2432 C C . GLY A 1 318 ? -11.873 -13.868 1.560 1.00 87.88 318 GLY A C 1
ATOM 2433 O O . GLY A 1 318 ? -10.670 -13.724 1.783 1.00 87.88 318 GLY A O 1
ATOM 2434 N N . ILE A 1 319 ? -12.812 -13.728 2.489 1.00 91.44 319 ILE A N 1
ATOM 2435 C CA . ILE A 1 319 ? -12.535 -13.416 3.886 1.00 91.44 319 ILE A CA 1
ATOM 2436 C C . ILE A 1 319 ? -13.206 -14.510 4.722 1.00 91.44 319 ILE A C 1
ATOM 2438 O O . ILE A 1 319 ? -14.403 -14.750 4.529 1.00 91.44 319 ILE A O 1
ATOM 2442 N N . PRO A 1 320 ? -12.467 -15.215 5.594 1.00 92.31 320 PRO A N 1
ATOM 2443 C CA . PRO A 1 320 ? -13.057 -16.205 6.488 1.00 92.31 320 PRO A CA 1
ATOM 2444 C C . PRO A 1 320 ? -13.862 -15.510 7.599 1.00 92.31 320 PRO A C 1
ATOM 2446 O O . PRO A 1 320 ? -13.694 -14.321 7.841 1.00 92.31 320 PRO A O 1
ATOM 2449 N N . ALA A 1 321 ? -14.739 -16.236 8.295 1.00 87.38 321 ALA A N 1
ATOM 2450 C CA . ALA A 1 321 ? -15.444 -15.672 9.455 1.00 87.38 321 ALA A CA 1
ATOM 2451 C C . ALA A 1 321 ? -14.493 -15.447 10.647 1.00 87.38 321 ALA A C 1
ATOM 2453 O O . ALA A 1 321 ? -14.591 -14.452 11.363 1.00 87.38 321 ALA A O 1
ATOM 2454 N N . GLU A 1 322 ? -13.554 -16.373 10.829 1.00 89.81 322 GLU A N 1
ATOM 2455 C CA . GLU A 1 322 ? -12.553 -16.364 11.887 1.00 89.81 322 GLU A CA 1
ATOM 2456 C C . GLU A 1 322 ? -11.274 -17.058 11.410 1.00 89.81 322 GLU A C 1
ATOM 2458 O O . GLU A 1 322 ? -11.304 -17.898 10.509 1.00 89.81 322 GLU A O 1
ATOM 2463 N N . VAL A 1 323 ? -10.149 -16.732 12.040 1.00 90.62 323 VAL A N 1
ATOM 2464 C CA . VAL A 1 323 ? -8.884 -17.455 11.879 1.00 90.62 323 VAL A CA 1
ATOM 2465 C C . VAL A 1 323 ? -8.502 -18.026 13.231 1.00 90.62 323 VAL A C 1
ATOM 2467 O O . VAL A 1 323 ? -8.334 -17.275 14.188 1.00 90.62 323 VAL A O 1
ATOM 2470 N N . LYS A 1 324 ? -8.392 -19.358 13.323 1.00 87.62 324 LYS A N 1
ATOM 2471 C CA . LYS A 1 324 ? -8.054 -20.074 14.569 1.00 87.62 324 LYS A CA 1
ATOM 2472 C C . LYS A 1 324 ? -8.911 -19.615 15.771 1.00 87.62 324 LYS A C 1
ATOM 2474 O O . LYS A 1 324 ? -8.401 -19.385 16.865 1.00 87.62 324 LYS A O 1
ATOM 2479 N N . GLY A 1 325 ? -10.222 -19.471 15.547 1.00 84.06 325 GLY A N 1
ATOM 2480 C CA . GLY A 1 325 ? -11.194 -19.059 16.568 1.00 84.06 325 GLY A CA 1
ATOM 2481 C C . GLY A 1 325 ? -11.196 -17.563 16.902 1.00 84.06 325 GLY A C 1
ATOM 2482 O O . GLY A 1 325 ? -11.796 -17.168 17.899 1.00 84.06 325 GLY A O 1
ATOM 2483 N N . VAL A 1 326 ? -10.501 -16.728 16.119 1.00 86.06 326 VAL A N 1
ATOM 2484 C CA . VAL A 1 326 ? -10.441 -15.274 16.324 1.00 86.06 326 VAL A CA 1
ATOM 2485 C C . VAL A 1 326 ? -11.179 -14.554 15.196 1.00 86.06 326 VAL A C 1
ATOM 2487 O O . VAL A 1 326 ? -10.837 -14.769 14.028 1.00 86.06 326 VAL A O 1
ATOM 2490 N N . PRO A 1 327 ? -12.160 -13.685 15.510 1.00 87.06 327 PRO A N 1
ATOM 2491 C CA . PRO A 1 327 ? -12.863 -12.890 14.511 1.00 87.06 327 PRO A CA 1
ATOM 2492 C C . PRO A 1 327 ? -11.911 -12.034 13.677 1.00 87.06 327 PRO A C 1
ATOM 2494 O O . PRO A 1 327 ? -10.873 -11.578 14.166 1.00 87.06 327 PRO A O 1
ATOM 2497 N N . ILE A 1 328 ? -12.290 -11.783 12.427 1.00 90.31 328 ILE A N 1
ATOM 2498 C CA . ILE A 1 328 ? -11.521 -10.921 11.531 1.00 90.31 328 ILE A CA 1
ATOM 2499 C C . ILE A 1 328 ? -12.119 -9.520 11.411 1.00 90.31 328 ILE A C 1
ATOM 2501 O O . ILE A 1 328 ? -13.289 -9.280 11.703 1.00 90.31 328 ILE A O 1
ATOM 2505 N N . GLN A 1 329 ? -11.305 -8.597 10.914 1.00 86.81 329 GLN A N 1
ATOM 2506 C CA . GLN A 1 329 ? -11.701 -7.271 10.474 1.00 86.81 329 GLN A CA 1
ATOM 2507 C C . GLN A 1 329 ? -11.149 -7.041 9.064 1.00 86.81 329 GLN A C 1
ATOM 2509 O O . GLN A 1 329 ? -9.959 -7.244 8.812 1.00 86.81 329 GLN A O 1
ATOM 2514 N N . LEU A 1 330 ? -12.004 -6.597 8.139 1.00 87.06 330 LEU A N 1
ATOM 2515 C CA . LEU A 1 330 ? -11.550 -6.118 6.834 1.00 87.06 330 LEU A CA 1
ATOM 2516 C C . LEU A 1 330 ? -10.646 -4.898 7.043 1.00 87.06 330 LEU A C 1
ATOM 2518 O O . LEU A 1 330 ? -11.035 -3.951 7.724 1.00 87.06 330 LEU A O 1
ATOM 2522 N N . VAL A 1 331 ? -9.449 -4.933 6.464 1.00 86.25 331 VAL A N 1
ATOM 2523 C CA . VAL A 1 331 ? -8.529 -3.792 6.468 1.00 86.25 331 VAL A CA 1
ATOM 2524 C C . VAL A 1 331 ? -8.834 -2.929 5.259 1.00 86.25 331 VAL A C 1
ATOM 2526 O O . VAL A 1 331 ? -9.170 -1.762 5.420 1.00 86.25 331 VAL A O 1
ATOM 2529 N N . ASP A 1 332 ? -8.746 -3.519 4.065 1.00 87.56 332 ASP A N 1
ATOM 2530 C CA . ASP A 1 332 ? -8.952 -2.807 2.809 1.00 87.56 332 ASP A CA 1
ATOM 2531 C C . ASP A 1 332 ? -9.171 -3.784 1.637 1.00 87.56 332 ASP A C 1
ATOM 2533 O O . ASP A 1 332 ? -8.902 -4.988 1.747 1.00 87.56 332 ASP A O 1
ATOM 2537 N N . ARG A 1 333 ? -9.674 -3.277 0.510 1.00 91.12 333 ARG A N 1
ATOM 2538 C CA . ARG A 1 333 ? -9.922 -4.033 -0.727 1.00 91.12 333 ARG A CA 1
ATOM 2539 C C . ARG A 1 333 ? -9.248 -3.346 -1.899 1.00 91.12 333 ARG A C 1
ATOM 2541 O O . ARG A 1 333 ? -9.247 -2.129 -1.940 1.00 91.12 333 ARG A O 1
ATOM 2548 N N . SER A 1 334 ? -8.756 -4.117 -2.866 1.00 90.69 334 SER A N 1
ATOM 2549 C CA . SER A 1 334 ? -8.283 -3.583 -4.145 1.00 90.69 334 SER A CA 1
ATOM 2550 C C . SER A 1 334 ? -9.334 -2.666 -4.776 1.00 90.69 334 SER A C 1
ATOM 2552 O O . SER A 1 334 ? -10.536 -2.940 -4.731 1.00 90.69 334 SER A O 1
ATOM 2554 N N . SER A 1 335 ? -8.854 -1.599 -5.405 1.00 81.75 335 SER A N 1
ATOM 2555 C CA . SER A 1 335 ? -9.639 -0.663 -6.210 1.00 81.75 335 SER A CA 1
ATOM 2556 C C . SER A 1 335 ? -10.200 -1.265 -7.502 1.00 81.75 335 SER A C 1
ATOM 2558 O O . SER A 1 335 ? -10.963 -0.604 -8.207 1.00 81.75 335 SER A O 1
ATOM 2560 N N . GLY A 1 336 ? -9.868 -2.518 -7.828 1.00 85.56 336 GLY A N 1
ATOM 2561 C CA . GLY A 1 336 ? -10.453 -3.207 -8.974 1.00 85.56 336 GLY A CA 1
ATOM 2562 C C . GLY A 1 336 ? -9.848 -2.820 -10.323 1.00 85.56 336 GLY A C 1
ATOM 2563 O O . GLY A 1 336 ? -10.437 -3.136 -11.356 1.00 85.56 336 GLY A O 1
ATOM 2564 N N . ILE A 1 337 ? -8.718 -2.111 -10.328 1.00 91.31 337 ILE A N 1
ATOM 2565 C CA . ILE A 1 337 ? -8.165 -1.496 -11.535 1.00 91.31 337 ILE A CA 1
ATOM 2566 C C . ILE A 1 337 ? -7.655 -2.512 -12.565 1.00 91.31 337 ILE A C 1
ATOM 2568 O O . ILE A 1 337 ? -7.202 -3.613 -12.245 1.00 91.31 337 ILE A O 1
ATOM 2572 N N . ASP A 1 338 ? -7.661 -2.089 -13.829 1.00 90.56 338 ASP A N 1
ATOM 2573 C CA . ASP A 1 338 ? -6.958 -2.776 -14.908 1.00 90.56 338 ASP A CA 1
ATOM 2574 C C . ASP A 1 338 ? -5.476 -2.364 -14.911 1.00 90.56 338 ASP A C 1
ATOM 2576 O O . ASP A 1 338 ? -5.119 -1.230 -15.261 1.00 90.56 338 ASP A O 1
ATOM 2580 N N . LEU A 1 339 ? -4.602 -3.289 -14.509 1.00 92.81 339 LEU A N 1
ATOM 2581 C CA . LEU A 1 339 ? -3.161 -3.050 -14.467 1.00 92.81 339 LEU A CA 1
ATOM 2582 C C . LEU A 1 339 ? -2.540 -2.899 -15.865 1.00 92.81 339 LEU A C 1
ATOM 2584 O O . LEU A 1 339 ? -1.542 -2.191 -16.001 1.00 92.81 339 LEU A O 1
ATOM 2588 N N . ASP A 1 340 ? -3.112 -3.503 -16.909 1.00 93.44 340 ASP A N 1
ATOM 2589 C CA . ASP A 1 340 ? -2.607 -3.339 -18.275 1.00 93.44 340 ASP A CA 1
ATOM 2590 C C . ASP A 1 340 ? -2.883 -1.917 -18.788 1.00 93.44 340 ASP A C 1
ATOM 2592 O O . ASP A 1 340 ? -2.014 -1.304 -19.417 1.00 93.44 340 ASP A O 1
ATOM 2596 N N . ALA A 1 341 ? -4.045 -1.348 -18.450 1.00 95.38 341 ALA A N 1
ATOM 2597 C CA . ALA A 1 341 ? -4.361 0.052 -18.740 1.00 95.38 341 ALA A CA 1
ATOM 2598 C C . ALA A 1 341 ? -3.413 1.020 -18.007 1.00 95.38 341 ALA A C 1
ATOM 2600 O O . ALA A 1 341 ? -2.951 2.005 -18.589 1.00 95.38 341 ALA A O 1
ATOM 2601 N N . HIS A 1 342 ? -3.061 0.719 -16.754 1.00 97.00 342 HIS A N 1
ATOM 2602 C CA . HIS A 1 342 ? -2.092 1.508 -15.988 1.00 97.00 342 HIS A CA 1
ATOM 2603 C C . HIS A 1 342 ? -0.665 1.368 -16.533 1.00 97.00 342 HIS A C 1
ATOM 2605 O O . HIS A 1 342 ? 0.050 2.368 -16.612 1.00 97.00 342 HIS A O 1
ATOM 2611 N N . ARG A 1 343 ? -0.258 0.173 -16.990 1.00 97.56 343 ARG A N 1
ATOM 2612 C CA . ARG A 1 343 ? 1.016 -0.018 -17.707 1.00 97.56 343 ARG A CA 1
ATOM 2613 C C . ARG A 1 343 ? 1.081 0.879 -18.942 1.00 97.56 343 ARG A C 1
ATOM 2615 O O . ARG A 1 343 ? 2.056 1.610 -19.097 1.00 97.56 343 ARG A O 1
ATOM 2622 N N . ALA A 1 344 ? 0.038 0.871 -19.773 1.00 97.50 344 ALA A N 1
ATOM 2623 C CA . ALA A 1 344 ? -0.032 1.718 -20.964 1.00 97.50 344 ALA A CA 1
ATOM 2624 C C . ALA A 1 344 ? 0.027 3.218 -20.615 1.00 97.50 344 ALA A C 1
ATOM 2626 O O . ALA A 1 344 ? 0.691 3.996 -21.296 1.00 97.50 344 ALA A O 1
ATOM 2627 N N . ALA A 1 345 ? -0.613 3.639 -19.523 1.00 98.00 345 ALA A N 1
ATOM 2628 C CA . ALA A 1 345 ? -0.532 5.018 -19.048 1.00 98.00 345 ALA A CA 1
ATOM 2629 C C . ALA A 1 345 ? 0.889 5.403 -18.589 1.00 98.00 345 ALA A C 1
ATOM 2631 O O . ALA A 1 345 ? 1.378 6.479 -18.937 1.00 98.00 345 ALA A O 1
ATOM 2632 N N . PHE A 1 346 ? 1.601 4.515 -17.887 1.00 98.25 346 PHE A N 1
ATOM 2633 C CA . PHE A 1 346 ? 3.013 4.735 -17.561 1.00 98.25 346 PHE A CA 1
ATOM 2634 C C . PHE A 1 346 ? 3.897 4.837 -18.807 1.00 98.25 346 PHE A C 1
ATOM 2636 O O . PHE A 1 346 ? 4.794 5.677 -18.832 1.00 98.25 346 PHE A O 1
ATOM 2643 N N . GLU A 1 347 ? 3.646 4.042 -19.851 1.00 97.56 347 GLU A N 1
ATOM 2644 C CA . GLU A 1 347 ? 4.365 4.154 -21.130 1.00 97.56 347 GLU A CA 1
ATOM 2645 C C . GLU A 1 347 ? 4.190 5.544 -21.759 1.00 97.56 347 GLU A C 1
ATOM 2647 O O . GLU A 1 347 ? 5.172 6.130 -22.220 1.00 97.56 347 GLU A O 1
ATOM 2652 N N . VAL A 1 348 ? 2.976 6.108 -21.701 1.00 96.69 348 VAL A N 1
ATOM 2653 C CA . VAL A 1 348 ? 2.709 7.489 -22.134 1.00 96.69 348 VAL A CA 1
ATOM 2654 C C . VAL A 1 348 ? 3.509 8.486 -21.295 1.00 96.69 348 VAL A C 1
ATOM 2656 O O . VAL A 1 348 ? 4.230 9.296 -21.867 1.00 96.69 348 VAL A O 1
ATOM 2659 N N . LEU A 1 349 ? 3.471 8.407 -19.958 1.00 95.50 349 LEU A N 1
ATOM 2660 C CA . LEU A 1 349 ? 4.241 9.323 -19.097 1.00 95.50 349 LEU A CA 1
ATOM 2661 C C . LEU A 1 349 ? 5.753 9.237 -19.329 1.00 95.50 349 LEU A C 1
ATOM 2663 O O . LEU A 1 349 ? 6.453 10.246 -19.269 1.00 95.50 349 LEU A O 1
ATOM 2667 N N . LEU A 1 350 ? 6.277 8.034 -19.562 1.00 95.81 350 LEU A N 1
ATOM 2668 C CA . LEU A 1 350 ? 7.702 7.814 -19.809 1.00 95.81 350 LEU A CA 1
ATOM 2669 C C . LEU A 1 350 ? 8.159 8.422 -21.141 1.00 95.81 350 LEU A C 1
ATOM 2671 O O . LEU A 1 350 ? 9.331 8.787 -21.260 1.00 95.81 350 LEU A O 1
ATOM 2675 N N . HIS A 1 351 ? 7.256 8.522 -22.120 1.00 95.00 351 HIS A N 1
ATOM 2676 C CA . HIS A 1 351 ? 7.508 9.127 -23.425 1.00 95.00 351 HIS A CA 1
ATOM 2677 C C . HIS A 1 351 ? 7.255 10.646 -23.429 1.00 95.00 351 HIS A C 1
ATOM 2679 O O . HIS A 1 351 ? 8.129 11.407 -23.842 1.00 95.00 351 HIS A O 1
ATOM 2685 N N . ASP A 1 352 ? 6.086 11.084 -22.953 1.00 93.12 352 ASP A N 1
ATOM 2686 C CA . ASP A 1 352 ? 5.590 12.464 -23.069 1.00 93.12 352 ASP A CA 1
ATOM 2687 C C . ASP A 1 352 ? 5.929 13.349 -21.855 1.00 93.12 352 ASP A C 1
ATOM 2689 O O . ASP A 1 352 ? 5.925 14.577 -21.959 1.00 93.12 352 ASP A O 1
ATOM 2693 N N . GLY A 1 353 ? 6.255 12.747 -20.707 1.00 91.00 353 GLY A N 1
ATOM 2694 C CA . GLY A 1 353 ? 6.382 13.438 -19.424 1.00 91.00 353 GLY A CA 1
ATOM 2695 C C . GLY A 1 353 ? 5.045 13.599 -18.689 1.00 91.00 353 GLY A C 1
ATOM 2696 O O . GLY A 1 353 ? 4.017 13.064 -19.098 1.00 91.00 353 GLY A O 1
ATOM 2697 N N . GLY A 1 354 ? 5.069 14.314 -17.558 1.00 87.62 354 GLY A N 1
ATOM 2698 C CA . GLY A 1 354 ? 3.873 14.582 -16.751 1.00 87.62 354 GLY A CA 1
ATOM 2699 C C . GLY A 1 354 ? 2.864 15.510 -17.449 1.00 87.62 354 GLY A C 1
ATOM 2700 O O . GLY A 1 354 ? 3.268 16.338 -18.272 1.00 87.62 354 GLY A O 1
ATOM 2701 N N . PRO A 1 355 ? 1.564 15.422 -17.108 1.00 91.00 355 PRO A N 1
ATOM 2702 C CA . PRO A 1 355 ? 0.531 16.268 -17.697 1.00 91.00 355 PRO A CA 1
ATOM 2703 C C . PRO A 1 355 ? 0.747 17.755 -17.380 1.00 91.00 355 PRO A C 1
ATOM 2705 O O . PRO A 1 355 ? 1.385 18.138 -16.394 1.00 91.00 355 PRO A O 1
ATOM 2708 N N . GLY A 1 356 ? 0.154 18.612 -18.214 1.00 87.75 356 GLY A N 1
ATOM 2709 C CA . GLY A 1 356 ? 0.069 20.044 -17.935 1.00 87.75 356 GLY A CA 1
ATOM 2710 C C . GLY A 1 356 ? -0.795 20.338 -16.703 1.00 87.75 356 GLY A C 1
ATOM 2711 O O . GLY A 1 356 ? -1.710 19.590 -16.372 1.00 87.75 356 GLY A O 1
ATOM 2712 N N . TRP A 1 357 ? -0.523 21.459 -16.034 1.00 90.56 357 TRP A N 1
ATOM 2713 C CA . TRP A 1 357 ? -1.321 21.923 -14.897 1.00 90.56 357 TRP A CA 1
ATOM 2714 C C . TRP A 1 357 ? -2.540 22.722 -15.358 1.00 90.56 357 TRP A C 1
ATOM 2716 O O . TRP A 1 357 ? -2.387 23.737 -16.039 1.00 90.56 357 TRP A O 1
ATOM 2726 N N . ASP A 1 358 ? -3.734 22.298 -14.941 1.00 91.06 358 ASP A N 1
ATOM 2727 C CA . ASP A 1 358 ? -4.966 23.083 -15.057 1.00 91.06 358 ASP A CA 1
ATOM 2728 C C . ASP A 1 358 ? -5.082 24.034 -13.849 1.00 91.06 358 ASP A C 1
ATOM 2730 O O . ASP A 1 358 ? -5.369 23.581 -12.738 1.00 91.06 358 ASP A O 1
ATOM 2734 N N . PRO A 1 359 ? -4.888 25.356 -14.020 1.00 89.31 359 PRO A N 1
ATOM 2735 C CA . PRO A 1 359 ? -4.981 26.298 -12.909 1.00 89.31 359 PRO A CA 1
ATOM 2736 C C . PRO A 1 359 ? -6.404 26.439 -12.349 1.00 89.31 359 PRO A C 1
ATOM 2738 O O . PRO A 1 359 ? -6.545 26.890 -11.216 1.00 89.31 359 PRO A O 1
ATOM 2741 N N . THR A 1 360 ? -7.438 26.037 -13.099 1.00 92.88 360 THR A N 1
ATOM 2742 C CA . THR A 1 360 ? -8.845 26.125 -12.670 1.00 92.88 360 THR A CA 1
ATOM 2743 C C . THR A 1 360 ? -9.288 24.919 -11.839 1.00 92.88 360 THR A C 1
ATOM 2745 O O . THR A 1 360 ? -10.284 24.988 -11.118 1.00 92.88 360 THR A O 1
ATOM 2748 N N . ALA A 1 361 ? -8.550 23.805 -11.902 1.00 94.31 361 ALA A N 1
ATOM 2749 C CA . ALA A 1 361 ? -8.882 22.564 -11.207 1.00 94.31 361 ALA A CA 1
ATOM 2750 C C . ALA A 1 361 ? -8.999 22.732 -9.674 1.00 94.31 361 ALA A C 1
ATOM 2752 O O . ALA A 1 361 ? -10.024 22.320 -9.122 1.00 94.31 361 ALA A O 1
ATOM 2753 N N . PRO A 1 362 ? -8.051 23.389 -8.968 1.00 95.56 362 PRO A N 1
ATOM 2754 C CA . PRO A 1 362 ? -8.193 23.645 -7.534 1.00 95.56 362 PRO A CA 1
ATOM 2755 C C . PRO A 1 362 ? -9.407 24.513 -7.189 1.00 95.56 362 PRO A C 1
ATOM 2757 O O . PRO A 1 362 ? -10.055 24.281 -6.177 1.00 95.56 362 PRO A O 1
ATOM 2760 N N . GLU A 1 363 ? -9.735 25.500 -8.023 1.00 93.00 363 GLU A N 1
ATOM 2761 C CA . GLU A 1 363 ? -10.859 26.416 -7.789 1.00 93.00 363 GLU A CA 1
ATOM 2762 C C . GLU A 1 363 ? -12.200 25.690 -7.926 1.00 93.00 363 GLU A C 1
ATOM 2764 O O . GLU A 1 363 ? -13.073 25.847 -7.073 1.00 93.00 363 GLU A O 1
ATOM 2769 N N . ARG A 1 364 ? -12.337 24.829 -8.945 1.00 94.31 364 ARG A N 1
ATOM 2770 C CA . ARG A 1 364 ? -13.500 23.943 -9.104 1.00 94.31 364 ARG A CA 1
ATOM 2771 C C . ARG A 1 364 ? -13.644 22.983 -7.925 1.00 94.31 364 ARG A C 1
ATOM 2773 O O . ARG A 1 364 ? -14.742 22.834 -7.396 1.00 94.31 364 ARG A O 1
ATOM 2780 N N . PHE A 1 365 ? -12.537 22.385 -7.482 1.00 92.38 365 PHE A N 1
ATOM 2781 C CA . PHE A 1 365 ? -12.534 21.480 -6.334 1.00 92.38 365 PHE A CA 1
ATOM 2782 C C . PHE A 1 365 ? -13.002 22.190 -5.057 1.00 92.38 365 PHE A C 1
ATOM 2784 O O . PHE A 1 365 ? -13.868 21.687 -4.348 1.00 92.38 365 PHE A O 1
ATOM 2791 N N . VAL A 1 366 ? -12.483 23.388 -4.781 1.00 88.00 366 VAL A N 1
ATOM 2792 C CA . VAL A 1 366 ? -12.875 24.206 -3.621 1.00 88.00 366 VAL A CA 1
ATOM 2793 C C . VAL A 1 366 ? -14.342 24.613 -3.687 1.00 88.00 366 VAL A C 1
ATOM 2795 O O . VAL A 1 366 ? -15.042 24.510 -2.684 1.00 88.00 366 VAL A O 1
ATOM 2798 N N . ALA A 1 367 ? -14.822 25.037 -4.858 1.00 77.50 367 ALA A N 1
ATOM 2799 C CA . ALA A 1 367 ? -16.209 25.458 -5.035 1.00 77.50 367 ALA A CA 1
ATOM 2800 C C . ALA A 1 367 ? -17.214 24.339 -4.712 1.00 77.50 367 ALA A C 1
ATOM 2802 O O . ALA A 1 367 ? -18.316 24.630 -4.254 1.00 77.50 367 ALA A O 1
ATOM 2803 N N . ALA A 1 368 ? -16.833 23.078 -4.929 1.00 76.44 368 ALA A N 1
ATOM 2804 C CA . ALA A 1 368 ? -17.693 21.928 -4.670 1.00 76.44 368 ALA A CA 1
ATOM 2805 C C . ALA A 1 368 ? -17.505 21.300 -3.278 1.00 76.44 368 ALA A C 1
ATOM 2807 O O . ALA A 1 368 ? -18.445 20.719 -2.743 1.00 76.44 368 ALA A O 1
ATOM 2808 N N . THR A 1 369 ? -16.310 21.396 -2.687 1.00 82.81 369 THR A N 1
ATOM 2809 C CA . THR A 1 369 ? -15.969 20.694 -1.432 1.00 82.81 369 THR A CA 1
ATOM 2810 C C . THR A 1 369 ? -15.897 21.606 -0.210 1.00 82.81 369 THR A C 1
ATOM 2812 O O . THR A 1 369 ? -15.932 21.113 0.915 1.00 82.81 369 THR A O 1
ATOM 2815 N N . GLY A 1 370 ? -15.758 22.922 -0.405 1.00 77.44 370 GLY A N 1
ATOM 2816 C CA . GLY A 1 370 ? -15.517 23.890 0.668 1.00 77.44 370 GLY A CA 1
ATOM 2817 C C . GLY A 1 370 ? -14.092 23.867 1.235 1.00 77.44 370 GLY A C 1
ATOM 2818 O O . GLY A 1 370 ? -13.821 24.542 2.226 1.00 77.44 370 GLY A O 1
ATOM 2819 N N . TRP A 1 371 ? -13.169 23.106 0.637 1.00 85.44 371 TRP A N 1
ATOM 2820 C CA . TRP A 1 371 ? -11.792 23.006 1.125 1.00 85.44 371 TRP A CA 1
ATOM 2821 C C . TRP A 1 371 ? -11.030 24.339 1.050 1.00 85.44 371 TRP A C 1
ATOM 2823 O O . TRP A 1 371 ? -11.281 25.156 0.162 1.00 85.44 371 TRP A O 1
ATOM 2833 N N . PRO A 1 372 ? -10.003 24.549 1.892 1.00 84.44 372 PRO A N 1
ATOM 2834 C CA . PRO A 1 372 ? -9.067 25.648 1.696 1.00 84.44 372 PRO A CA 1
ATOM 2835 C C . PRO A 1 372 ? -8.347 25.529 0.343 1.00 84.44 372 PRO A C 1
ATOM 2837 O O . PRO A 1 372 ? -7.750 24.496 0.030 1.00 84.44 372 PRO A O 1
ATOM 2840 N N . LEU A 1 373 ? -8.321 26.610 -0.444 1.00 89.38 373 LEU A N 1
ATOM 2841 C CA . LEU A 1 373 ? -7.652 26.636 -1.755 1.00 89.38 373 LEU A CA 1
ATOM 2842 C C . LEU A 1 373 ? -6.180 26.179 -1.715 1.00 89.38 373 LEU A C 1
ATOM 2844 O O . LEU A 1 373 ? -5.779 25.411 -2.594 1.00 89.38 373 LEU A O 1
ATOM 2848 N N . PRO A 1 374 ? -5.364 26.569 -0.716 1.00 92.62 374 PRO A N 1
ATOM 2849 C CA . PRO A 1 374 ? -4.019 26.023 -0.563 1.00 92.62 374 PRO A CA 1
ATOM 2850 C C . PRO A 1 374 ? -3.966 24.493 -0.427 1.00 92.62 374 PRO A C 1
ATOM 2852 O O . PRO A 1 374 ? -3.083 23.873 -1.014 1.00 92.62 374 PRO A O 1
ATOM 2855 N N . ALA A 1 375 ? -4.916 23.869 0.280 1.00 91.38 375 ALA A N 1
ATOM 2856 C CA . ALA A 1 375 ? -4.972 22.414 0.438 1.00 91.38 375 ALA A CA 1
ATOM 2857 C C . ALA A 1 375 ? -5.342 21.715 -0.877 1.00 91.38 375 ALA A C 1
ATOM 2859 O O . ALA A 1 375 ? -4.666 20.765 -1.270 1.00 91.38 375 ALA A O 1
ATOM 2860 N N . ALA A 1 376 ? -6.334 22.238 -1.607 1.00 94.81 376 ALA A N 1
ATOM 2861 C CA . ALA A 1 376 ? -6.717 21.720 -2.922 1.00 94.81 376 ALA A CA 1
ATOM 2862 C C . ALA A 1 376 ? -5.554 21.779 -3.930 1.00 94.81 376 ALA A C 1
ATOM 2864 O O . ALA A 1 376 ? -5.300 20.816 -4.654 1.00 94.81 376 ALA A O 1
ATOM 2865 N N . LYS A 1 377 ? -4.789 22.882 -3.938 1.00 95.31 377 LYS A N 1
ATOM 2866 C CA . LYS A 1 377 ? -3.586 23.022 -4.775 1.00 95.31 377 LYS A CA 1
ATOM 2867 C C . LYS A 1 377 ? -2.528 21.964 -4.459 1.00 95.31 377 LYS A C 1
ATOM 2869 O O . LYS A 1 377 ? -1.948 21.405 -5.381 1.00 95.31 377 LYS A O 1
ATOM 2874 N N . ILE A 1 378 ? -2.270 21.693 -3.178 1.00 94.06 378 ILE A N 1
ATOM 2875 C CA . ILE A 1 378 ? -1.273 20.697 -2.755 1.00 94.06 378 ILE A CA 1
ATOM 2876 C C . ILE A 1 378 ? -1.740 19.274 -3.084 1.00 94.06 378 ILE A C 1
ATOM 2878 O O . ILE A 1 378 ? -0.936 18.488 -3.585 1.00 94.06 378 ILE A O 1
ATOM 2882 N N . LEU A 1 379 ? -3.020 18.958 -2.854 1.00 94.06 379 LEU A N 1
ATOM 2883 C CA . LEU A 1 379 ? -3.617 17.663 -3.195 1.00 94.06 379 LEU A CA 1
ATOM 2884 C C . LEU A 1 379 ? -3.457 17.358 -4.689 1.00 94.06 379 LEU A C 1
ATOM 2886 O O . LEU A 1 379 ? -2.870 16.343 -5.059 1.00 94.06 379 LEU A O 1
ATOM 2890 N N . LEU A 1 380 ? -3.914 18.275 -5.546 1.00 94.12 380 LEU A N 1
ATOM 2891 C CA . LEU A 1 380 ? -3.867 18.111 -7.002 1.00 94.12 380 LEU A CA 1
ATOM 2892 C C . LEU A 1 380 ? -2.439 18.148 -7.564 1.00 94.12 380 LEU A C 1
ATOM 2894 O O . LEU A 1 380 ? -2.189 17.641 -8.654 1.00 94.12 380 LEU A O 1
ATOM 2898 N N . ALA A 1 381 ? -1.486 18.705 -6.814 1.00 91.06 381 ALA A N 1
ATOM 2899 C CA . ALA A 1 381 ? -0.065 18.656 -7.138 1.00 91.06 381 ALA A CA 1
ATOM 2900 C C . ALA A 1 381 ? 0.632 17.362 -6.665 1.00 91.06 381 ALA A C 1
ATOM 2902 O O . ALA A 1 381 ? 1.861 17.304 -6.671 1.00 91.06 381 ALA A O 1
ATOM 2903 N N . GLY A 1 382 ? -0.114 16.339 -6.232 1.00 88.50 382 GLY A N 1
ATOM 2904 C CA . GLY A 1 382 ? 0.438 15.054 -5.790 1.00 88.50 382 GLY A CA 1
ATOM 2905 C C . GLY A 1 382 ? 1.101 15.095 -4.409 1.00 88.50 382 GLY A C 1
ATOM 2906 O O . GLY A 1 382 ? 1.926 14.238 -4.104 1.00 88.50 382 GLY A O 1
ATOM 2907 N N . MET A 1 383 ? 0.775 16.101 -3.587 1.00 89.81 383 MET A N 1
ATOM 2908 C CA . MET A 1 383 ? 1.209 16.238 -2.188 1.00 89.81 383 MET A CA 1
ATOM 2909 C C . MET A 1 383 ? 2.734 16.087 -1.957 1.00 89.81 383 MET A C 1
ATOM 2911 O O . MET A 1 383 ? 3.168 15.305 -1.106 1.00 89.81 383 MET A O 1
ATOM 2915 N N . PRO A 1 384 ? 3.588 16.834 -2.682 1.00 81.62 384 PRO A N 1
ATOM 2916 C CA . PRO A 1 384 ? 5.029 16.587 -2.704 1.00 81.62 384 PRO A CA 1
ATOM 2917 C C . PRO A 1 384 ? 5.719 16.989 -1.392 1.00 81.62 384 PRO A C 1
ATOM 2919 O O . PRO A 1 384 ? 5.953 18.173 -1.167 1.00 81.62 384 PRO A O 1
ATOM 2922 N N . GLY A 1 385 ? 6.111 16.018 -0.561 1.00 77.44 385 GLY A N 1
ATOM 2923 C CA . GLY A 1 385 ? 6.820 16.254 0.710 1.00 77.44 385 GLY A CA 1
ATOM 2924 C C . GLY A 1 385 ? 5.907 16.528 1.912 1.00 77.44 385 GLY A C 1
ATOM 2925 O O . GLY A 1 385 ? 6.335 17.155 2.885 1.00 77.44 385 GLY A O 1
ATOM 2926 N N . LEU A 1 386 ? 4.641 16.100 1.835 1.00 83.31 386 LEU A N 1
ATOM 2927 C CA . LEU A 1 386 ? 3.627 16.281 2.883 1.00 83.31 386 LEU A CA 1
ATOM 2928 C C . LEU A 1 386 ? 4.024 15.651 4.238 1.00 83.31 386 LEU A C 1
ATOM 2930 O O . LEU A 1 386 ? 3.599 16.117 5.297 1.00 83.31 386 LEU A O 1
ATOM 2934 N N . ASP A 1 387 ? 4.862 14.620 4.201 1.00 75.38 387 ASP A N 1
ATOM 2935 C CA . ASP A 1 387 ? 5.404 13.865 5.333 1.00 75.38 387 ASP A CA 1
ATOM 2936 C C . ASP A 1 387 ? 6.464 14.634 6.139 1.00 75.38 387 ASP A C 1
ATOM 2938 O O . ASP A 1 387 ? 6.647 14.378 7.332 1.00 75.38 387 ASP A O 1
ATOM 2942 N N . SER A 1 388 ? 7.115 15.627 5.526 1.00 76.75 388 SER A N 1
ATOM 2943 C CA . SER A 1 388 ? 8.191 16.407 6.140 1.00 76.75 388 SER A CA 1
ATOM 2944 C C . SER A 1 388 ? 7.807 16.987 7.508 1.00 76.75 388 SER A C 1
ATOM 2946 O O . SER A 1 388 ? 6.690 17.464 7.721 1.00 76.75 388 SER A O 1
ATOM 2948 N N . CYS A 1 389 ? 8.760 17.001 8.443 1.00 68.75 389 CYS A N 1
ATOM 2949 C CA . CYS A 1 389 ? 8.600 1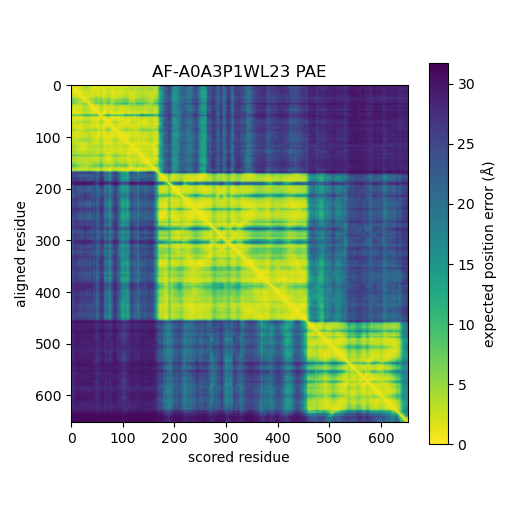7.597 9.772 1.00 68.75 389 CYS A CA 1
ATOM 2950 C C . CYS A 1 389 ? 8.941 19.099 9.815 1.00 68.75 389 CYS A C 1
ATOM 2952 O O . CYS A 1 389 ? 8.630 19.777 10.793 1.00 68.75 389 CYS A O 1
ATOM 2954 N N . TYR A 1 390 ? 9.547 19.652 8.760 1.00 73.94 390 TYR A N 1
ATOM 2955 C CA . TYR A 1 390 ? 9.965 21.056 8.725 1.00 73.94 390 TYR A CA 1
ATOM 2956 C C . TYR A 1 390 ? 8.800 21.999 8.408 1.00 73.94 390 TYR A C 1
ATOM 2958 O O . TYR A 1 390 ? 7.901 21.658 7.646 1.00 73.94 390 TYR A O 1
ATOM 2966 N N . HIS A 1 391 ? 8.818 23.222 8.946 1.00 74.12 391 HIS A N 1
ATOM 2967 C CA . HIS A 1 391 ? 7.812 24.242 8.611 1.00 74.12 391 HIS A CA 1
ATOM 2968 C C . HIS A 1 391 ? 7.945 24.732 7.155 1.00 74.12 391 HIS A C 1
ATOM 2970 O O . HIS A 1 391 ? 6.959 24.860 6.440 1.00 74.12 391 HIS A O 1
ATOM 2976 N N . ASN A 1 392 ? 9.174 24.966 6.683 1.00 83.75 392 ASN A N 1
ATOM 2977 C CA . ASN A 1 392 ? 9.464 25.266 5.278 1.00 83.75 392 ASN A CA 1
ATOM 2978 C C . ASN A 1 392 ? 9.871 23.980 4.541 1.00 83.75 392 ASN A C 1
ATOM 2980 O O . ASN A 1 392 ? 11.047 23.765 4.263 1.00 83.75 392 ASN A O 1
ATOM 2984 N N . TRP A 1 393 ? 8.896 23.102 4.314 1.00 84.50 393 TRP A N 1
ATOM 2985 C CA . TRP A 1 393 ? 9.098 21.762 3.751 1.00 84.50 393 TRP A CA 1
ATOM 2986 C C . TRP A 1 393 ? 9.036 21.717 2.223 1.00 84.50 393 TRP A C 1
ATOM 2988 O O . TRP A 1 393 ? 9.752 20.939 1.599 1.00 84.50 393 TRP A O 1
ATOM 2998 N N . MET A 1 394 ? 8.183 22.544 1.615 1.00 86.56 394 MET A N 1
ATOM 2999 C CA . MET A 1 394 ? 7.954 22.511 0.174 1.00 86.56 394 MET A CA 1
ATOM 3000 C C . MET A 1 394 ? 9.090 23.229 -0.577 1.00 86.56 394 MET A C 1
ATOM 3002 O O . MET A 1 394 ? 9.373 24.395 -0.269 1.00 86.56 394 MET A O 1
ATOM 3006 N N . PRO A 1 395 ? 9.707 22.598 -1.599 1.00 83.00 395 PRO A N 1
ATOM 3007 C CA . PRO A 1 395 ? 10.719 23.243 -2.429 1.00 83.00 395 PRO A CA 1
ATOM 3008 C C . PRO A 1 395 ? 10.234 24.583 -2.989 1.00 83.00 395 PRO A C 1
ATOM 3010 O O . PRO A 1 395 ? 9.112 24.693 -3.487 1.00 83.00 395 PRO A O 1
ATOM 3013 N N . LYS A 1 396 ? 11.100 25.606 -2.943 1.00 86.56 396 LYS A N 1
ATOM 3014 C CA . LYS A 1 396 ? 10.761 26.986 -3.342 1.00 86.56 396 LYS A CA 1
ATOM 3015 C C . LYS A 1 396 ? 10.108 27.052 -4.726 1.00 86.56 396 LYS A C 1
ATOM 3017 O O . LYS A 1 396 ? 9.102 27.733 -4.874 1.00 86.56 396 LYS A O 1
ATOM 3022 N N . GLN A 1 397 ? 10.646 26.311 -5.693 1.00 86.31 397 GLN A N 1
ATOM 3023 C CA . GLN A 1 397 ? 10.142 26.272 -7.066 1.00 86.31 397 GLN A CA 1
ATOM 3024 C C . GLN A 1 397 ? 8.693 25.763 -7.149 1.00 86.31 397 GLN A C 1
ATOM 3026 O O . GLN A 1 397 ? 7.869 26.381 -7.815 1.00 86.31 397 GLN A O 1
ATOM 3031 N N . ILE A 1 398 ? 8.365 24.678 -6.439 1.00 86.44 398 ILE A N 1
ATOM 3032 C CA . ILE A 1 398 ? 7.005 24.112 -6.405 1.00 86.44 398 ILE A CA 1
ATOM 3033 C C . ILE A 1 398 ? 6.058 25.075 -5.684 1.00 86.44 398 ILE A C 1
ATOM 3035 O O . ILE A 1 398 ? 4.955 25.347 -6.152 1.00 86.44 398 ILE A O 1
ATOM 3039 N N . ARG A 1 399 ? 6.507 25.656 -4.569 1.00 91.50 399 ARG A N 1
ATOM 3040 C CA . ARG A 1 399 ? 5.707 26.601 -3.788 1.00 91.50 399 ARG A CA 1
ATOM 3041 C C . ARG A 1 399 ? 5.369 27.876 -4.576 1.00 91.50 399 ARG A C 1
ATOM 3043 O O . ARG A 1 399 ? 4.233 28.342 -4.519 1.00 91.50 399 ARG A O 1
ATOM 3050 N N . GLU A 1 400 ? 6.335 28.432 -5.307 1.00 92.00 400 GLU A N 1
ATOM 3051 C CA . GLU A 1 400 ? 6.125 29.590 -6.189 1.00 92.00 400 GLU A CA 1
ATOM 3052 C C . GLU A 1 400 ? 5.199 29.248 -7.356 1.00 92.00 400 GLU A C 1
ATOM 3054 O O . GLU A 1 400 ? 4.308 30.034 -7.667 1.00 92.00 400 GLU A O 1
ATOM 3059 N N . PHE A 1 401 ? 5.346 28.056 -7.940 1.00 90.62 401 PHE A N 1
ATOM 3060 C CA . PHE A 1 401 ? 4.463 27.577 -8.999 1.00 90.62 401 PHE A CA 1
ATOM 3061 C C . PHE A 1 401 ? 2.996 27.479 -8.559 1.00 90.62 401 PHE A C 1
ATOM 3063 O O . PHE A 1 401 ? 2.105 27.936 -9.271 1.00 90.62 401 PHE A O 1
ATOM 3070 N N . LEU A 1 402 ? 2.736 26.947 -7.362 1.00 91.75 402 LEU A N 1
ATOM 3071 C CA . LEU A 1 402 ? 1.382 26.885 -6.801 1.00 91.75 402 LEU A CA 1
ATOM 3072 C C . LEU A 1 402 ? 0.868 28.260 -6.328 1.00 91.75 402 LEU A C 1
ATOM 3074 O O . LEU A 1 402 ? -0.305 28.397 -5.961 1.00 91.75 402 LEU A O 1
ATOM 3078 N N . GLY A 1 403 ? 1.720 29.290 -6.329 1.00 93.44 403 GLY A N 1
ATOM 3079 C CA . GLY A 1 403 ? 1.392 30.625 -5.839 1.00 93.44 403 GLY A CA 1
ATOM 3080 C C . GLY A 1 403 ? 1.124 30.651 -4.334 1.00 93.44 403 GLY A C 1
ATOM 3081 O O . GLY A 1 403 ? 0.210 31.346 -3.901 1.00 93.44 403 GLY A O 1
ATOM 3082 N N . LEU A 1 404 ? 1.870 29.860 -3.553 1.00 93.31 404 LEU A N 1
ATOM 3083 C CA . LEU A 1 404 ? 1.679 29.715 -2.107 1.00 93.31 404 LEU A CA 1
ATOM 3084 C C . LEU A 1 404 ? 2.762 30.447 -1.302 1.00 93.31 404 LEU A C 1
ATOM 3086 O O . LEU A 1 404 ? 3.961 30.416 -1.603 1.00 93.31 404 LEU A O 1
ATOM 3090 N N . LYS A 1 405 ? 2.364 31.068 -0.196 1.00 92.31 405 LYS A N 1
ATOM 3091 C CA . LYS A 1 405 ? 3.290 31.513 0.855 1.00 92.31 405 LYS A CA 1
ATOM 3092 C C . LYS A 1 405 ? 3.671 30.337 1.753 1.00 92.31 405 LYS A C 1
ATOM 3094 O O . LYS A 1 405 ? 2.976 29.328 1.811 1.00 92.31 405 LYS A O 1
ATOM 3099 N N . VAL A 1 406 ? 4.783 30.471 2.481 1.00 88.88 406 VAL A N 1
ATOM 3100 C CA . VAL A 1 406 ? 5.263 29.418 3.401 1.00 88.88 406 VAL A CA 1
ATOM 3101 C C . VAL A 1 406 ? 4.197 29.077 4.449 1.00 88.88 406 VAL A C 1
ATOM 3103 O O . VAL A 1 406 ? 3.915 27.903 4.649 1.00 88.88 406 VAL A O 1
ATOM 3106 N N . CYS A 1 407 ? 3.561 30.084 5.058 1.00 83.31 407 CYS A N 1
ATOM 3107 C CA . CYS A 1 407 ? 2.514 29.853 6.058 1.00 83.31 407 CYS A CA 1
ATOM 3108 C C . CYS A 1 407 ? 1.259 29.200 5.457 1.00 83.31 407 CYS A C 1
ATOM 3110 O O . CYS A 1 407 ? 0.723 28.277 6.050 1.00 83.31 407 CYS A O 1
ATOM 3112 N N . GLU A 1 408 ? 0.832 29.612 4.256 1.00 87.38 408 GLU A N 1
ATOM 3113 C CA . GLU A 1 408 ? -0.321 29.003 3.569 1.00 87.38 408 GLU A CA 1
ATOM 3114 C C . GLU A 1 408 ? -0.074 27.515 3.282 1.00 87.38 408 GLU A C 1
ATOM 3116 O O . GLU A 1 408 ? -0.955 26.691 3.508 1.00 87.38 408 GLU A O 1
ATOM 3121 N N . ALA A 1 409 ? 1.138 27.156 2.841 1.00 88.88 409 ALA A N 1
ATOM 3122 C CA . ALA A 1 409 ? 1.523 25.762 2.626 1.00 88.88 409 ALA A CA 1
ATOM 3123 C C . ALA A 1 409 ? 1.617 24.960 3.939 1.00 88.88 409 ALA A C 1
ATOM 3125 O O . ALA A 1 409 ? 1.293 23.774 3.951 1.00 88.88 409 ALA A O 1
ATOM 3126 N N . ALA A 1 410 ? 2.048 25.583 5.041 1.00 82.44 410 ALA A N 1
ATOM 3127 C CA . ALA A 1 410 ? 2.100 24.940 6.354 1.00 82.44 410 ALA A CA 1
ATOM 3128 C C . ALA A 1 410 ? 0.692 24.611 6.883 1.00 82.44 410 ALA A C 1
ATOM 3130 O O . ALA A 1 410 ? 0.425 23.447 7.178 1.00 82.44 410 ALA A O 1
ATOM 3131 N N . THR A 1 411 ? -0.226 25.583 6.887 1.00 78.62 411 THR A N 1
ATOM 3132 C CA . THR A 1 411 ? -1.623 25.385 7.315 1.00 78.62 411 THR A CA 1
ATOM 3133 C C . THR A 1 411 ? -2.357 24.383 6.420 1.00 78.62 411 THR A C 1
ATOM 3135 O O . THR A 1 411 ? -3.086 23.519 6.899 1.00 78.62 411 THR A O 1
ATOM 3138 N N . ALA A 1 412 ? -2.130 24.441 5.106 1.00 86.31 412 ALA A N 1
ATOM 3139 C CA . ALA A 1 412 ? -2.698 23.477 4.167 1.00 86.31 412 ALA A CA 1
ATOM 3140 C C . ALA A 1 412 ? -2.214 22.044 4.415 1.00 86.31 412 ALA A C 1
ATOM 3142 O O . ALA A 1 412 ? -2.990 21.099 4.294 1.00 86.31 412 ALA A O 1
ATOM 3143 N N . ARG A 1 413 ? -0.934 21.874 4.772 1.00 86.88 413 ARG A N 1
ATOM 3144 C CA . ARG A 1 413 ? -0.388 20.565 5.142 1.00 86.88 413 ARG A CA 1
ATOM 3145 C C . ARG A 1 413 ? -1.055 20.028 6.398 1.00 86.88 413 ARG A C 1
ATOM 3147 O O . ARG A 1 413 ? -1.351 18.844 6.433 1.00 86.88 413 ARG A O 1
ATOM 3154 N N . GLU A 1 414 ? -1.260 20.858 7.415 1.00 79.75 414 GLU A N 1
ATOM 3155 C CA . GLU A 1 414 ? -1.946 20.445 8.646 1.00 79.75 414 GLU A CA 1
ATOM 3156 C C . GLU A 1 414 ? -3.369 19.981 8.347 1.00 79.75 414 GLU A C 1
ATOM 3158 O O . GLU A 1 414 ? -3.721 18.867 8.719 1.00 79.75 414 GLU A O 1
ATOM 3163 N N . PHE A 1 415 ? -4.118 20.750 7.551 1.00 82.06 415 PHE A N 1
ATOM 3164 C CA . PHE A 1 415 ? -5.439 20.339 7.072 1.00 82.06 415 PHE A CA 1
ATOM 3165 C C . PHE A 1 415 ? -5.407 18.966 6.380 1.00 82.06 415 PHE A C 1
ATOM 3167 O O . PHE A 1 415 ? -6.183 18.085 6.735 1.00 82.06 415 PHE A O 1
ATOM 3174 N N . LEU A 1 416 ? -4.494 18.759 5.422 1.00 85.38 416 LEU A N 1
ATOM 3175 C CA . LEU A 1 416 ? -4.382 17.485 4.703 1.00 85.38 416 LEU A CA 1
ATOM 3176 C C . LEU A 1 416 ? -3.983 16.338 5.636 1.00 85.38 416 LEU A C 1
ATOM 3178 O O . LEU A 1 416 ? -4.566 15.266 5.569 1.00 85.38 416 LEU A O 1
ATOM 3182 N N . ARG A 1 417 ? -3.023 16.566 6.537 1.00 79.06 417 ARG A N 1
ATOM 3183 C CA . ARG A 1 417 ? -2.568 15.568 7.514 1.00 79.06 417 ARG A CA 1
ATOM 3184 C C . ARG A 1 417 ? -3.630 15.235 8.558 1.00 79.06 417 ARG A C 1
ATOM 3186 O O . ARG A 1 417 ? -3.498 14.209 9.222 1.00 79.06 417 ARG A O 1
ATOM 3193 N N . ASP A 1 418 ? -4.619 16.095 8.755 1.00 72.31 418 ASP A N 1
ATOM 3194 C CA . ASP A 1 418 ? -5.716 15.833 9.677 1.00 72.31 418 ASP A CA 1
ATOM 3195 C C . ASP A 1 418 ? -6.781 14.921 9.071 1.00 72.31 418 ASP A C 1
ATOM 3197 O O . ASP A 1 418 ? -7.522 14.293 9.831 1.00 72.31 418 ASP A O 1
ATOM 3201 N N . LEU A 1 419 ? -6.883 14.824 7.743 1.00 77.94 419 LEU A N 1
ATOM 3202 C CA . LEU A 1 419 ? -7.817 13.916 7.076 1.00 77.94 419 LEU A CA 1
ATOM 3203 C C . LEU A 1 419 ? -7.510 12.450 7.403 1.00 77.94 419 LEU A C 1
ATOM 3205 O O . LEU A 1 419 ? -6.399 12.098 7.787 1.00 77.94 419 LEU A O 1
ATOM 3209 N N . ASP A 1 420 ? -8.534 11.606 7.292 1.00 76.06 420 ASP A N 1
ATOM 3210 C CA . ASP A 1 420 ? -8.347 10.159 7.363 1.00 76.06 420 ASP A CA 1
ATOM 3211 C C . ASP A 1 420 ? -7.486 9.685 6.179 1.00 76.06 420 ASP A C 1
ATOM 3213 O O . ASP A 1 420 ? -7.741 10.067 5.032 1.00 76.06 420 ASP A O 1
ATOM 3217 N N . ASP A 1 421 ? -6.470 8.860 6.451 1.00 78.06 421 ASP A N 1
ATOM 3218 C CA . ASP A 1 421 ? -5.545 8.364 5.422 1.00 78.06 421 ASP A CA 1
ATOM 3219 C C . ASP A 1 421 ? -6.296 7.537 4.362 1.00 78.06 421 ASP A C 1
ATOM 3221 O O . ASP A 1 421 ? -6.017 7.650 3.167 1.00 78.06 421 ASP A O 1
ATOM 3225 N N . GLY A 1 422 ? -7.305 6.761 4.779 1.00 80.94 422 GLY A N 1
ATOM 3226 C CA . GLY A 1 422 ? -8.172 5.999 3.881 1.00 80.94 422 GLY A CA 1
ATOM 3227 C C . GLY A 1 422 ? -9.025 6.898 2.984 1.00 80.94 422 GLY A C 1
ATOM 3228 O O . GLY A 1 422 ? -9.181 6.615 1.797 1.00 80.94 422 GLY A O 1
ATOM 3229 N N . LEU A 1 423 ? -9.532 8.018 3.504 1.00 84.94 423 LEU A N 1
ATOM 3230 C CA . LEU A 1 423 ? -10.226 9.027 2.699 1.00 84.94 423 LEU A CA 1
ATOM 3231 C C . LEU A 1 423 ? -9.293 9.692 1.679 1.00 84.94 423 LEU A C 1
ATOM 3233 O O . LEU A 1 423 ? -9.684 9.859 0.524 1.00 84.94 423 LEU A O 1
ATOM 3237 N N . LEU A 1 424 ? -8.066 10.049 2.068 1.00 88.94 424 LEU A N 1
ATOM 3238 C CA . LEU A 1 424 ? -7.076 10.598 1.134 1.00 88.94 424 LEU A CA 1
ATOM 3239 C C . LEU A 1 424 ? -6.748 9.609 0.012 1.00 88.94 424 LEU A C 1
ATOM 3241 O O . LEU A 1 424 ? -6.736 10.005 -1.154 1.00 88.94 424 LEU A O 1
ATOM 3245 N N . VAL A 1 425 ? -6.543 8.331 0.346 1.00 91.00 425 VAL A N 1
ATOM 3246 C CA . VAL A 1 425 ? -6.368 7.255 -0.641 1.00 91.00 425 VAL A CA 1
ATOM 3247 C C . VAL A 1 425 ? -7.563 7.204 -1.591 1.00 91.00 425 VAL A C 1
ATOM 3249 O O . VAL A 1 425 ? -7.361 7.350 -2.794 1.00 91.00 425 VAL A O 1
ATOM 3252 N N . LYS A 1 426 ? -8.798 7.128 -1.081 1.00 91.12 426 LYS A N 1
ATOM 3253 C CA . LYS A 1 426 ? -10.021 7.104 -1.905 1.00 91.12 426 LYS A CA 1
ATOM 3254 C C . LYS A 1 426 ? -10.151 8.310 -2.835 1.00 91.12 426 LYS A C 1
ATOM 3256 O O . LYS A 1 426 ? -10.529 8.155 -3.995 1.00 91.12 426 LYS A O 1
ATOM 3261 N N . LEU A 1 427 ? -9.824 9.511 -2.354 1.00 93.75 427 LEU A N 1
ATOM 3262 C CA . LEU A 1 427 ? -9.841 10.719 -3.181 1.00 93.75 427 LEU A CA 1
ATOM 3263 C C . LEU A 1 427 ? -8.831 10.609 -4.324 1.00 93.75 427 LEU A C 1
ATOM 3265 O O . LEU A 1 427 ? -9.184 10.835 -5.477 1.00 93.75 427 LEU A O 1
ATOM 3269 N N . VAL A 1 428 ? -7.585 10.232 -4.031 1.00 95.44 428 VAL A N 1
ATOM 3270 C CA . VAL A 1 428 ? -6.551 10.081 -5.065 1.00 95.44 428 VAL A CA 1
ATOM 3271 C C . VAL A 1 428 ? -6.936 8.991 -6.071 1.00 95.44 428 VAL A C 1
ATOM 3273 O O . VAL A 1 428 ? -6.795 9.211 -7.272 1.00 95.44 428 VAL A O 1
ATOM 3276 N N . GLN A 1 429 ? -7.499 7.874 -5.604 1.00 94.94 429 GLN A N 1
ATOM 3277 C CA . GLN A 1 429 ? -8.029 6.793 -6.442 1.00 94.94 429 GLN A CA 1
ATOM 3278 C C . GLN A 1 429 ? -9.116 7.271 -7.396 1.00 94.94 429 GLN A C 1
ATOM 3280 O O . GLN A 1 429 ? -9.046 7.007 -8.594 1.00 94.94 429 GLN A O 1
ATOM 3285 N N . ALA A 1 430 ? -10.094 8.022 -6.888 1.00 95.25 430 ALA A N 1
ATOM 3286 C CA . ALA A 1 430 ? -11.147 8.587 -7.719 1.00 95.25 430 ALA A CA 1
ATOM 3287 C C . ALA A 1 430 ? -10.558 9.471 -8.832 1.00 95.25 430 ALA A C 1
ATOM 3289 O O . ALA A 1 430 ? -10.962 9.360 -9.991 1.00 95.25 430 ALA A O 1
ATOM 3290 N N . GLY A 1 431 ? -9.537 10.272 -8.504 1.00 95.44 431 GLY A N 1
ATOM 3291 C CA . GLY A 1 431 ? -8.836 11.133 -9.457 1.00 95.44 431 GLY A CA 1
ATOM 3292 C C . GLY A 1 431 ? -7.994 10.400 -10.512 1.00 95.44 431 GLY A C 1
ATOM 3293 O O . GLY A 1 431 ? -7.686 10.993 -11.549 1.00 95.44 431 GLY A O 1
ATOM 3294 N N . VAL A 1 432 ? -7.621 9.137 -10.285 1.00 95.81 432 VAL A N 1
ATOM 3295 C CA . VAL A 1 432 ? -6.828 8.313 -11.223 1.00 95.81 432 VAL A CA 1
ATOM 3296 C C . VAL A 1 432 ? -7.616 7.144 -11.831 1.00 95.81 432 VAL A C 1
ATOM 3298 O O . VAL A 1 432 ? -7.054 6.297 -12.516 1.00 95.81 432 VAL A O 1
ATOM 3301 N N . SER A 1 433 ? -8.933 7.111 -11.625 1.00 93.38 433 SER A N 1
ATOM 3302 C CA . SER A 1 433 ? -9.807 6.022 -12.084 1.00 93.38 433 SER A CA 1
ATOM 3303 C C . SER A 1 433 ? -9.770 5.773 -13.601 1.00 93.38 433 SER A C 1
ATOM 3305 O O . SER A 1 433 ? -9.903 4.627 -14.031 1.00 93.38 433 SER A O 1
ATOM 3307 N N . ASP A 1 434 ? -9.538 6.814 -14.409 1.00 95.56 434 ASP A N 1
ATOM 3308 C CA . ASP A 1 434 ? -9.213 6.704 -15.837 1.00 95.56 434 ASP A CA 1
ATOM 3309 C C . ASP A 1 434 ? -7.726 7.041 -16.064 1.00 95.56 434 ASP A C 1
ATOM 3311 O O . ASP A 1 434 ? -7.371 8.219 -16.204 1.00 95.56 434 ASP A O 1
ATOM 3315 N N . PRO A 1 435 ? -6.835 6.035 -16.134 1.00 96.56 435 PRO A N 1
ATOM 3316 C CA . PRO A 1 435 ? -5.396 6.269 -16.147 1.00 96.56 435 PRO A CA 1
ATOM 3317 C C . PRO A 1 435 ? -4.931 7.017 -17.405 1.00 96.56 435 PRO A C 1
ATOM 3319 O O . PRO A 1 435 ? -4.032 7.855 -17.324 1.00 96.56 435 PRO A O 1
ATOM 3322 N N . LEU A 1 436 ? -5.556 6.787 -18.568 1.00 95.56 436 LEU A N 1
ATOM 3323 C CA . LEU A 1 436 ? -5.186 7.470 -19.814 1.00 95.56 436 LEU A CA 1
ATOM 3324 C C . LEU A 1 436 ? -5.666 8.926 -19.844 1.00 95.56 436 LEU A C 1
ATOM 3326 O O . LEU A 1 436 ? -4.983 9.788 -20.407 1.00 95.56 436 LEU A O 1
ATOM 3330 N N . ARG A 1 437 ? -6.812 9.228 -19.227 1.00 94.81 437 ARG A N 1
ATOM 3331 C CA . ARG A 1 437 ? -7.231 10.614 -18.980 1.00 94.81 437 ARG A CA 1
ATOM 3332 C C . ARG A 1 437 ? -6.259 11.297 -18.022 1.00 94.81 437 ARG A C 1
ATOM 3334 O O . ARG A 1 437 ? -5.845 12.424 -18.297 1.00 94.81 437 ARG A O 1
ATOM 3341 N N . THR A 1 438 ? -5.872 10.631 -16.934 1.00 95.19 438 THR A N 1
ATOM 3342 C CA . THR A 1 438 ? -5.016 11.226 -15.900 1.00 95.19 438 THR A CA 1
ATOM 3343 C C . THR A 1 438 ? -3.650 11.632 -16.441 1.00 95.19 438 THR A C 1
ATOM 3345 O O . THR A 1 438 ? -3.199 12.743 -16.171 1.00 95.19 438 THR A O 1
ATOM 3348 N N . VAL A 1 439 ? -3.014 10.808 -17.278 1.00 95.00 439 VAL A N 1
ATOM 3349 C CA . VAL A 1 439 ? -1.704 11.157 -17.868 1.00 95.00 439 VAL A CA 1
ATOM 3350 C C . VAL A 1 439 ? -1.767 12.313 -18.865 1.00 95.00 439 VAL A C 1
ATOM 3352 O O . VAL A 1 439 ? -0.747 12.933 -19.147 1.00 95.00 439 VAL A O 1
ATOM 3355 N N . ARG A 1 440 ? -2.956 12.640 -19.388 1.00 91.81 440 ARG A N 1
ATOM 3356 C CA . ARG A 1 440 ? -3.163 13.758 -20.324 1.00 91.81 440 ARG A CA 1
ATOM 3357 C C . ARG A 1 440 ? -3.606 15.043 -19.634 1.00 91.81 440 ARG A C 1
ATOM 3359 O O . ARG A 1 440 ? -3.240 16.129 -20.078 1.00 91.81 440 ARG A O 1
ATOM 3366 N N . HIS A 1 441 ? -4.416 14.925 -18.585 1.00 91.25 441 HIS A N 1
ATOM 3367 C CA . HIS A 1 441 ? -5.157 16.048 -18.003 1.00 91.25 441 HIS A CA 1
ATOM 3368 C C . HIS A 1 441 ? -4.932 16.236 -16.496 1.00 91.25 441 HIS A C 1
ATOM 3370 O O . HIS A 1 441 ? -5.498 17.159 -15.915 1.00 91.25 441 HIS A O 1
ATOM 3376 N N . GLY A 1 442 ? -4.121 15.390 -15.859 1.00 92.75 442 GLY A N 1
ATOM 3377 C CA . GLY A 1 442 ? -3.992 15.341 -14.405 1.00 92.75 442 GLY A CA 1
ATOM 3378 C C . GLY A 1 442 ? -5.193 14.667 -13.732 1.00 92.75 442 GLY A C 1
ATOM 3379 O O . GLY A 1 442 ? -6.062 14.091 -14.393 1.00 92.75 442 GLY A O 1
ATOM 3380 N N . LEU A 1 443 ? -5.227 14.721 -12.397 1.00 95.19 443 LEU A N 1
ATOM 3381 C CA . LEU A 1 443 ? -6.269 14.074 -11.593 1.00 95.19 443 LEU A CA 1
ATOM 3382 C C . LEU A 1 443 ? -7.678 14.562 -11.963 1.00 95.19 443 LEU A C 1
ATOM 3384 O O . LEU A 1 443 ? -7.909 15.745 -12.226 1.00 95.19 443 LEU A O 1
ATOM 3388 N N . ASP A 1 444 ? -8.635 13.637 -11.983 1.00 95.50 444 ASP A N 1
ATOM 3389 C CA . ASP A 1 444 ? -10.036 13.934 -12.261 1.00 95.50 444 ASP A CA 1
ATOM 3390 C C . ASP A 1 444 ? -10.735 14.588 -11.065 1.00 95.50 444 ASP A C 1
ATOM 3392 O O . ASP A 1 444 ? -11.285 13.920 -10.193 1.00 95.50 444 ASP A O 1
ATOM 3396 N N . VAL A 1 445 ? -10.738 15.922 -11.058 1.00 95.62 445 VAL A N 1
ATOM 3397 C CA . VAL A 1 445 ? -11.415 16.743 -10.046 1.00 95.62 445 VAL A CA 1
ATOM 3398 C C . VAL A 1 445 ? -12.877 16.350 -9.850 1.00 95.62 445 VAL A C 1
ATOM 3400 O O . VAL A 1 445 ? -13.327 16.319 -8.710 1.00 95.62 445 VAL A O 1
ATOM 3403 N N . ASP A 1 446 ? -13.618 16.046 -10.915 1.00 94.75 446 ASP A N 1
ATOM 3404 C CA . ASP A 1 446 ? -15.058 15.807 -10.804 1.00 94.75 446 ASP A CA 1
ATOM 3405 C C . ASP A 1 446 ? -15.322 14.456 -10.116 1.00 94.75 446 ASP A C 1
ATOM 3407 O O . ASP A 1 446 ? -16.165 14.363 -9.220 1.00 94.75 446 ASP A O 1
ATOM 3411 N N . ALA A 1 447 ? -14.519 13.436 -10.438 1.00 95.12 447 ALA A N 1
ATOM 3412 C CA . ALA A 1 447 ? -14.543 12.151 -9.739 1.00 95.12 447 ALA A CA 1
ATOM 3413 C C . ALA A 1 447 ? -14.1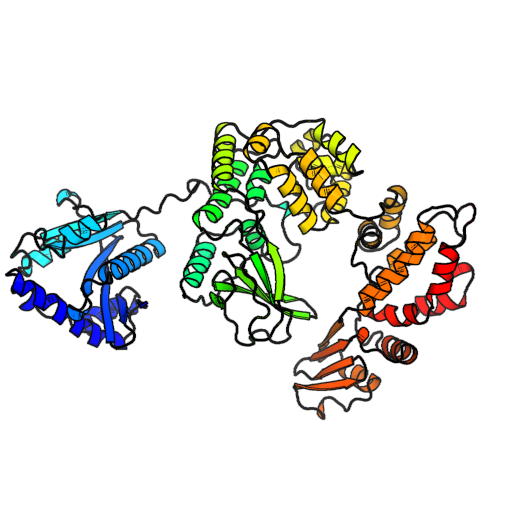16 12.290 -8.267 1.00 95.12 447 ALA A C 1
ATOM 3415 O O . ALA A 1 447 ? -14.740 11.710 -7.376 1.00 95.12 447 ALA A O 1
ATOM 3416 N N . MET A 1 448 ? -13.088 13.099 -7.984 1.00 95.38 448 MET A N 1
ATOM 3417 C CA . MET A 1 448 ? -12.653 13.381 -6.611 1.00 95.38 448 MET A CA 1
ATOM 3418 C C . MET A 1 448 ? -13.736 14.103 -5.800 1.00 95.38 448 MET A C 1
ATOM 3420 O O . MET A 1 448 ? -13.955 13.761 -4.641 1.00 95.38 448 MET A O 1
ATOM 3424 N N . VAL A 1 449 ? -14.440 15.070 -6.398 1.00 91.69 449 VAL A N 1
ATOM 3425 C CA . VAL A 1 449 ? -15.575 15.771 -5.776 1.00 91.69 449 VAL A CA 1
ATOM 3426 C C . VAL A 1 449 ? -16.711 14.798 -5.475 1.00 91.69 449 VAL A C 1
ATOM 3428 O O . VAL A 1 449 ? -17.237 14.805 -4.367 1.00 91.69 449 VAL A O 1
ATOM 3431 N N . GLN A 1 450 ? -17.062 13.920 -6.416 1.00 88.38 450 GLN A N 1
ATOM 3432 C CA . GLN A 1 450 ? -18.086 12.902 -6.183 1.00 88.38 450 GLN A CA 1
ATOM 3433 C C . GLN A 1 450 ? -17.691 11.945 -5.048 1.00 88.38 450 GLN A C 1
ATOM 3435 O O . GLN A 1 450 ? -18.525 11.606 -4.204 1.00 88.38 450 GLN A O 1
ATOM 3440 N N . CYS A 1 451 ? -16.420 11.534 -5.002 1.00 89.50 451 CYS A N 1
ATOM 3441 C CA . CYS A 1 451 ? -15.876 10.723 -3.917 1.00 89.50 451 CYS A CA 1
ATOM 3442 C C . CYS A 1 451 ? -15.967 11.457 -2.576 1.00 89.50 451 CYS A C 1
ATOM 3444 O O . CYS A 1 451 ? -16.414 10.863 -1.596 1.00 89.50 451 CYS A O 1
ATOM 3446 N N . TRP A 1 452 ? -15.595 12.739 -2.534 1.00 86.94 452 TRP A N 1
ATOM 3447 C CA . TRP A 1 452 ? -15.747 13.583 -1.351 1.00 86.94 452 TRP A CA 1
ATOM 3448 C C . TRP A 1 452 ? -17.207 13.617 -0.890 1.00 86.94 452 TRP A C 1
ATOM 3450 O O . TRP A 1 452 ? -17.494 13.212 0.229 1.00 86.94 452 TRP A O 1
ATOM 3460 N N . SER A 1 453 ? -18.146 13.986 -1.764 1.00 81.50 453 SER A N 1
ATOM 3461 C CA . SER A 1 453 ? -19.570 14.066 -1.417 1.00 81.50 453 SER A CA 1
ATOM 3462 C C . SER A 1 453 ? -20.148 12.741 -0.916 1.00 81.50 453 SER A C 1
ATOM 3464 O O . SER A 1 453 ? -20.981 12.755 -0.023 1.00 81.50 453 SER A O 1
ATOM 3466 N N . SER A 1 454 ? -19.691 11.604 -1.448 1.00 77.50 454 SER A N 1
ATOM 3467 C CA . SER A 1 454 ? -20.195 10.273 -1.065 1.00 77.50 454 SER A CA 1
ATOM 3468 C C . SER A 1 454 ? -19.563 9.707 0.215 1.00 77.50 454 SER A C 1
ATOM 3470 O O . SER A 1 454 ? -20.010 8.676 0.704 1.00 77.50 454 SER A O 1
ATOM 3472 N N . ASN A 1 455 ? -18.487 10.316 0.726 1.00 70.12 455 ASN A N 1
ATOM 3473 C CA . ASN A 1 455 ? -17.799 9.880 1.951 1.00 70.12 455 ASN A CA 1
ATOM 3474 C C . ASN A 1 455 ? -17.927 10.907 3.093 1.00 70.12 455 ASN A C 1
ATOM 3476 O O . ASN A 1 455 ? -17.323 10.713 4.144 1.00 70.12 455 ASN A O 1
ATOM 3480 N N . VAL A 1 456 ? -18.668 12.000 2.883 1.00 65.44 456 VAL A N 1
ATOM 3481 C CA . VAL A 1 456 ? -18.816 13.120 3.833 1.00 65.44 456 VAL A CA 1
ATOM 3482 C C . VAL A 1 456 ? -20.272 13.264 4.304 1.00 65.44 456 VAL A C 1
ATOM 3484 O O . VAL A 1 456 ? -20.645 14.312 4.826 1.00 65.44 456 VAL A O 1
ATOM 3487 N N . ASP A 1 457 ? -21.093 12.212 4.164 1.00 45.38 457 ASP A N 1
ATOM 3488 C CA . ASP A 1 457 ? -22.461 12.177 4.710 1.00 45.38 457 ASP A CA 1
ATOM 3489 C C . ASP A 1 457 ? -22.479 12.725 6.159 1.00 45.38 457 ASP A C 1
ATOM 3491 O O . ASP A 1 457 ? -21.704 12.301 7.014 1.00 45.38 457 ASP A O 1
ATOM 3495 N N . ASP A 1 458 ? -23.307 13.755 6.382 1.00 47.38 458 ASP A N 1
ATOM 3496 C CA . ASP A 1 458 ? -23.581 14.465 7.647 1.00 47.38 458 ASP A CA 1
ATOM 3497 C C . ASP A 1 458 ? -22.393 15.012 8.476 1.00 47.38 458 ASP A C 1
ATOM 3499 O O . ASP A 1 458 ? -22.551 15.367 9.649 1.00 47.38 458 ASP A O 1
ATOM 3503 N N . THR A 1 459 ? -21.206 15.207 7.888 1.00 54.25 459 THR A N 1
ATOM 3504 C CA . THR A 1 459 ? -20.126 15.924 8.596 1.00 54.25 459 THR A CA 1
ATOM 3505 C C . THR A 1 459 ? -20.379 17.432 8.558 1.00 54.25 459 THR A C 1
ATOM 3507 O O . THR A 1 459 ? -20.162 18.100 7.545 1.00 54.25 459 THR A O 1
ATOM 3510 N N . ILE A 1 460 ? -20.804 18.004 9.683 1.00 62.44 460 ILE A N 1
ATOM 3511 C CA . ILE A 1 460 ? -20.887 19.458 9.845 1.00 62.44 460 ILE A CA 1
ATOM 3512 C C . ILE A 1 460 ? -19.492 20.077 9.692 1.00 62.44 460 ILE A C 1
ATOM 3514 O O . ILE A 1 460 ? -18.556 19.704 10.395 1.00 62.44 460 ILE A O 1
ATOM 3518 N N . ALA A 1 461 ? -19.346 21.059 8.801 1.00 66.81 461 ALA A N 1
ATOM 3519 C CA . ALA A 1 461 ? -18.125 21.850 8.701 1.00 66.81 461 ALA A CA 1
ATOM 3520 C C . ALA A 1 461 ? -18.123 22.954 9.770 1.00 66.81 461 ALA A C 1
ATOM 3522 O O . ALA A 1 461 ? -19.033 23.786 9.814 1.00 66.81 461 ALA A O 1
ATOM 3523 N N . LEU A 1 462 ? -17.094 22.982 10.622 1.00 74.88 462 LEU A N 1
ATOM 3524 C CA . LEU A 1 462 ? -16.894 24.093 11.553 1.00 74.88 462 LEU A CA 1
ATOM 3525 C C . LEU A 1 462 ? -16.383 25.332 10.790 1.00 74.88 462 LEU A C 1
ATOM 3527 O O . LEU A 1 462 ? -15.527 25.187 9.914 1.00 74.88 462 LEU A O 1
ATOM 3531 N N . PRO A 1 463 ? -16.864 26.545 11.117 1.00 72.94 463 PRO A N 1
ATOM 3532 C CA . PRO A 1 463 ? -16.348 27.788 10.547 1.00 72.94 463 PRO A CA 1
ATOM 3533 C C . PRO A 1 463 ? -14.829 27.955 10.737 1.00 72.94 463 PRO A C 1
ATOM 3535 O O . PRO A 1 463 ? -14.269 27.586 11.769 1.00 72.94 463 PRO A O 1
ATOM 3538 N N . GLU A 1 464 ? -14.144 28.527 9.743 1.00 68.38 464 GLU A N 1
ATOM 3539 C CA . GLU A 1 464 ? -12.674 28.644 9.741 1.00 68.38 464 GLU A CA 1
ATOM 3540 C C . GLU A 1 464 ? -12.140 29.545 10.870 1.00 68.38 464 GLU A C 1
ATOM 3542 O O . GLU A 1 464 ? -11.063 29.295 11.404 1.00 68.38 464 GLU A O 1
ATOM 3547 N N . ASP A 1 465 ? -12.892 30.567 11.274 1.00 74.06 465 ASP A N 1
ATOM 3548 C CA . ASP A 1 465 ? -12.565 31.422 12.420 1.00 74.06 465 ASP A CA 1
ATOM 3549 C C . ASP A 1 465 ? -12.561 30.638 13.742 1.00 74.06 465 ASP A C 1
ATOM 3551 O O . ASP A 1 465 ? -11.635 30.794 14.540 1.00 74.06 465 ASP A O 1
ATOM 3555 N N . ILE A 1 466 ? -13.519 29.725 13.925 1.00 78.62 466 ILE A N 1
ATOM 3556 C CA . ILE A 1 466 ? -13.552 28.794 15.061 1.00 78.62 466 ILE A CA 1
ATOM 3557 C C . ILE A 1 466 ? -12.352 27.841 15.016 1.00 78.62 466 ILE A C 1
ATOM 3559 O O . ILE A 1 466 ? -11.701 27.629 16.035 1.00 78.62 466 ILE A O 1
ATOM 3563 N N . LEU A 1 467 ? -12.003 27.295 13.848 1.00 75.44 467 LEU A N 1
ATOM 3564 C CA . LEU A 1 467 ? -10.853 26.388 13.718 1.00 75.44 467 LEU A CA 1
ATOM 3565 C C . LEU A 1 467 ? -9.509 27.078 13.995 1.00 75.44 467 LEU A C 1
ATOM 3567 O O . LEU A 1 467 ? -8.608 26.459 14.561 1.00 75.44 467 LEU A O 1
ATOM 3571 N N . VAL A 1 468 ? -9.357 28.349 13.610 1.00 72.31 468 VAL A N 1
ATOM 3572 C CA . VAL A 1 468 ? -8.168 29.155 13.934 1.00 72.31 468 VAL A CA 1
ATOM 3573 C C . VAL A 1 468 ? -8.069 29.415 15.436 1.00 72.31 468 VAL A C 1
ATOM 3575 O O . VAL A 1 468 ? -6.972 29.350 15.991 1.00 72.31 468 VAL A O 1
ATOM 3578 N N . GLU A 1 469 ? -9.188 29.699 16.102 1.00 77.50 469 GLU A N 1
ATOM 3579 C CA . GLU A 1 469 ? -9.188 29.933 17.547 1.00 77.50 469 GLU A CA 1
ATOM 3580 C C . GLU A 1 469 ? -8.971 28.639 18.344 1.00 77.50 469 GLU A C 1
ATOM 3582 O O . GLU A 1 469 ? -8.234 28.640 19.332 1.00 77.50 469 GLU A O 1
ATOM 3587 N N . ALA A 1 470 ? -9.507 27.512 17.864 1.00 76.81 470 ALA A N 1
ATOM 3588 C CA . ALA A 1 470 ? -9.255 26.188 18.430 1.00 76.81 470 ALA A CA 1
ATOM 3589 C C . ALA A 1 470 ? -7.756 25.894 18.487 1.00 76.81 470 ALA A C 1
ATOM 3591 O O . ALA A 1 470 ? -7.245 25.460 19.514 1.00 76.81 470 ALA A O 1
ATOM 3592 N N . ASP A 1 471 ? -7.037 26.184 17.404 1.00 74.75 471 ASP A N 1
ATOM 3593 C CA . ASP A 1 471 ? -5.602 25.926 17.299 1.00 74.75 471 ASP A CA 1
ATOM 3594 C C . ASP A 1 471 ? -4.753 26.752 18.280 1.00 74.75 471 ASP A C 1
ATOM 3596 O O . ASP A 1 471 ? -3.685 26.319 18.709 1.00 74.75 471 ASP A O 1
ATOM 3600 N N . ARG A 1 472 ? -5.244 27.931 18.679 1.00 75.38 472 ARG A N 1
ATOM 3601 C CA . ARG A 1 472 ? -4.599 28.784 19.690 1.00 75.38 472 ARG A CA 1
ATOM 3602 C C . ARG A 1 472 ? -4.902 28.345 21.116 1.00 75.38 472 ARG A C 1
ATOM 3604 O O . ARG A 1 472 ? -4.056 28.510 21.993 1.00 75.38 472 ARG A O 1
ATOM 3611 N N . SER A 1 473 ? -6.116 27.852 21.341 1.00 74.00 473 SER A N 1
ATOM 3612 C CA . SER A 1 473 ? -6.683 27.658 22.675 1.00 74.00 473 SER A CA 1
ATOM 3613 C C . SER A 1 473 ? -6.596 26.215 23.182 1.00 74.00 473 SER A C 1
ATOM 3615 O O . SER A 1 473 ? -6.548 25.997 24.392 1.00 74.00 473 SER A O 1
ATOM 3617 N N . LEU A 1 474 ? -6.556 25.223 22.290 1.00 73.50 474 LEU A N 1
ATOM 3618 C CA . LEU A 1 474 ? -6.456 23.808 22.645 1.00 73.50 474 LEU A CA 1
ATOM 3619 C C . LEU A 1 474 ? -5.019 23.282 22.444 1.00 73.50 474 LEU A C 1
ATOM 3621 O O . LEU A 1 474 ? -4.375 23.583 21.436 1.00 73.50 474 LEU A O 1
ATOM 3625 N N . PRO A 1 475 ? -4.492 22.467 23.376 1.00 57.72 475 PRO A N 1
ATOM 3626 C CA . PRO A 1 475 ? -3.150 21.903 23.262 1.00 57.72 475 PRO A CA 1
ATOM 3627 C C . PRO A 1 475 ? -3.057 20.837 22.153 1.00 57.72 475 PRO A C 1
ATOM 3629 O O . PRO A 1 475 ? -4.036 20.172 21.828 1.00 57.72 475 PRO A O 1
ATOM 3632 N N . TYR A 1 476 ? -1.846 20.626 21.620 1.00 55.38 476 TYR A N 1
ATOM 3633 C CA . TYR A 1 476 ? -1.502 19.530 20.693 1.00 55.38 476 TYR A CA 1
ATOM 3634 C C . TYR A 1 476 ? -2.366 19.424 19.414 1.00 55.38 476 TYR A C 1
ATOM 3636 O O . TYR A 1 476 ? -2.798 18.334 19.038 1.00 55.38 476 TYR A O 1
ATOM 3644 N N . GLY A 1 477 ? -2.553 20.536 18.694 1.00 60.91 477 GLY A N 1
ATOM 3645 C CA . GLY A 1 477 ? -3.280 20.564 17.417 1.00 60.91 477 GLY A CA 1
ATOM 3646 C C . GLY A 1 477 ? -4.775 20.780 17.626 1.00 60.91 477 GLY A C 1
ATOM 3647 O O . GLY A 1 477 ? -5.594 19.923 17.299 1.00 60.91 477 GLY A O 1
ATOM 3648 N N . GLY A 1 478 ? -5.130 21.931 18.193 1.00 69.62 478 GLY A N 1
ATOM 3649 C CA . GLY A 1 478 ? -6.496 22.261 18.578 1.00 69.62 478 GLY A CA 1
ATOM 3650 C C . GLY A 1 478 ? -7.508 22.217 17.438 1.00 69.62 478 GLY A C 1
ATOM 3651 O O . GLY A 1 478 ? -8.620 21.717 17.618 1.00 69.62 478 GLY A O 1
ATOM 3652 N N . ARG A 1 479 ? -7.097 22.627 16.230 1.00 77.50 479 ARG A N 1
ATOM 3653 C CA . ARG A 1 479 ? -7.893 22.453 15.002 1.00 77.50 479 ARG A CA 1
ATOM 3654 C C . ARG A 1 479 ? -8.278 20.990 14.776 1.00 77.50 479 ARG A C 1
ATOM 3656 O O . ARG A 1 479 ? -9.431 20.693 14.467 1.00 77.50 479 ARG A O 1
ATOM 3663 N N . ARG A 1 480 ? -7.321 20.073 14.936 1.00 66.44 480 ARG A N 1
ATOM 3664 C CA . ARG A 1 480 ? -7.524 18.631 14.745 1.00 66.44 480 ARG A CA 1
ATOM 3665 C C . ARG A 1 480 ? -8.538 18.090 15.742 1.00 66.44 480 ARG A C 1
ATOM 3667 O O . ARG A 1 480 ? -9.431 17.338 15.362 1.00 66.44 480 ARG A O 1
ATOM 3674 N N . ALA A 1 481 ? -8.404 18.490 17.002 1.00 67.56 481 ALA A N 1
ATOM 3675 C CA . ALA A 1 481 ? -9.290 18.058 18.072 1.00 67.56 481 ALA A CA 1
ATOM 3676 C C . ALA A 1 481 ? -10.732 18.565 17.853 1.00 67.56 481 ALA A C 1
ATOM 3678 O O . ALA A 1 481 ? -11.682 17.795 17.973 1.00 67.56 481 ALA A O 1
ATOM 3679 N N . ALA A 1 482 ? -10.899 19.812 17.399 1.00 78.50 482 ALA A N 1
ATOM 3680 C CA . ALA A 1 482 ? -12.203 20.358 17.016 1.00 78.50 482 ALA A CA 1
ATOM 3681 C C . ALA A 1 482 ? -12.811 19.640 15.794 1.00 78.50 482 ALA A C 1
ATOM 3683 O O . ALA A 1 482 ? -13.981 19.269 15.815 1.00 78.50 482 ALA A O 1
ATOM 3684 N N . ASN A 1 483 ? -12.018 19.365 14.753 1.00 73.56 483 ASN A N 1
ATOM 3685 C CA . ASN A 1 483 ? -12.485 18.640 13.565 1.00 73.56 483 ASN A CA 1
ATOM 3686 C C . ASN A 1 483 ? -12.864 17.181 13.852 1.00 73.56 483 ASN A C 1
ATOM 3688 O O . ASN A 1 483 ? -13.716 16.625 13.167 1.00 73.56 483 ASN A O 1
ATOM 3692 N N . ARG A 1 484 ? -12.269 16.526 14.854 1.00 75.19 484 ARG A N 1
ATOM 3693 C CA . ARG A 1 484 ? -12.676 15.163 15.235 1.00 75.19 484 ARG A CA 1
ATOM 3694 C C . ARG A 1 484 ? -14.076 15.110 15.835 1.00 75.19 484 ARG A C 1
ATOM 3696 O O . ARG A 1 484 ? -14.716 14.067 15.732 1.00 75.19 484 ARG A O 1
ATOM 3703 N N . LEU A 1 485 ? -14.588 16.214 16.386 1.00 81.62 485 LEU A N 1
ATOM 3704 C CA . LEU A 1 485 ? -15.976 16.278 16.846 1.00 81.62 485 LEU A CA 1
ATOM 3705 C C . LEU A 1 485 ? -16.965 16.102 15.702 1.00 81.62 485 LEU A C 1
ATOM 3707 O O . LEU A 1 485 ? -18.059 15.612 15.939 1.00 81.62 485 LEU A O 1
ATOM 3711 N N . THR A 1 486 ? -16.619 16.462 14.467 1.00 76.75 486 THR A N 1
ATOM 3712 C CA . THR A 1 486 ? -17.564 16.408 13.345 1.00 76.75 486 THR A CA 1
ATOM 3713 C C . THR A 1 486 ? -17.608 15.038 12.667 1.00 76.75 486 THR A C 1
ATOM 3715 O O . THR A 1 486 ? -18.554 14.758 11.943 1.00 76.75 486 THR A O 1
ATOM 3718 N N . ARG A 1 487 ? -16.645 14.150 12.957 1.00 70.62 487 ARG A N 1
ATOM 3719 C CA . ARG A 1 487 ? -16.486 12.835 12.308 1.00 70.62 487 ARG A CA 1
ATOM 3720 C C . ARG A 1 487 ? -17.226 11.706 13.002 1.00 70.62 487 ARG A C 1
ATOM 3722 O O . ARG A 1 487 ? -17.226 11.621 14.229 1.00 70.62 487 ARG A O 1
ATOM 3729 N N . ASP A 1 488 ? -17.775 10.786 12.225 1.00 62.59 488 ASP A N 1
ATOM 3730 C CA . ASP A 1 488 ? -18.336 9.546 12.758 1.00 62.59 488 ASP A CA 1
ATOM 3731 C C . ASP A 1 488 ? -17.296 8.735 13.541 1.00 62.59 488 ASP A C 1
ATOM 3733 O O . ASP A 1 488 ? -16.116 8.693 13.193 1.00 62.59 488 ASP A O 1
ATOM 3737 N N . GLY A 1 489 ? -17.737 8.123 14.644 1.00 66.62 489 GLY A N 1
ATOM 3738 C CA . GLY A 1 489 ? -16.854 7.412 15.574 1.00 66.62 489 GLY A CA 1
ATOM 3739 C C . GLY A 1 489 ? -16.125 8.306 16.582 1.00 66.62 489 GLY A C 1
ATOM 3740 O O . GLY A 1 489 ? -15.263 7.812 17.305 1.00 66.62 489 GLY A O 1
ATOM 3741 N N . THR A 1 490 ? -16.465 9.598 16.670 1.00 81.25 490 THR A N 1
ATOM 3742 C CA . THR A 1 490 ? -16.006 10.452 17.774 1.00 81.25 490 THR A CA 1
ATOM 3743 C C . THR A 1 490 ? -16.418 9.867 19.133 1.00 81.25 490 THR A C 1
ATOM 3745 O O . THR A 1 490 ? -17.498 9.281 19.274 1.00 81.25 490 THR A O 1
ATOM 3748 N N . SER A 1 491 ? -15.546 10.009 20.127 1.00 86.38 491 SER A N 1
ATOM 3749 C CA . SER A 1 491 ? -15.668 9.444 21.473 1.00 86.38 491 SER A CA 1
ATOM 3750 C C . SER A 1 491 ? -15.506 10.549 22.521 1.00 86.38 491 SER A C 1
ATOM 3752 O O . SER A 1 491 ? -15.168 11.692 22.206 1.00 86.38 491 SER A O 1
ATOM 3754 N N . LEU A 1 492 ? -15.691 10.209 23.796 1.00 90.19 492 LEU A N 1
ATOM 3755 C CA . LEU A 1 492 ? -15.417 11.120 24.912 1.00 90.19 492 LEU A CA 1
ATOM 3756 C C . LEU A 1 492 ? -13.926 11.491 25.066 1.00 90.19 492 LEU A C 1
ATOM 3758 O O . LEU A 1 492 ? -13.607 12.356 25.879 1.00 90.19 492 LEU A O 1
ATOM 3762 N N . ASP A 1 493 ? -13.022 10.946 24.243 1.00 84.56 493 ASP A N 1
ATOM 3763 C CA . ASP A 1 493 ? -11.634 11.429 24.157 1.00 84.56 493 ASP A CA 1
ATOM 3764 C C . ASP A 1 493 ? -11.562 12.902 23.728 1.00 84.56 493 ASP A C 1
ATOM 3766 O O . ASP A 1 493 ? -10.681 13.652 24.154 1.00 84.56 493 ASP A O 1
ATOM 3770 N N . GLU A 1 494 ? -12.545 13.350 22.942 1.00 85.62 494 GLU A N 1
ATOM 3771 C CA . GLU A 1 494 ? -12.658 14.731 22.475 1.00 85.62 494 GLU A CA 1
ATOM 3772 C C . GLU A 1 494 ? -13.517 15.613 23.396 1.00 85.62 494 GLU A C 1
ATOM 3774 O O . GLU A 1 494 ? -13.852 16.738 23.023 1.00 85.62 494 GLU A O 1
ATOM 3779 N N . LEU A 1 495 ? -13.877 15.159 24.606 1.00 88.94 495 LEU A N 1
ATOM 3780 C CA . LEU A 1 495 ? -14.742 15.923 25.518 1.00 88.94 495 LEU A CA 1
ATOM 3781 C C . LEU A 1 495 ? -14.188 17.323 25.823 1.00 88.94 495 LEU A C 1
ATOM 3783 O O . LEU A 1 495 ? -14.942 18.289 25.909 1.00 88.94 495 LEU A O 1
ATOM 3787 N N . ARG A 1 496 ? -12.862 17.465 25.923 1.00 85.00 496 ARG A N 1
ATOM 3788 C CA . ARG A 1 496 ? -12.216 18.776 26.106 1.00 85.00 496 ARG A CA 1
ATOM 3789 C C . ARG A 1 496 ? -12.479 19.712 24.926 1.00 85.00 496 ARG A C 1
ATOM 3791 O O . ARG A 1 496 ? -12.792 20.882 25.132 1.00 85.00 496 ARG A O 1
ATOM 3798 N N . SER A 1 497 ? -12.392 19.193 23.704 1.00 85.94 497 SER A N 1
ATOM 3799 C CA . SER A 1 497 ? -12.720 19.931 22.481 1.00 85.94 497 SER A CA 1
ATOM 3800 C C . SER A 1 497 ? -14.201 20.301 22.448 1.00 85.94 497 SER A C 1
ATOM 3802 O O . SER A 1 497 ? -14.544 21.411 22.048 1.00 85.94 497 SER A O 1
ATOM 3804 N N . TRP A 1 498 ? -15.075 19.391 22.890 1.00 91.62 498 TRP A N 1
ATOM 3805 C CA . TRP A 1 498 ? -16.518 19.618 22.971 1.00 91.62 498 TRP A CA 1
ATOM 3806 C C . TRP A 1 498 ? -16.860 20.752 23.945 1.00 91.62 498 TRP A C 1
ATOM 3808 O O . TRP A 1 498 ? -17.569 21.682 23.568 1.00 91.62 498 TRP A O 1
ATOM 3818 N N . LEU A 1 499 ? -16.289 20.727 25.157 1.00 90.38 499 LEU A N 1
ATOM 3819 C CA . LEU A 1 499 ? -16.449 21.781 26.167 1.00 90.38 499 LEU A CA 1
ATOM 3820 C C . LEU A 1 499 ? -15.927 23.126 25.660 1.00 90.38 499 LEU A C 1
ATOM 3822 O O . LEU A 1 499 ? -16.588 24.152 25.808 1.00 90.38 499 LEU A O 1
ATOM 3826 N N . TRP A 1 500 ? -14.756 23.118 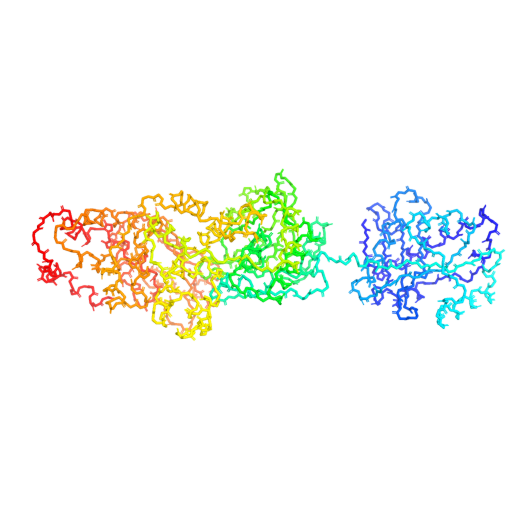25.022 1.00 89.19 500 TRP A N 1
ATOM 3827 C CA . TRP A 1 500 ? -14.194 24.319 24.424 1.00 89.19 500 TRP A CA 1
ATOM 3828 C C . TRP A 1 500 ? -15.121 24.892 23.347 1.00 89.19 500 TRP A C 1
ATOM 3830 O O . TRP A 1 500 ? -15.433 26.081 23.388 1.00 89.19 500 TRP A O 1
ATOM 3840 N N . LEU A 1 501 ? -15.615 24.063 22.424 1.00 87.88 501 LEU A N 1
ATOM 3841 C CA . LEU A 1 501 ? -16.505 24.519 21.360 1.00 87.88 501 LEU A CA 1
ATOM 3842 C C . LEU A 1 501 ? -17.833 25.034 21.933 1.00 87.88 501 LEU A C 1
ATOM 3844 O O . LEU A 1 501 ? -18.317 26.077 21.499 1.00 87.88 501 LEU A O 1
ATOM 3848 N N . ALA A 1 502 ? -18.378 24.376 22.959 1.00 88.69 502 ALA A N 1
ATOM 3849 C CA . ALA A 1 502 ? -19.593 24.820 23.636 1.00 88.69 502 ALA A CA 1
ATOM 3850 C C . ALA A 1 502 ? -19.452 26.246 24.196 1.00 88.69 502 ALA A C 1
ATOM 3852 O O . ALA A 1 502 ? -20.361 27.065 24.042 1.00 88.69 502 ALA A O 1
ATOM 3853 N N . SER A 1 503 ? -18.291 26.568 24.770 1.00 83.88 503 SER A N 1
ATOM 3854 C CA . SER A 1 503 ? -17.985 27.894 25.320 1.00 83.88 503 SER A CA 1
ATOM 3855 C C . SER A 1 503 ? -17.577 28.940 24.276 1.00 83.88 503 SER A C 1
ATOM 3857 O O . SER A 1 503 ? -17.488 30.116 24.615 1.00 83.88 503 SER A O 1
ATOM 3859 N N . ASN A 1 504 ? -17.334 28.551 23.020 1.00 83.62 504 ASN A N 1
ATOM 3860 C CA . ASN A 1 504 ? -16.837 29.444 21.964 1.00 83.62 504 ASN A CA 1
ATOM 3861 C C . ASN A 1 504 ? -17.812 29.617 20.785 1.00 83.62 504 ASN A C 1
ATOM 3863 O O . ASN A 1 504 ? -17.481 30.284 19.808 1.00 83.62 504 ASN A O 1
ATOM 3867 N N . LEU A 1 505 ? -19.026 29.063 20.867 1.00 83.56 505 LEU A N 1
ATOM 3868 C CA . LEU A 1 505 ? -20.087 29.320 19.890 1.00 83.56 505 LEU A CA 1
ATOM 3869 C C . LEU A 1 505 ? -20.986 30.491 20.338 1.00 83.56 505 LEU A C 1
ATOM 3871 O O . LEU A 1 505 ? -21.497 30.451 21.463 1.00 83.56 505 LEU A O 1
ATOM 3875 N N . PRO A 1 506 ? -21.258 31.485 19.464 1.00 80.94 506 PRO A N 1
ATOM 3876 C CA . PRO A 1 506 ? -22.285 32.506 19.696 1.00 80.94 506 PRO A CA 1
ATOM 3877 C C . PRO A 1 506 ? -23.630 31.883 20.080 1.00 80.94 506 PRO A C 1
ATOM 3879 O O . PRO A 1 506 ? -23.966 30.821 19.562 1.00 80.94 506 PRO A O 1
ATOM 3882 N N . LEU A 1 507 ? -24.399 32.517 20.972 1.00 83.56 507 LEU A N 1
ATOM 3883 C CA . LEU A 1 507 ? -25.667 31.983 21.500 1.00 83.56 507 LEU A CA 1
ATOM 3884 C C . LEU A 1 507 ? -26.744 31.768 20.417 1.00 83.56 507 LEU A C 1
ATOM 3886 O O . LEU A 1 507 ? -27.645 30.952 20.607 1.00 83.56 507 LEU A O 1
ATOM 3890 N N . ASP A 1 508 ? -26.623 32.453 19.282 1.00 80.25 508 ASP A N 1
ATOM 3891 C CA . ASP A 1 508 ? -27.488 32.354 18.104 1.00 80.25 508 ASP A CA 1
ATOM 3892 C C . ASP A 1 508 ? -26.957 31.368 17.043 1.00 80.25 508 ASP A C 1
ATOM 3894 O O . ASP A 1 508 ? -27.577 31.173 15.994 1.00 80.25 508 ASP A O 1
ATOM 3898 N N . ASN A 1 509 ? -25.814 30.721 17.294 1.00 81.81 509 ASN A N 1
ATOM 3899 C CA . ASN A 1 509 ? -25.176 29.839 16.328 1.00 81.81 509 ASN A CA 1
ATOM 3900 C C . ASN A 1 509 ? -25.966 28.529 16.144 1.00 81.81 509 ASN A C 1
ATOM 3902 O O . ASN A 1 509 ? -26.214 27.781 17.092 1.00 81.81 509 ASN A O 1
ATOM 3906 N N . GLN A 1 510 ? -26.294 28.213 14.888 1.00 79.62 510 GLN A N 1
ATOM 3907 C CA . GLN A 1 510 ? -27.070 27.027 14.503 1.00 79.62 510 GLN A CA 1
ATOM 3908 C C . GLN A 1 510 ? -26.383 25.691 14.836 1.00 79.62 510 GLN A C 1
ATOM 3910 O O . GLN A 1 510 ? -27.044 24.656 14.841 1.00 79.62 510 GLN A O 1
ATOM 3915 N N . LEU A 1 511 ? -25.083 25.697 15.146 1.00 83.38 511 LEU A N 1
ATOM 3916 C CA . LEU A 1 511 ? -24.333 24.510 15.557 1.00 83.38 511 LEU A CA 1
ATOM 3917 C C . LEU A 1 511 ? -24.569 24.104 17.013 1.00 83.38 511 LEU A C 1
ATOM 3919 O O . LEU A 1 511 ? -24.234 22.978 17.373 1.00 83.38 511 LEU A O 1
ATOM 3923 N N . ARG A 1 512 ? -25.126 24.976 17.865 1.00 88.69 512 ARG A N 1
ATOM 3924 C CA . ARG A 1 512 ? -25.280 24.664 19.296 1.00 88.69 512 ARG A CA 1
ATOM 3925 C C . ARG A 1 512 ? -26.196 23.457 19.557 1.00 88.69 512 ARG A C 1
ATOM 3927 O O . ARG A 1 512 ? -25.761 22.578 20.299 1.00 88.69 512 ARG A O 1
ATOM 3934 N N . PRO A 1 513 ? -27.392 23.328 18.939 1.00 86.50 513 PRO A N 1
ATOM 3935 C CA . PRO A 1 513 ? -28.232 22.145 19.137 1.00 86.50 513 PRO A CA 1
ATOM 3936 C C . PRO A 1 513 ? -27.556 20.861 18.649 1.00 86.50 513 PRO A C 1
ATOM 3938 O O . PRO A 1 513 ? -27.575 19.857 19.353 1.00 86.50 513 PRO A O 1
ATOM 3941 N N . TRP A 1 514 ? -26.874 20.917 17.499 1.00 88.31 514 TRP A N 1
ATOM 3942 C CA . TRP A 1 514 ? -26.088 19.786 17.002 1.00 88.31 514 TRP A CA 1
ATOM 3943 C C . TRP A 1 514 ? -24.988 19.382 17.986 1.00 88.31 514 TRP A C 1
ATOM 3945 O O . TRP A 1 514 ? -24.811 18.201 18.269 1.00 88.31 514 TRP A O 1
ATOM 3955 N N . LEU A 1 515 ? -24.263 20.358 18.541 1.00 90.25 515 LEU A N 1
ATOM 3956 C CA . LEU A 1 515 ? -23.206 20.090 19.506 1.00 90.25 515 LEU A CA 1
ATOM 3957 C C . LEU A 1 515 ? -23.771 19.440 20.776 1.00 90.25 515 LEU A C 1
ATOM 3959 O O . LEU A 1 515 ? -23.144 18.533 21.316 1.00 90.25 515 LEU A O 1
ATOM 3963 N N . ALA A 1 516 ? -24.965 19.843 21.222 1.00 90.75 516 ALA A N 1
ATOM 3964 C CA . ALA A 1 516 ? -25.643 19.211 22.353 1.00 90.75 516 ALA A CA 1
ATOM 3965 C C . ALA A 1 516 ? -25.915 17.718 22.102 1.00 90.75 516 ALA A C 1
ATOM 3967 O O . ALA A 1 516 ? -25.596 16.887 22.954 1.00 90.75 516 ALA A O 1
ATOM 3968 N N . ASP A 1 517 ? -26.441 17.383 20.921 1.00 89.75 517 ASP A N 1
ATOM 3969 C CA . ASP A 1 517 ? -26.722 16.000 20.505 1.00 89.75 517 ASP A CA 1
ATOM 3970 C C . ASP A 1 517 ? -25.429 15.204 20.259 1.00 89.75 517 ASP A C 1
ATOM 3972 O O . ASP A 1 517 ? -25.381 13.973 20.368 1.00 89.75 517 ASP A O 1
ATOM 3976 N N . ARG A 1 518 ? -24.327 15.904 19.968 1.00 90.12 518 ARG A N 1
ATOM 3977 C CA . ARG A 1 518 ? -23.039 15.267 19.712 1.00 90.12 518 ARG A CA 1
ATOM 3978 C C . ARG A 1 518 ? -22.461 14.570 20.937 1.00 90.12 518 ARG A C 1
ATOM 3980 O O . ARG A 1 518 ? -21.844 13.515 20.781 1.00 90.12 518 ARG A O 1
ATOM 3987 N N . LEU A 1 519 ? -22.706 15.099 22.137 1.00 93.94 519 LEU A N 1
ATOM 3988 C CA . LEU A 1 519 ? -22.263 14.463 23.379 1.00 93.94 519 LEU A CA 1
ATOM 3989 C C . LEU A 1 519 ? -22.905 13.081 23.568 1.00 93.94 519 LEU A C 1
ATOM 3991 O O . LEU A 1 519 ? -22.231 12.148 24.005 1.00 93.94 519 LEU A O 1
ATOM 3995 N N . ASP A 1 520 ? -24.168 12.915 23.167 1.00 91.81 520 ASP A N 1
ATOM 3996 C CA . ASP A 1 520 ? -24.876 11.632 23.258 1.00 91.81 520 ASP A CA 1
ATOM 3997 C C . ASP A 1 520 ? -24.233 10.591 22.327 1.00 91.81 520 ASP A C 1
ATOM 3999 O O . ASP A 1 520 ? -24.036 9.433 22.703 1.00 91.81 520 ASP A O 1
ATOM 4003 N N . THR A 1 521 ? -23.814 11.024 21.133 1.00 88.00 521 THR A N 1
ATOM 4004 C CA . THR A 1 521 ? -23.078 10.177 20.179 1.00 88.00 521 THR A CA 1
ATOM 4005 C C . THR A 1 521 ? -21.713 9.769 20.734 1.00 88.00 521 THR A C 1
ATOM 4007 O O . THR A 1 521 ? -21.380 8.586 20.725 1.00 88.00 521 THR A O 1
ATOM 4010 N N . MET A 1 522 ? -20.940 10.725 21.264 1.00 92.38 522 MET A N 1
ATOM 4011 C CA . MET A 1 522 ? -19.631 10.465 21.883 1.00 92.38 522 MET A CA 1
ATOM 4012 C C . MET A 1 522 ? -19.749 9.472 23.045 1.00 92.38 522 MET A C 1
ATOM 4014 O O . MET A 1 522 ? -18.966 8.526 23.141 1.00 92.38 522 MET A O 1
ATOM 4018 N N . THR A 1 523 ? -20.771 9.654 23.885 1.00 93.56 523 THR A N 1
ATOM 4019 C CA . THR A 1 523 ? -21.095 8.768 25.011 1.00 93.56 523 THR A CA 1
ATOM 4020 C C . THR A 1 523 ? -21.420 7.359 24.528 1.00 93.56 523 THR A C 1
ATOM 4022 O O . THR A 1 523 ? -20.888 6.387 25.060 1.00 93.56 523 THR A O 1
ATOM 4025 N N . ALA A 1 524 ? -22.245 7.225 23.485 1.00 87.62 524 ALA A N 1
ATOM 4026 C CA . ALA A 1 524 ? -22.592 5.928 22.914 1.00 87.62 524 ALA A CA 1
ATOM 4027 C C . ALA A 1 524 ? -21.378 5.207 22.302 1.00 87.62 524 ALA A C 1
ATOM 4029 O O . ALA A 1 524 ? -21.249 3.993 22.470 1.00 87.62 524 ALA A O 1
ATOM 4030 N N . THR A 1 525 ? -20.484 5.932 21.619 1.00 85.62 525 THR A N 1
ATOM 4031 C CA . THR A 1 525 ? -19.234 5.377 21.075 1.00 85.62 525 THR A CA 1
ATOM 4032 C C . THR A 1 525 ? -18.331 4.866 22.197 1.00 85.62 525 THR A C 1
ATOM 4034 O O . THR A 1 525 ? -17.943 3.698 22.184 1.00 85.62 525 THR A O 1
ATOM 4037 N N . SER A 1 526 ? -18.053 5.701 23.204 1.00 88.75 526 SER A N 1
ATOM 4038 C CA . SER A 1 526 ? -17.230 5.327 24.363 1.00 88.75 526 SER A CA 1
ATOM 4039 C C . SER A 1 526 ? -17.841 4.182 25.176 1.00 88.75 526 SER A C 1
ATOM 4041 O O . SER A 1 526 ? -17.121 3.312 25.653 1.00 88.75 526 SER A O 1
ATOM 4043 N N . GLY A 1 527 ? -19.172 4.111 25.271 1.00 88.12 527 GLY A N 1
ATOM 4044 C CA . GLY A 1 527 ? -19.880 3.018 25.942 1.00 88.12 527 GLY A CA 1
ATOM 4045 C C . GLY A 1 527 ? -19.762 1.652 25.259 1.00 88.12 527 GLY A C 1
ATOM 4046 O O . GLY A 1 527 ? -20.003 0.630 25.898 1.00 88.12 527 GLY A O 1
ATOM 4047 N N . ARG A 1 528 ? -19.389 1.609 23.974 1.00 86.81 528 ARG A N 1
ATOM 4048 C CA . ARG A 1 528 ? -19.183 0.363 23.209 1.00 86.81 528 ARG A CA 1
ATOM 4049 C C . ARG A 1 528 ? -17.715 -0.043 23.099 1.00 86.81 528 ARG A C 1
ATOM 4051 O O . ARG A 1 528 ? -17.436 -1.148 22.637 1.00 86.81 528 ARG A O 1
ATOM 4058 N N . ALA A 1 529 ? -16.795 0.840 23.477 1.00 80.19 529 ALA A N 1
ATOM 4059 C CA . ALA A 1 529 ? -15.367 0.567 23.432 1.00 80.19 529 ALA A CA 1
ATOM 4060 C C . ALA A 1 529 ? -14.961 -0.464 24.498 1.00 80.19 529 ALA A C 1
ATOM 4062 O O . ALA A 1 529 ? -15.697 -0.738 25.444 1.00 80.19 529 ALA A O 1
ATOM 4063 N N . THR A 1 530 ? -13.778 -1.051 24.333 1.00 85.00 530 THR A N 1
ATOM 4064 C CA . THR A 1 530 ? -13.080 -1.798 25.385 1.00 85.00 530 THR A CA 1
ATOM 4065 C C . THR A 1 530 ? -11.763 -1.086 25.625 1.00 85.00 530 THR A C 1
ATOM 4067 O O . THR A 1 530 ? -11.055 -0.806 24.666 1.00 85.00 530 THR A O 1
ATOM 4070 N N . TYR A 1 531 ? -11.457 -0.794 26.883 1.00 82.62 531 TYR A N 1
ATOM 4071 C CA . TYR A 1 531 ? -10.245 -0.079 27.271 1.00 82.62 531 TYR A CA 1
ATOM 4072 C C . TYR A 1 531 ? -9.288 -1.050 27.938 1.00 82.62 531 TYR A C 1
ATOM 4074 O O . TYR A 1 531 ? -9.722 -1.841 28.778 1.00 82.62 531 TYR A O 1
ATOM 4082 N N . SER A 1 532 ? -8.008 -0.998 27.589 1.00 81.75 532 SER A N 1
ATOM 4083 C CA . SER A 1 532 ? -7.003 -1.890 28.157 1.00 81.75 532 SER A CA 1
ATOM 4084 C C . SER A 1 532 ? -5.776 -1.108 28.618 1.00 81.75 532 SER A C 1
ATOM 4086 O O . SER A 1 532 ? -5.443 -0.048 28.096 1.00 81.75 532 SER A O 1
ATOM 4088 N N . GLN A 1 533 ? -5.098 -1.592 29.654 1.00 81.38 533 GLN A N 1
ATOM 4089 C CA . GLN A 1 533 ? -3.849 -0.999 30.109 1.00 81.38 533 GLN A CA 1
ATOM 4090 C C . GLN A 1 533 ? -2.981 -1.997 30.872 1.00 81.38 533 GLN A C 1
ATOM 4092 O O . GLN A 1 533 ? -3.449 -2.734 31.739 1.00 81.38 533 GLN A O 1
ATOM 4097 N N . ASN A 1 534 ? -1.672 -1.933 30.618 1.00 83.19 534 ASN A N 1
ATOM 4098 C CA . ASN A 1 534 ? -0.668 -2.689 31.360 1.00 83.19 534 ASN A CA 1
ATOM 4099 C C . ASN A 1 534 ? -0.106 -1.886 32.540 1.00 83.19 534 ASN A C 1
ATOM 4101 O O . ASN A 1 534 ? 0.440 -0.793 32.369 1.00 83.19 534 ASN A O 1
ATOM 4105 N N . VAL A 1 535 ? -0.153 -2.475 33.737 1.00 81.06 535 VAL A N 1
ATOM 4106 C CA . VAL A 1 535 ? 0.392 -1.904 34.976 1.00 81.06 535 VAL A CA 1
ATOM 4107 C C . VAL A 1 535 ? 1.676 -2.620 35.369 1.00 81.06 535 VAL A C 1
ATOM 4109 O O . VAL A 1 535 ? 1.665 -3.686 35.985 1.00 81.06 535 VAL A O 1
ATOM 4112 N N . TRP A 1 536 ? 2.811 -2.017 35.031 1.00 78.12 536 TRP A N 1
ATOM 4113 C CA . TRP A 1 536 ? 4.132 -2.613 35.229 1.00 78.12 536 TRP A CA 1
ATOM 4114 C C . TRP A 1 536 ? 4.566 -2.679 36.700 1.00 78.12 536 TRP A C 1
ATOM 4116 O O . TRP A 1 536 ? 4.253 -1.802 37.512 1.00 78.12 536 TRP A O 1
ATOM 4126 N N . THR A 1 537 ? 5.350 -3.709 37.034 1.00 65.00 537 THR A N 1
ATOM 4127 C CA . THR A 1 537 ? 5.886 -3.991 38.385 1.00 65.00 537 THR A CA 1
ATOM 4128 C C . THR A 1 537 ? 6.674 -2.843 39.016 1.00 65.00 537 THR A C 1
ATOM 4130 O O . THR A 1 537 ? 6.667 -2.694 40.237 1.00 65.00 537 THR A O 1
ATOM 4133 N N . THR A 1 538 ? 7.318 -2.004 38.209 1.00 60.41 538 THR A N 1
ATOM 4134 C CA . THR A 1 538 ? 8.192 -0.909 38.659 1.00 60.41 538 THR A CA 1
ATOM 4135 C C . THR A 1 538 ? 7.443 0.310 39.205 1.00 60.41 538 THR A C 1
ATOM 4137 O O . THR A 1 538 ? 8.061 1.172 39.823 1.00 60.41 538 THR A O 1
ATOM 4140 N N . SER A 1 539 ? 6.123 0.390 39.014 1.00 61.34 539 SER A N 1
ATOM 4141 C CA . SER A 1 539 ? 5.322 1.587 39.316 1.00 61.34 539 SER A CA 1
ATOM 4142 C C . SER A 1 539 ? 4.810 1.681 40.762 1.00 61.34 539 SER A C 1
ATOM 4144 O O . SER A 1 539 ? 4.327 2.732 41.172 1.00 61.34 539 SER A O 1
ATOM 4146 N N . GLY A 1 540 ? 4.827 0.589 41.540 1.00 73.38 540 GLY A N 1
ATOM 4147 C CA . GLY A 1 540 ? 4.132 0.509 42.840 1.00 73.38 540 GLY A CA 1
ATOM 4148 C C . GLY A 1 540 ? 2.593 0.558 42.751 1.00 73.38 540 GLY A C 1
ATOM 4149 O O . GLY A 1 540 ? 1.906 0.270 43.735 1.00 73.38 540 GLY A O 1
ATOM 4150 N N . ASN A 1 541 ? 2.037 0.846 41.569 1.00 82.00 541 ASN A N 1
ATOM 4151 C CA . ASN A 1 541 ? 0.605 1.016 41.332 1.00 82.00 541 ASN A CA 1
ATOM 4152 C C . ASN A 1 541 ? -0.168 -0.306 41.350 1.00 82.00 541 ASN A C 1
ATOM 4154 O O . ASN A 1 541 ? -1.348 -0.300 41.685 1.00 82.00 541 ASN A O 1
ATOM 4158 N N . ARG A 1 542 ? 0.491 -1.452 41.129 1.00 79.19 542 ARG A N 1
ATOM 4159 C CA . ARG A 1 542 ? -0.140 -2.784 41.234 1.00 79.19 542 ARG A CA 1
ATOM 4160 C C . ARG A 1 542 ? -0.789 -3.029 42.599 1.00 79.19 542 ARG A C 1
ATOM 4162 O O . ARG A 1 542 ? -1.903 -3.531 42.674 1.00 79.19 542 ARG A O 1
ATOM 4169 N N . ASN A 1 543 ? -0.132 -2.632 43.691 1.00 80.94 543 ASN A N 1
ATOM 4170 C CA . ASN A 1 543 ? -0.706 -2.789 45.033 1.00 80.94 543 ASN A CA 1
ATOM 4171 C C . ASN A 1 543 ? -1.893 -1.848 45.272 1.00 80.94 543 ASN A C 1
ATOM 4173 O O . ASN A 1 543 ? -2.886 -2.255 45.875 1.00 80.94 543 ASN A O 1
ATOM 4177 N N . LYS A 1 544 ? -1.804 -0.604 44.783 1.00 85.75 544 LYS A N 1
ATOM 4178 C CA . LYS A 1 544 ? -2.891 0.380 44.884 1.00 85.75 544 LYS A CA 1
ATOM 4179 C C . LYS A 1 544 ? -4.119 -0.089 44.112 1.00 85.75 544 LYS A C 1
ATOM 4181 O O . LYS A 1 544 ? -5.201 -0.134 44.681 1.00 85.75 544 LYS A O 1
ATOM 4186 N N . LEU A 1 545 ? -3.923 -0.546 42.876 1.00 87.88 545 LEU A N 1
ATOM 4187 C CA . LEU A 1 545 ? -4.968 -1.118 42.037 1.00 87.88 545 LEU A CA 1
ATOM 4188 C C . LEU A 1 545 ? -5.668 -2.283 42.739 1.00 87.88 545 LEU A C 1
ATOM 4190 O O . LEU A 1 545 ? -6.880 -2.270 42.913 1.00 87.88 545 LEU A O 1
ATOM 4194 N N . ARG A 1 546 ? -4.909 -3.256 43.247 1.00 86.56 546 ARG A N 1
ATOM 4195 C CA . ARG A 1 546 ? -5.495 -4.396 43.966 1.00 86.56 546 ARG A CA 1
ATOM 4196 C C . ARG A 1 546 ? -6.261 -3.962 45.216 1.00 86.56 546 ARG A C 1
ATOM 4198 O O . ARG A 1 546 ? -7.300 -4.536 45.500 1.00 86.56 546 ARG A O 1
ATOM 4205 N N . THR A 1 547 ? -5.810 -2.916 45.908 1.00 88.88 547 THR A N 1
ATOM 4206 C CA . THR A 1 547 ? -6.530 -2.350 47.061 1.00 88.88 547 THR A CA 1
ATOM 4207 C C . THR A 1 547 ? -7.863 -1.729 46.640 1.00 88.88 547 THR A C 1
ATOM 4209 O O . THR A 1 547 ? -8.881 -2.024 47.258 1.00 88.88 547 THR A O 1
ATOM 4212 N N . ILE A 1 548 ? -7.877 -0.942 45.559 1.00 89.62 548 ILE A N 1
ATOM 4213 C CA . ILE A 1 548 ? -9.086 -0.308 45.004 1.00 89.62 548 ILE A CA 1
ATOM 4214 C C . ILE A 1 548 ? -10.132 -1.361 44.611 1.00 89.62 548 ILE A C 1
ATOM 4216 O O . ILE A 1 548 ? -11.315 -1.196 44.892 1.00 89.62 548 ILE A O 1
ATOM 4220 N N . PHE A 1 549 ? -9.693 -2.476 44.025 1.00 89.94 549 PHE A N 1
ATOM 4221 C CA . PHE A 1 549 ? -10.570 -3.579 43.621 1.00 89.94 549 PHE A CA 1
ATOM 4222 C C . PHE A 1 549 ? -10.830 -4.625 44.719 1.00 89.94 549 PHE A C 1
ATOM 4224 O O . PHE A 1 549 ? -11.486 -5.631 44.456 1.00 89.94 549 PHE A O 1
ATOM 4231 N N . GLY A 1 550 ? -10.315 -4.433 45.940 1.00 89.12 550 GLY A N 1
ATOM 4232 C CA . GLY A 1 550 ? -10.472 -5.399 47.035 1.00 89.12 550 GLY A CA 1
ATOM 4233 C C . GLY A 1 550 ? -9.828 -6.768 46.767 1.00 89.12 550 GLY A C 1
ATOM 4234 O O . GLY A 1 550 ? -10.271 -7.784 47.300 1.00 89.12 550 GLY A O 1
ATOM 4235 N N . LEU A 1 551 ? -8.795 -6.814 45.926 1.00 88.75 551 LEU A N 1
ATOM 4236 C CA . LEU A 1 551 ? -8.093 -8.028 45.524 1.00 88.75 551 LEU A CA 1
ATOM 4237 C C . LEU A 1 551 ? -6.964 -8.398 46.504 1.00 88.75 551 LEU A C 1
ATOM 4239 O O . LEU A 1 551 ? -6.286 -7.517 47.038 1.00 88.75 551 LEU A O 1
ATOM 4243 N N . PRO A 1 552 ? -6.689 -9.704 46.702 1.00 83.81 552 PRO A N 1
ATOM 4244 C CA . PRO A 1 552 ? -5.575 -10.166 47.536 1.00 83.81 552 PRO A CA 1
ATOM 4245 C C . PRO A 1 552 ? -4.232 -9.694 46.970 1.00 83.81 552 PRO A C 1
ATOM 4247 O O . PRO A 1 552 ? -4.119 -9.506 45.762 1.00 83.81 552 PRO A O 1
ATOM 4250 N N . GLY A 1 553 ? -3.200 -9.528 47.801 1.00 79.12 553 GLY A N 1
ATOM 4251 C CA . GLY A 1 553 ? -1.880 -9.052 47.355 1.00 79.12 553 GLY A CA 1
ATOM 4252 C C . GLY A 1 553 ? -1.241 -9.943 46.277 1.00 79.12 553 GLY A C 1
ATOM 4253 O O . GLY A 1 553 ? -1.495 -11.144 46.232 1.00 79.12 553 GLY A O 1
ATOM 4254 N N . PHE A 1 554 ? -0.395 -9.378 45.406 1.00 73.56 554 PHE A N 1
ATOM 4255 C CA . PHE A 1 554 ? 0.133 -10.106 44.235 1.00 73.56 554 PHE A CA 1
ATOM 4256 C C . PHE A 1 554 ? 0.984 -11.335 44.596 1.00 73.56 554 PHE A C 1
ATOM 4258 O O . PHE A 1 554 ? 0.998 -12.303 43.852 1.00 73.56 554 PHE A O 1
ATOM 4265 N N . THR A 1 555 ? 1.641 -11.350 45.761 1.00 72.56 555 THR A N 1
ATOM 4266 C CA . THR A 1 555 ? 2.409 -12.516 46.240 1.00 72.56 555 THR A CA 1
ATOM 4267 C C . THR A 1 555 ? 1.536 -13.721 46.596 1.00 72.56 555 THR A C 1
ATOM 4269 O O . THR A 1 555 ? 2.057 -14.811 46.815 1.00 72.56 555 THR A O 1
ATOM 4272 N N . GLN A 1 556 ? 0.217 -13.532 46.681 1.00 75.69 556 GLN A N 1
ATOM 4273 C CA . GLN A 1 556 ? -0.755 -14.555 47.061 1.00 75.69 556 GLN A CA 1
ATOM 4274 C C . GLN A 1 556 ? -1.518 -15.122 45.856 1.00 75.69 556 GLN A C 1
ATOM 4276 O O . GLN A 1 556 ? -2.388 -15.971 46.041 1.00 75.69 556 GLN A O 1
ATOM 4281 N N . VAL A 1 557 ? -1.225 -14.655 44.637 1.00 79.75 557 VAL A N 1
ATOM 4282 C CA . VAL A 1 557 ? -1.984 -15.000 43.431 1.00 79.75 557 VAL A CA 1
ATOM 4283 C C . VAL A 1 557 ? -1.050 -15.576 42.363 1.00 79.75 557 VAL A C 1
ATOM 4285 O O . VAL A 1 557 ? -0.039 -14.951 42.062 1.00 79.75 557 VAL A O 1
ATOM 4288 N N . PRO A 1 558 ? -1.354 -16.748 41.775 1.00 84.81 558 PRO A N 1
ATOM 4289 C CA . PRO A 1 558 ? -0.569 -17.297 40.670 1.00 84.81 558 PRO A CA 1
ATOM 4290 C C . PRO A 1 558 ? -0.641 -16.431 39.406 1.00 84.81 558 PRO A C 1
ATOM 4292 O O . PRO A 1 558 ? -1.707 -15.903 39.072 1.00 84.81 558 PRO A O 1
ATOM 4295 N N . VAL A 1 559 ? 0.466 -16.344 38.665 1.00 84.00 559 VAL A N 1
ATOM 4296 C CA . VAL A 1 559 ? 0.499 -15.745 37.319 1.00 84.00 559 VAL A CA 1
ATOM 4297 C C . VAL A 1 559 ? -0.520 -16.452 36.414 1.00 84.00 559 VAL A C 1
ATOM 4299 O O . VAL A 1 559 ? -0.654 -17.674 36.460 1.00 84.00 559 VAL A O 1
ATOM 4302 N N . GLY A 1 560 ? -1.254 -15.677 35.618 1.00 80.69 560 GLY A N 1
ATOM 4303 C CA . GLY A 1 560 ? -2.360 -16.126 34.770 1.00 80.69 560 GLY A CA 1
ATOM 4304 C C . GLY A 1 560 ? -3.736 -16.078 35.443 1.00 80.69 560 GLY A C 1
ATOM 4305 O O . GLY A 1 560 ? -4.739 -16.360 34.793 1.00 80.69 560 GLY A O 1
ATOM 4306 N N . THR A 1 561 ? -3.824 -15.716 36.728 1.00 86.31 561 THR A N 1
ATOM 4307 C CA . THR A 1 561 ? -5.125 -15.564 37.400 1.00 86.31 561 THR A CA 1
ATOM 4308 C C . THR A 1 561 ? -5.863 -14.336 36.872 1.00 86.31 561 THR A C 1
ATOM 4310 O O . THR A 1 561 ? -5.321 -13.232 36.915 1.00 86.31 561 THR A O 1
ATOM 4313 N N . VAL A 1 562 ? -7.119 -14.520 36.460 1.00 89.12 562 VAL A N 1
ATOM 4314 C CA . VAL A 1 562 ? -8.018 -13.440 36.030 1.00 89.12 562 VAL A CA 1
ATOM 4315 C C . VAL A 1 562 ? -9.046 -13.167 37.125 1.00 89.12 562 VAL A C 1
ATOM 4317 O O . VAL A 1 562 ? -9.750 -14.076 37.567 1.00 89.12 562 VAL A O 1
ATOM 4320 N N . ALA A 1 563 ? -9.134 -11.917 37.574 1.00 89.25 563 ALA A N 1
ATOM 4321 C CA . ALA A 1 563 ? -10.175 -11.451 38.483 1.00 89.25 563 ALA A CA 1
ATOM 4322 C C . ALA A 1 563 ? -11.220 -10.633 37.713 1.00 89.25 563 ALA A C 1
ATOM 4324 O O . ALA A 1 563 ? -10.865 -9.690 37.011 1.00 89.25 563 ALA A O 1
ATOM 4325 N N . HIS A 1 564 ? -12.498 -10.978 37.878 1.00 92.50 564 HIS A N 1
ATOM 4326 C CA . HIS A 1 564 ? -13.628 -10.259 37.284 1.00 92.50 564 HIS A CA 1
ATOM 4327 C C . HIS A 1 564 ? -14.354 -9.464 38.375 1.00 92.50 564 HIS A C 1
ATOM 4329 O O . HIS A 1 564 ? -14.904 -10.057 39.306 1.00 92.50 564 HIS A O 1
ATOM 4335 N N . ILE A 1 565 ? -14.346 -8.133 38.276 1.00 92.38 565 ILE A N 1
ATOM 4336 C CA . ILE A 1 565 ? -14.985 -7.214 39.225 1.00 92.38 565 ILE A CA 1
ATOM 4337 C C . ILE A 1 565 ? -15.921 -6.293 38.447 1.00 92.38 565 ILE A C 1
ATOM 4339 O O . ILE A 1 565 ? -15.532 -5.217 37.992 1.00 92.38 565 ILE A O 1
ATOM 4343 N N . GLY A 1 566 ? -17.163 -6.747 38.269 1.00 89.38 566 GLY A N 1
ATOM 4344 C CA . GLY A 1 566 ? -18.130 -6.067 37.408 1.00 89.38 566 GLY A CA 1
ATOM 4345 C C . GLY A 1 566 ? -17.564 -5.896 35.988 1.00 89.38 566 GLY A C 1
ATOM 4346 O O . GLY A 1 566 ? -17.160 -6.899 35.401 1.00 89.38 566 GLY A O 1
ATOM 4347 N N . PRO A 1 567 ? -17.475 -4.664 35.458 1.00 93.00 567 PRO A N 1
ATOM 4348 C CA . PRO A 1 567 ? -16.971 -4.388 34.110 1.00 93.00 567 PRO A CA 1
ATOM 4349 C C . PRO A 1 567 ? -15.438 -4.467 33.982 1.00 93.00 567 PRO A C 1
ATOM 4351 O O . PRO A 1 567 ? -14.901 -4.220 32.902 1.00 93.00 567 PRO A O 1
ATOM 4354 N N . TRP A 1 568 ? -14.714 -4.773 35.065 1.00 93.88 568 TRP A N 1
ATOM 4355 C CA . TRP A 1 568 ? -13.250 -4.806 35.082 1.00 93.88 568 TRP A CA 1
ATOM 4356 C C . TRP A 1 568 ? -12.713 -6.224 35.117 1.00 93.88 568 TRP A C 1
ATOM 4358 O O . TRP A 1 568 ? -13.085 -7.026 35.978 1.00 93.88 568 TRP A O 1
ATOM 4368 N N . HIS A 1 569 ? -11.784 -6.518 34.217 1.00 92.50 569 HIS A N 1
ATOM 4369 C CA . HIS A 1 569 ? -11.030 -7.760 34.194 1.00 92.50 569 HIS A CA 1
ATOM 4370 C C . HIS A 1 569 ? -9.565 -7.449 34.486 1.00 92.50 569 HIS A C 1
ATOM 4372 O O . HIS A 1 569 ? -8.955 -6.636 33.798 1.00 92.50 569 HIS A O 1
ATOM 4378 N N . ILE A 1 570 ? -9.005 -8.084 35.512 1.00 90.50 570 ILE A N 1
ATOM 4379 C CA . ILE A 1 570 ? -7.609 -7.887 35.908 1.00 90.50 570 ILE A CA 1
ATOM 4380 C C . ILE A 1 570 ? -6.883 -9.220 35.796 1.00 90.50 570 ILE A C 1
ATOM 4382 O O . ILE A 1 570 ? -7.122 -10.128 36.598 1.00 90.50 570 ILE A O 1
ATOM 4386 N N . THR A 1 571 ? -5.986 -9.328 34.821 1.00 88.75 571 THR A N 1
ATOM 4387 C CA . THR A 1 571 ? -5.139 -10.504 34.612 1.00 88.75 571 THR A CA 1
ATOM 4388 C C . THR A 1 571 ? -3.797 -10.283 35.289 1.00 88.75 571 THR A C 1
ATOM 4390 O O . THR A 1 571 ? -3.076 -9.328 34.996 1.00 88.75 571 THR A O 1
ATOM 4393 N N . HIS A 1 572 ? -3.442 -11.177 36.210 1.00 87.00 572 HIS A N 1
ATOM 4394 C CA . HIS A 1 572 ? -2.138 -11.134 36.849 1.00 87.00 572 HIS A CA 1
ATOM 4395 C C . HIS A 1 572 ? -1.057 -11.712 35.922 1.00 87.00 572 HIS A C 1
ATOM 4397 O O . HIS A 1 572 ? -1.045 -12.920 35.691 1.00 87.00 572 HIS A O 1
ATOM 4403 N N . CYS A 1 573 ? -0.115 -10.887 35.451 1.00 83.06 573 CYS A N 1
ATOM 4404 C CA . CYS A 1 573 ? 1.042 -11.337 34.668 1.00 83.06 573 CYS A CA 1
ATOM 4405 C C . CYS A 1 573 ? 2.347 -11.224 35.484 1.00 83.06 573 CYS A C 1
ATOM 4407 O O . CYS A 1 573 ? 2.399 -10.635 36.568 1.00 83.06 573 CYS A O 1
ATOM 4409 N N . ASP A 1 574 ? 3.427 -11.819 34.970 1.00 80.81 574 ASP A N 1
ATOM 4410 C CA . ASP A 1 574 ? 4.732 -11.832 35.646 1.00 80.81 574 ASP A CA 1
ATOM 4411 C C . ASP A 1 574 ? 5.289 -10.403 35.824 1.00 80.81 574 ASP A C 1
ATOM 4413 O O . ASP A 1 574 ? 5.526 -9.926 36.937 1.00 80.81 574 ASP A O 1
ATOM 4417 N N . GLN A 1 575 ? 5.397 -9.655 34.721 1.00 79.81 575 GLN A N 1
ATOM 4418 C CA . GLN A 1 575 ? 6.029 -8.328 34.707 1.00 79.81 575 GLN A CA 1
ATOM 4419 C C . GLN A 1 575 ? 5.050 -7.143 34.775 1.00 79.81 575 GLN A C 1
ATOM 4421 O O . GLN A 1 575 ? 5.476 -6.009 35.017 1.00 79.81 575 GLN A O 1
ATOM 4426 N N . HIS A 1 576 ? 3.751 -7.386 34.614 1.00 81.88 576 HIS A N 1
ATOM 4427 C CA . HIS A 1 576 ? 2.681 -6.386 34.686 1.00 81.88 576 HIS A CA 1
ATOM 4428 C C . HIS A 1 576 ? 1.370 -7.040 35.149 1.00 81.88 576 HIS A C 1
ATOM 4430 O O . HIS A 1 576 ? 1.290 -8.257 35.211 1.00 81.88 576 HIS A O 1
ATOM 4436 N N . ASP A 1 577 ? 0.352 -6.255 35.489 1.00 85.00 577 ASP A N 1
ATOM 4437 C CA . ASP A 1 577 ? -1.036 -6.732 35.475 1.00 85.00 577 ASP A CA 1
ATOM 4438 C C . ASP A 1 577 ? -1.741 -6.077 34.283 1.00 85.00 577 ASP A C 1
ATOM 4440 O O . ASP A 1 577 ? -1.563 -4.880 34.054 1.00 85.00 577 ASP A O 1
ATOM 4444 N N . GLU A 1 578 ? -2.496 -6.854 33.516 1.00 85.31 578 GLU A N 1
ATOM 4445 C CA . GLU A 1 578 ? -3.348 -6.337 32.445 1.00 85.31 578 GLU A CA 1
ATOM 4446 C C . GLU A 1 578 ? -4.709 -5.982 33.044 1.00 85.31 578 GLU A C 1
ATOM 4448 O O . GLU A 1 578 ? -5.311 -6.785 33.760 1.00 85.31 578 GLU A O 1
ATOM 4453 N N . VAL A 1 579 ? -5.180 -4.770 32.776 1.00 87.75 579 VAL A N 1
ATOM 4454 C CA . VAL A 1 579 ? -6.445 -4.245 33.284 1.00 87.75 579 VAL A CA 1
ATOM 4455 C C . VAL A 1 579 ? -7.314 -3.888 32.094 1.00 87.75 579 VAL A C 1
ATOM 4457 O O . VAL A 1 579 ? -6.966 -3.001 31.324 1.00 87.75 579 VAL A O 1
ATOM 4460 N N . VAL A 1 580 ? -8.452 -4.560 31.966 1.00 88.06 580 VAL A N 1
ATOM 4461 C CA . VAL A 1 580 ? -9.426 -4.330 30.900 1.00 88.06 580 VAL A CA 1
ATOM 4462 C C . VAL A 1 580 ? -10.717 -3.800 31.507 1.00 88.06 580 VAL A C 1
ATOM 4464 O O . VAL A 1 580 ? -11.260 -4.408 32.429 1.00 88.06 580 VAL A O 1
ATOM 4467 N N . PHE A 1 581 ? -11.228 -2.694 30.975 1.00 90.06 581 PHE A N 1
ATOM 4468 C CA . PHE A 1 581 ? -12.516 -2.107 31.329 1.00 90.06 581 PHE A CA 1
ATOM 4469 C C . PHE A 1 581 ? -13.495 -2.221 30.160 1.00 90.06 581 PHE A C 1
ATOM 4471 O O . PHE A 1 581 ? -13.199 -1.816 29.033 1.00 90.06 581 PHE A O 1
ATOM 4478 N N . LYS A 1 582 ? -14.677 -2.773 30.445 1.00 91.31 582 LYS A N 1
ATOM 4479 C CA . LYS A 1 582 ? -15.763 -3.009 29.489 1.00 91.31 582 LYS A CA 1
ATOM 4480 C C . LYS A 1 582 ? -17.012 -2.225 29.893 1.00 91.31 582 LYS A C 1
ATOM 4482 O O . LYS A 1 582 ? -17.865 -2.747 30.608 1.00 91.31 582 LYS A O 1
ATOM 4487 N N . PRO A 1 583 ? -17.144 -0.969 29.442 1.00 90.56 583 PRO A N 1
ATOM 4488 C CA . PRO A 1 583 ? -18.260 -0.107 29.807 1.00 90.56 583 PRO A CA 1
ATOM 4489 C C . PRO A 1 583 ? -19.659 -0.676 29.548 1.00 90.56 583 PRO A C 1
ATOM 4491 O O . PRO A 1 583 ? -20.597 -0.380 30.282 1.00 90.56 583 PRO A O 1
ATOM 4494 N N . PHE A 1 584 ? -19.818 -1.502 28.515 1.00 89.44 584 PHE A N 1
ATOM 4495 C CA . PHE A 1 584 ? -21.100 -2.127 28.186 1.00 89.44 584 PHE A CA 1
ATOM 4496 C C . PHE A 1 584 ? -21.563 -3.166 29.225 1.00 89.44 584 PHE A C 1
ATOM 4498 O O . PHE A 1 584 ? -22.740 -3.520 29.229 1.00 89.44 584 PHE A O 1
ATOM 4505 N N . ASP A 1 585 ? -20.674 -3.612 30.119 1.00 90.75 585 ASP A N 1
ATOM 4506 C CA . ASP A 1 585 ? -20.984 -4.512 31.236 1.00 90.75 585 ASP A CA 1
ATOM 4507 C C . ASP A 1 585 ? -21.301 -3.745 32.544 1.00 90.75 585 ASP A C 1
ATOM 4509 O O . ASP A 1 585 ? -21.548 -4.355 33.588 1.00 90.75 585 ASP A O 1
ATOM 4513 N N . VAL A 1 586 ? -21.293 -2.404 32.526 1.00 93.50 586 VAL A N 1
ATOM 4514 C CA . VAL A 1 586 ? -21.549 -1.570 33.712 1.00 93.50 586 VAL A CA 1
ATOM 4515 C C . VAL A 1 586 ? -23.027 -1.622 34.102 1.00 93.50 586 VAL A C 1
ATOM 4517 O O . VAL A 1 586 ? -23.910 -1.270 33.323 1.00 93.50 586 VAL A O 1
ATOM 4520 N N . THR A 1 587 ? -23.299 -1.983 35.357 1.00 92.44 587 THR A N 1
ATOM 4521 C CA . THR A 1 587 ? -24.658 -1.985 35.929 1.00 92.44 587 THR A CA 1
ATOM 4522 C C . THR A 1 587 ? -24.917 -0.847 36.918 1.00 92.44 587 THR A C 1
ATOM 4524 O O . THR A 1 587 ? -26.073 -0.556 37.209 1.00 92.44 587 THR A O 1
ATOM 4527 N N . ASP A 1 588 ? -23.864 -0.218 37.450 1.00 94.62 588 ASP A N 1
ATOM 4528 C CA . ASP A 1 588 ? -23.943 0.879 38.422 1.00 94.62 588 ASP A CA 1
ATOM 4529 C C . ASP A 1 588 ? -22.888 1.948 38.111 1.00 94.62 588 ASP A C 1
ATOM 4531 O O . ASP A 1 588 ? -21.718 1.828 38.472 1.00 94.62 588 ASP A O 1
ATOM 4535 N N . TRP A 1 589 ? -23.317 3.009 37.430 1.00 94.12 589 TRP A N 1
ATOM 4536 C CA . TRP A 1 589 ? -22.438 4.104 37.024 1.00 94.12 589 TRP A CA 1
ATOM 4537 C C . TRP A 1 589 ? -21.949 4.971 38.188 1.00 94.12 589 TRP A C 1
ATOM 4539 O O . TRP A 1 589 ? -20.877 5.559 38.075 1.00 94.12 589 TRP A O 1
ATOM 4549 N N . ALA A 1 590 ? -22.684 5.044 39.304 1.00 94.19 590 ALA A N 1
ATOM 4550 C CA . ALA A 1 590 ? -22.261 5.823 40.469 1.00 94.19 590 ALA A CA 1
ATOM 4551 C C . ALA A 1 590 ? -21.071 5.152 41.164 1.00 94.19 590 ALA A C 1
ATOM 4553 O O . ALA A 1 590 ? -20.077 5.809 41.467 1.00 94.19 590 ALA A O 1
ATOM 4554 N N . MET A 1 591 ? -21.136 3.829 41.325 1.00 93.31 591 MET A N 1
ATOM 4555 C CA . MET A 1 591 ? -20.008 3.044 41.825 1.00 93.31 591 MET A CA 1
ATOM 4556 C C . MET A 1 591 ? -18.794 3.130 40.886 1.00 93.31 591 MET A C 1
ATOM 4558 O O . MET A 1 591 ? -17.662 3.253 41.355 1.00 93.31 591 MET A O 1
ATOM 4562 N N . GLU A 1 592 ? -19.000 3.060 39.566 1.00 93.62 592 GLU A N 1
ATOM 4563 C CA . GLU A 1 592 ? -17.882 3.165 38.621 1.00 93.62 592 GLU A CA 1
ATOM 4564 C C . GLU A 1 592 ? -17.240 4.553 38.623 1.00 93.62 592 GLU A C 1
ATOM 4566 O O . GLU A 1 592 ? -16.022 4.622 38.520 1.00 93.62 592 GLU A O 1
ATOM 4571 N N . LEU A 1 593 ? -18.003 5.633 38.836 1.00 92.69 593 LEU A N 1
ATOM 4572 C CA . LEU A 1 593 ? -17.441 6.975 39.017 1.00 92.69 593 LEU A CA 1
ATOM 4573 C C . LEU A 1 593 ? -16.491 7.039 40.225 1.00 92.69 593 LEU A C 1
ATOM 4575 O O . LEU A 1 593 ? -15.374 7.544 40.116 1.00 92.69 593 LEU A O 1
ATOM 4579 N N . GLU A 1 594 ? -16.909 6.510 41.380 1.00 91.88 594 GLU A N 1
ATOM 4580 C CA . GLU A 1 594 ? -16.046 6.451 42.569 1.00 91.88 594 GLU A CA 1
ATOM 4581 C C . GLU A 1 594 ? -14.769 5.651 42.289 1.00 91.88 594 GLU A C 1
ATOM 4583 O O . GLU A 1 594 ? -13.673 6.030 42.712 1.00 91.88 594 GLU A O 1
ATOM 4588 N N . ARG A 1 595 ? -14.898 4.556 41.537 1.00 90.19 595 ARG A N 1
ATOM 4589 C CA . ARG A 1 595 ? -13.779 3.685 41.191 1.00 90.19 595 ARG A CA 1
ATOM 4590 C C . ARG A 1 595 ? -12.817 4.332 40.199 1.00 90.19 595 ARG A C 1
ATOM 4592 O O . ARG A 1 595 ? -11.613 4.259 40.427 1.00 90.19 595 ARG A O 1
ATOM 4599 N N . THR A 1 596 ? -13.305 4.965 39.133 1.00 88.50 596 THR A N 1
ATOM 4600 C CA . THR A 1 596 ? -12.451 5.681 38.171 1.00 88.50 596 THR A CA 1
ATOM 4601 C C . THR A 1 596 ? -11.713 6.829 38.847 1.00 88.50 596 THR A C 1
ATOM 4603 O O . THR A 1 596 ? -10.520 6.986 38.613 1.00 88.50 596 THR A O 1
ATOM 4606 N N . ASN A 1 597 ? -12.366 7.546 39.768 1.00 86.88 597 ASN A N 1
ATOM 4607 C CA . ASN A 1 597 ? -11.719 8.591 40.566 1.00 86.88 597 ASN A CA 1
ATOM 4608 C C . ASN A 1 597 ? -10.634 8.020 41.490 1.00 86.88 597 ASN A C 1
ATOM 4610 O O . ASN A 1 597 ? -9.557 8.590 41.613 1.00 86.88 597 ASN A O 1
ATOM 4614 N N . ALA A 1 598 ? -10.877 6.867 42.120 1.00 88.19 598 ALA A N 1
ATOM 4615 C CA . ALA A 1 598 ? -9.866 6.203 42.943 1.00 88.19 598 ALA A CA 1
ATOM 4616 C C . ALA A 1 598 ? -8.672 5.673 42.125 1.00 88.19 598 ALA A C 1
ATOM 4618 O O . ALA A 1 598 ? -7.585 5.486 42.675 1.00 88.19 598 ALA A O 1
ATOM 4619 N N . LEU A 1 599 ? -8.877 5.402 40.831 1.00 86.75 599 LEU A N 1
ATOM 4620 C CA . LEU A 1 599 ? -7.844 4.947 39.899 1.00 86.75 599 LEU A CA 1
ATOM 4621 C C . LEU A 1 599 ? -7.021 6.093 39.305 1.00 86.75 599 LEU A C 1
ATOM 4623 O O . LEU A 1 599 ? -5.988 5.815 38.688 1.00 86.75 599 LEU A O 1
ATOM 4627 N N . ASP A 1 600 ? -7.418 7.345 39.521 1.00 80.88 600 ASP A N 1
ATOM 4628 C CA . ASP A 1 600 ? -6.639 8.496 39.087 1.00 80.88 600 ASP A CA 1
ATOM 4629 C C . ASP A 1 600 ? -5.238 8.498 39.732 1.00 80.88 600 ASP A C 1
ATOM 4631 O O . ASP A 1 600 ? -5.037 8.152 40.901 1.00 80.88 600 ASP A O 1
ATOM 4635 N N . GLY A 1 601 ? -4.219 8.772 38.918 1.00 75.12 601 GLY A N 1
ATOM 4636 C CA . GLY A 1 601 ? -2.806 8.638 39.289 1.00 75.12 601 GLY A CA 1
ATOM 4637 C C . GLY A 1 601 ? -2.315 7.199 39.556 1.00 75.12 601 GLY A C 1
ATOM 4638 O O . GLY A 1 601 ? -1.124 6.998 39.829 1.00 75.12 601 GLY A O 1
ATOM 4639 N N . VAL A 1 602 ? -3.185 6.185 39.475 1.00 81.69 602 VAL A N 1
ATOM 4640 C CA . VAL A 1 602 ? -2.833 4.752 39.551 1.00 81.69 602 VAL A CA 1
ATOM 4641 C C . VAL A 1 602 ? -2.798 4.138 38.155 1.00 81.69 602 VAL A C 1
ATOM 4643 O O . VAL A 1 602 ? -1.838 3.436 37.819 1.00 81.69 602 VAL A O 1
ATOM 4646 N N . LEU A 1 603 ? -3.821 4.434 37.356 1.00 81.44 603 LEU A N 1
ATOM 4647 C CA . LEU A 1 603 ? -3.944 4.103 35.943 1.00 81.44 603 LEU A CA 1
ATOM 4648 C C . LEU A 1 603 ? -3.935 5.390 35.122 1.00 81.44 603 LEU A C 1
ATOM 4650 O O . LEU A 1 603 ? -4.487 6.405 35.533 1.00 81.44 603 LEU A O 1
ATOM 4654 N N . SER A 1 604 ? -3.336 5.333 33.939 1.00 79.31 604 SER A N 1
ATOM 4655 C CA . SER A 1 604 ? -3.481 6.388 32.939 1.00 79.31 604 SER A CA 1
ATOM 4656 C C . SER A 1 604 ? -4.646 6.006 32.036 1.00 79.31 604 SER A C 1
ATOM 4658 O O . SER A 1 604 ? -4.419 5.562 30.913 1.00 79.31 604 SER A O 1
ATOM 4660 N N . LEU A 1 605 ? -5.870 6.082 32.561 1.00 77.69 605 LEU A N 1
ATOM 4661 C CA . LEU A 1 605 ? -7.069 5.745 31.796 1.00 77.69 605 LEU A CA 1
ATOM 4662 C C . LEU A 1 605 ? -7.225 6.697 30.609 1.00 77.69 605 LEU A C 1
ATOM 4664 O O . LEU A 1 605 ? -6.991 7.901 30.740 1.00 77.69 605 LEU A O 1
ATOM 4668 N N . ASP A 1 606 ? -7.659 6.159 29.471 1.00 78.38 606 ASP A N 1
ATOM 4669 C CA . ASP A 1 606 ? -8.033 6.997 28.339 1.00 78.38 606 ASP A CA 1
ATOM 4670 C C . ASP A 1 606 ? -9.179 7.933 28.745 1.00 78.38 606 ASP A C 1
ATOM 4672 O O . ASP A 1 606 ? -10.069 7.525 29.509 1.00 78.38 606 ASP A O 1
ATOM 4676 N N . PRO A 1 607 ? -9.205 9.181 28.242 1.00 79.25 607 PRO A N 1
ATOM 4677 C CA . PRO A 1 607 ? -10.246 10.128 28.621 1.00 79.25 607 PRO A CA 1
ATOM 4678 C C . PRO A 1 607 ? -11.655 9.590 28.325 1.00 79.25 607 PRO A C 1
ATOM 4680 O O . PRO A 1 607 ? -12.584 9.842 29.091 1.00 79.25 607 PRO A O 1
ATOM 4683 N N . GLY A 1 608 ? -11.808 8.777 27.278 1.00 83.06 608 GLY A N 1
ATOM 4684 C CA . GLY A 1 608 ? -13.042 8.088 26.938 1.00 83.06 608 GLY A CA 1
ATOM 4685 C C . GLY A 1 608 ? -13.575 7.168 28.038 1.00 83.06 608 GLY A C 1
ATOM 4686 O O . GLY A 1 608 ? -14.786 7.124 28.238 1.00 83.06 608 GLY A O 1
ATOM 4687 N N . ALA A 1 609 ? -12.698 6.481 28.775 1.00 85.56 609 ALA A N 1
ATOM 4688 C CA . ALA A 1 609 ? -13.074 5.666 29.930 1.00 85.56 609 ALA A CA 1
ATOM 4689 C C . ALA A 1 609 ? -13.335 6.532 31.169 1.00 85.56 609 ALA A C 1
ATOM 4691 O O . ALA A 1 609 ? -14.317 6.320 31.881 1.00 85.56 609 ALA A O 1
ATOM 4692 N N . LEU A 1 610 ? -12.472 7.526 31.402 1.00 87.50 610 LEU A N 1
ATOM 4693 C CA . LEU A 1 610 ? -12.526 8.409 32.568 1.00 87.50 610 LEU A CA 1
ATOM 4694 C C . LEU A 1 610 ? -13.816 9.242 32.610 1.00 87.50 610 LEU A C 1
ATOM 4696 O O . LEU A 1 610 ? -14.452 9.362 33.654 1.00 87.50 610 LEU A O 1
ATOM 4700 N N . PHE A 1 611 ? -14.225 9.801 31.469 1.00 90.44 611 PHE A N 1
ATOM 4701 C CA . PHE A 1 611 ? -15.353 10.730 31.398 1.00 90.44 611 PHE A CA 1
ATOM 4702 C C . PHE A 1 611 ? -16.706 10.070 31.134 1.00 90.44 611 PHE A C 1
ATOM 4704 O O . PHE A 1 611 ? -17.735 10.751 31.139 1.00 90.44 611 PHE A O 1
ATOM 4711 N N . LEU A 1 612 ? -16.750 8.752 30.952 1.00 93.31 612 LEU A N 1
ATOM 4712 C CA . LEU A 1 612 ? -17.990 8.054 30.640 1.00 93.31 612 LEU A CA 1
ATOM 4713 C C . LEU A 1 612 ? -18.978 8.057 31.811 1.00 93.31 612 LEU A C 1
ATOM 4715 O O . LEU A 1 612 ? -20.126 8.460 31.631 1.00 93.31 612 LEU A O 1
ATOM 4719 N N . ALA A 1 613 ? -18.530 7.690 33.017 1.00 92.56 613 ALA A N 1
ATOM 4720 C CA . ALA A 1 613 ? -19.382 7.703 34.206 1.00 92.56 613 ALA A CA 1
ATOM 4721 C C . ALA A 1 613 ? -19.900 9.116 34.559 1.00 92.56 613 ALA A C 1
ATOM 4723 O O . ALA A 1 613 ? -21.115 9.262 34.714 1.00 92.56 613 ALA A O 1
ATOM 4724 N N . PRO A 1 614 ? -19.058 10.176 34.589 1.00 92.38 614 PRO A N 1
ATOM 4725 C CA . PRO A 1 614 ? -19.522 11.561 34.713 1.00 92.38 614 PRO A CA 1
ATOM 4726 C C . PRO A 1 614 ? -20.612 11.942 33.705 1.00 92.38 614 PRO A C 1
ATOM 4728 O O . PRO A 1 614 ? -21.618 12.558 34.063 1.00 92.38 614 PRO A O 1
ATOM 4731 N N . THR A 1 615 ? -20.428 11.551 32.441 1.00 93.19 615 THR A N 1
ATOM 4732 C CA . THR A 1 615 ? -21.342 11.924 31.359 1.00 93.19 615 THR A CA 1
ATOM 4733 C C . THR A 1 615 ? -22.679 11.201 31.473 1.00 93.19 615 THR A C 1
ATOM 4735 O O . THR A 1 615 ? -23.721 11.851 31.427 1.00 93.19 615 THR A O 1
ATOM 4738 N N . VAL A 1 616 ? -22.672 9.885 31.714 1.00 93.56 616 VAL A N 1
ATOM 4739 C CA . VAL A 1 616 ? -23.897 9.081 31.883 1.00 93.56 616 VAL A CA 1
ATOM 4740 C C . VAL A 1 616 ? -24.694 9.503 33.121 1.00 93.56 616 VAL A C 1
ATOM 4742 O O . VAL A 1 616 ? -25.923 9.509 33.091 1.00 93.56 616 VAL A O 1
ATOM 4745 N N . LEU A 1 617 ? -24.014 9.909 34.197 1.00 94.56 617 LEU A N 1
ATOM 4746 C CA . LEU A 1 617 ? -24.650 10.447 35.406 1.00 94.56 617 LEU A CA 1
ATOM 4747 C C . LEU A 1 617 ? -25.159 11.889 35.237 1.00 94.56 617 LEU A C 1
ATOM 4749 O O . LEU A 1 617 ? -25.711 12.461 36.176 1.00 94.56 617 LEU A O 1
ATOM 4753 N N . GLY A 1 618 ? -25.000 12.477 34.049 1.00 91.25 618 GLY A N 1
ATOM 4754 C CA . GLY A 1 618 ? -25.580 13.767 33.699 1.00 91.25 618 GLY A CA 1
ATOM 4755 C C . GLY A 1 618 ? -24.795 14.977 34.201 1.00 91.25 618 GLY A C 1
ATOM 4756 O O . GLY A 1 618 ? -25.358 16.069 34.229 1.00 91.25 618 GLY A O 1
ATOM 4757 N N . GLN A 1 619 ? -23.509 14.843 34.552 1.00 92.31 619 GLN A N 1
ATOM 4758 C CA . GLN A 1 619 ? -22.700 15.995 34.987 1.00 92.31 619 GLN A CA 1
ATOM 4759 C C . GLN A 1 619 ? -22.607 17.094 33.911 1.00 92.31 619 GLN A C 1
ATOM 4761 O O . GLN A 1 619 ? -22.518 18.275 34.237 1.00 92.31 619 GLN A O 1
ATOM 4766 N N . PHE A 1 620 ? -22.705 16.722 32.630 1.00 92.75 620 PHE A N 1
ATOM 4767 C CA . PHE A 1 620 ? -22.690 17.651 31.492 1.00 92.75 620 PHE A CA 1
ATOM 4768 C C . PHE A 1 620 ? -24.087 18.000 30.946 1.00 92.75 620 PHE A C 1
ATOM 4770 O O . PHE A 1 620 ? -24.195 18.823 30.034 1.00 92.75 620 PHE A O 1
ATOM 4777 N N . ALA A 1 621 ? -25.164 17.447 31.520 1.00 89.81 621 ALA A N 1
ATOM 4778 C CA . ALA A 1 621 ? -26.536 17.739 31.097 1.00 89.81 621 ALA A CA 1
ATOM 4779 C C . ALA A 1 621 ? -26.898 19.240 31.171 1.00 89.81 621 ALA A C 1
ATOM 4781 O O . ALA A 1 621 ? -27.551 19.726 30.244 1.00 89.81 621 ALA A O 1
ATOM 4782 N N . PRO A 1 622 ? -26.442 20.023 32.179 1.00 90.38 622 PRO A N 1
ATOM 4783 C CA . PRO A 1 622 ? -26.663 21.470 32.188 1.00 90.38 622 PRO A CA 1
ATOM 4784 C C . PRO A 1 622 ? -26.068 22.182 30.966 1.00 90.38 622 PRO A C 1
ATOM 4786 O O . PRO A 1 622 ? -26.678 23.110 30.439 1.00 90.38 622 PRO A O 1
ATOM 4789 N N . ILE A 1 623 ? -24.905 21.731 30.479 1.00 89.44 623 ILE A N 1
ATOM 4790 C CA . ILE A 1 623 ? -24.253 22.305 29.294 1.00 89.44 623 ILE A CA 1
ATOM 4791 C C . ILE A 1 623 ? -25.018 21.907 28.026 1.00 89.44 623 ILE A C 1
ATOM 4793 O O . ILE A 1 623 ? -25.230 22.755 27.163 1.00 89.44 623 ILE A O 1
ATOM 4797 N N . GLN A 1 624 ? -25.490 20.658 27.919 1.00 91.62 624 GLN A N 1
ATOM 4798 C CA . GLN A 1 624 ? -26.333 20.230 26.794 1.00 91.62 624 GLN A CA 1
ATOM 4799 C C . GLN A 1 624 ? -27.637 21.036 26.711 1.00 91.62 624 GLN A C 1
ATOM 4801 O O . GLN A 1 624 ? -28.010 21.488 25.630 1.00 91.62 624 GLN A O 1
ATOM 4806 N N . GLU A 1 625 ? -28.319 21.262 27.836 1.00 89.38 625 GLU A N 1
ATOM 4807 C CA . GLU A 1 625 ? -29.552 22.060 27.860 1.00 89.38 625 GLU A CA 1
ATOM 4808 C C . GLU A 1 625 ? -29.285 23.533 27.521 1.00 89.38 625 GLU A C 1
ATOM 4810 O O . GLU A 1 625 ? -30.014 24.166 26.752 1.00 89.38 625 GLU A O 1
ATOM 4815 N N . TRP A 1 626 ? -28.176 24.072 28.026 1.00 88.69 626 TRP A N 1
ATOM 4816 C CA . TRP A 1 626 ? -27.732 25.419 27.692 1.00 88.69 626 TRP A CA 1
ATOM 4817 C C . TRP A 1 626 ? -27.373 25.580 26.206 1.00 88.69 626 TRP A C 1
ATOM 4819 O O . TRP A 1 626 ? -27.660 26.616 25.604 1.00 88.69 626 TRP A O 1
ATOM 4829 N N . LEU A 1 627 ? -26.792 24.560 25.573 1.00 90.19 627 LEU A N 1
ATOM 4830 C CA . LEU A 1 627 ? -26.539 24.543 24.130 1.00 90.19 627 LEU A CA 1
ATOM 4831 C C . LEU A 1 627 ? -27.839 24.520 23.311 1.00 90.19 627 LEU A C 1
ATOM 4833 O O . LEU A 1 627 ? -27.906 25.153 22.259 1.00 90.19 627 LEU A O 1
ATOM 4837 N N . ARG A 1 628 ? -28.890 23.856 23.803 1.00 90.75 628 ARG A N 1
ATOM 4838 C CA . ARG A 1 628 ? -30.213 23.828 23.153 1.00 90.75 628 ARG A CA 1
ATOM 4839 C C . ARG A 1 628 ? -31.017 25.117 23.347 1.00 90.75 628 ARG A C 1
ATOM 4841 O O . ARG A 1 628 ? -31.975 25.348 22.612 1.00 90.75 628 ARG A O 1
ATOM 4848 N N . THR A 1 629 ? -30.629 25.966 24.299 1.00 86.25 629 THR A N 1
ATOM 4849 C CA . THR A 1 629 ? -31.314 27.229 24.591 1.00 86.25 629 THR A CA 1
ATOM 4850 C C . THR A 1 629 ? -30.792 28.359 23.685 1.00 86.25 629 THR A C 1
ATOM 4852 O O . THR A 1 629 ? -29.612 28.704 23.775 1.00 86.25 629 THR A O 1
ATOM 4855 N N . PRO A 1 630 ? -31.635 28.966 22.826 1.00 79.19 630 PRO A N 1
ATOM 4856 C CA . PRO A 1 630 ? -31.230 30.091 21.982 1.00 79.19 630 PRO A CA 1
ATOM 4857 C C . PRO A 1 630 ? -31.047 31.385 22.794 1.00 79.19 630 PRO A C 1
ATOM 4859 O O . PRO A 1 630 ? -31.734 31.606 23.793 1.00 79.19 630 PRO A O 1
ATOM 4862 N N . GLY A 1 631 ? -30.165 32.275 22.334 1.00 81.19 631 GLY A N 1
ATOM 4863 C CA . GLY A 1 631 ? -29.959 33.609 22.909 1.00 81.19 631 GLY A CA 1
ATOM 4864 C C . GLY A 1 631 ? -29.193 34.541 21.966 1.00 81.19 631 GLY A C 1
ATOM 4865 O O . GLY A 1 631 ? -28.807 34.126 20.880 1.00 81.19 631 GLY A O 1
ATOM 4866 N N . ASP A 1 632 ? -28.945 35.783 22.392 1.00 74.81 632 ASP A N 1
ATOM 4867 C CA . ASP A 1 632 ? -28.229 36.789 21.595 1.00 74.81 632 ASP A CA 1
ATOM 4868 C C . ASP A 1 632 ? -26.820 37.056 22.151 1.00 74.81 632 ASP A C 1
ATOM 4870 O O . ASP A 1 632 ? -26.639 37.253 23.355 1.00 74.81 632 ASP A O 1
ATOM 4874 N N . GLY A 1 633 ? -25.822 37.147 21.266 1.00 74.88 633 GLY A N 1
ATOM 4875 C CA . GLY A 1 633 ? -24.452 37.539 21.615 1.00 74.88 633 GLY A CA 1
ATOM 4876 C C . GLY A 1 633 ? -23.519 36.371 21.949 1.00 74.88 633 GLY A C 1
ATOM 4877 O O . GLY A 1 633 ? -23.715 35.244 21.503 1.00 74.88 633 GLY A O 1
ATOM 4878 N N . TRP A 1 634 ? -22.453 36.656 22.699 1.00 71.12 634 TRP A N 1
ATOM 4879 C CA . TRP A 1 634 ? -21.437 35.664 23.064 1.00 71.12 634 TRP A CA 1
ATOM 4880 C C . TRP A 1 634 ? -21.713 35.070 24.446 1.00 71.12 634 TRP A C 1
ATOM 4882 O O . TRP A 1 634 ? -22.166 35.794 25.338 1.00 71.12 634 TRP A O 1
ATOM 4892 N N . PRO A 1 635 ? -21.427 33.775 24.648 1.00 64.69 635 PRO A N 1
ATOM 4893 C CA . PRO A 1 635 ? -21.576 33.145 25.949 1.00 64.69 635 PRO A CA 1
ATOM 4894 C C . PRO A 1 635 ? -20.688 33.839 26.996 1.00 64.69 635 PRO A C 1
ATOM 4896 O O . PRO A 1 635 ? -19.515 34.115 26.747 1.00 64.69 635 PRO A O 1
ATOM 4899 N N . GLN A 1 636 ? -21.236 34.108 28.185 1.00 57.94 636 GLN A N 1
ATOM 4900 C CA . GLN A 1 636 ? -20.399 34.170 29.386 1.00 57.94 636 GLN A CA 1
ATOM 4901 C C . GLN A 1 636 ? -20.137 32.734 29.830 1.00 57.94 636 GLN A C 1
ATOM 4903 O O . GLN A 1 636 ? -21.038 31.904 29.722 1.00 57.94 636 GLN A O 1
ATOM 4908 N N . ASP A 1 637 ? -18.912 32.452 30.278 1.00 55.50 637 ASP A N 1
ATOM 4909 C CA . ASP A 1 637 ? -18.472 31.109 30.655 1.00 55.50 637 ASP A CA 1
ATOM 4910 C C . ASP A 1 637 ? -19.540 30.403 31.522 1.00 55.50 637 ASP A C 1
ATOM 4912 O O . ASP A 1 637 ? -19.847 30.884 32.621 1.00 55.50 637 ASP A O 1
ATOM 4916 N N . PRO A 1 638 ? -20.150 29.293 31.058 1.00 48.47 638 PRO A N 1
ATOM 4917 C CA . PRO A 1 638 ? -21.137 28.565 31.852 1.00 48.47 638 PRO A CA 1
ATOM 4918 C C . PRO A 1 638 ? -20.543 28.089 33.188 1.00 48.47 638 PRO A C 1
ATOM 4920 O O . PRO A 1 638 ? -21.258 28.015 34.186 1.00 48.47 638 PRO A O 1
ATOM 4923 N N . LEU A 1 639 ? -19.222 27.887 33.253 1.00 46.62 639 LEU A N 1
ATOM 4924 C CA . LEU A 1 639 ? -18.487 27.543 34.470 1.00 46.62 639 LEU A CA 1
ATOM 4925 C C . LEU A 1 639 ? -18.340 28.718 35.454 1.00 46.62 639 LEU A C 1
ATOM 4927 O O . LEU A 1 639 ? -18.196 28.496 36.654 1.00 46.62 639 LEU A O 1
ATOM 4931 N N . ALA A 1 640 ? -18.468 29.967 34.995 1.00 46.75 640 ALA A N 1
ATOM 4932 C CA . ALA A 1 640 ? -18.552 31.136 35.875 1.00 46.75 640 ALA A CA 1
ATOM 4933 C C . ALA A 1 640 ? -19.928 31.263 36.563 1.00 46.75 640 ALA A C 1
ATOM 4935 O O . ALA A 1 640 ? -20.063 31.995 37.543 1.00 46.75 640 ALA A O 1
ATOM 4936 N N . SER A 1 641 ? -20.942 30.543 36.067 1.00 42.00 641 SER A N 1
ATOM 4937 C CA . SER A 1 641 ? -22.327 30.586 36.562 1.00 42.00 641 SER A CA 1
ATOM 4938 C C . SER A 1 641 ? -22.672 29.433 37.518 1.00 42.00 641 SER A C 1
ATOM 4940 O O . SER A 1 641 ? -23.695 29.490 38.199 1.00 42.00 641 SER A O 1
ATOM 4942 N N . THR A 1 642 ? -21.812 28.412 37.609 1.00 45.50 642 THR A N 1
ATOM 4943 C CA . THR A 1 642 ? -21.945 27.243 38.502 1.00 45.50 642 THR A CA 1
ATOM 4944 C C . THR A 1 642 ? -20.585 26.891 39.127 1.00 45.50 642 THR A C 1
ATOM 4946 O O . THR A 1 642 ? -19.875 26.032 38.600 1.00 45.50 642 THR A O 1
ATOM 4949 N N . PRO A 1 643 ? -20.204 27.539 40.248 1.00 39.78 643 PRO A N 1
ATOM 4950 C CA . PRO A 1 643 ? -18.881 27.397 40.875 1.00 39.78 643 PRO A CA 1
ATOM 4951 C C . PRO A 1 643 ? -18.539 25.975 41.354 1.00 39.78 643 PRO A C 1
ATOM 4953 O O . PRO A 1 643 ? -17.365 25.625 41.469 1.00 39.78 643 PRO A O 1
ATOM 4956 N N . ASP A 1 644 ? -19.552 25.147 41.612 1.00 42.44 644 ASP A N 1
ATOM 4957 C CA . ASP A 1 644 ? -19.365 23.827 42.222 1.00 42.44 644 ASP A CA 1
ATOM 4958 C C . ASP A 1 644 ? -18.789 22.786 41.237 1.00 42.44 644 ASP A C 1
ATOM 4960 O O . ASP A 1 644 ? -18.081 21.882 41.659 1.00 42.44 644 ASP A O 1
ATOM 4964 N N . LEU A 1 645 ? -18.984 22.952 39.919 1.00 44.28 645 LEU A N 1
ATOM 4965 C CA . LEU A 1 645 ? -18.464 22.036 38.882 1.00 44.28 645 LEU A CA 1
ATOM 4966 C C . LEU A 1 645 ? -16.986 22.285 38.519 1.00 44.28 645 LEU A C 1
ATOM 4968 O O . LEU A 1 645 ? -16.291 21.375 38.075 1.00 44.28 645 LEU A O 1
ATOM 4972 N N . VAL A 1 646 ? -16.483 23.509 38.709 1.00 39.03 646 VAL A N 1
ATOM 4973 C CA . VAL A 1 646 ? -15.096 23.887 38.356 1.00 39.03 646 VAL A CA 1
ATOM 4974 C C . VAL A 1 646 ? -14.090 23.363 39.371 1.00 39.03 646 VAL A C 1
ATOM 4976 O O . VAL A 1 646 ? -12.951 23.060 39.021 1.00 39.03 646 VAL A O 1
ATOM 4979 N N . THR A 1 647 ? -14.512 23.238 40.626 1.00 39.25 647 THR A N 1
ATOM 4980 C CA . THR A 1 647 ? -13.626 22.820 41.715 1.00 39.25 647 THR A CA 1
ATOM 4981 C C . THR A 1 647 ? -13.276 21.331 41.613 1.00 39.25 647 THR A C 1
ATOM 4983 O O . THR A 1 647 ? -12.144 20.965 41.920 1.00 39.25 647 THR A O 1
ATOM 4986 N N . ASP A 1 648 ? -14.180 20.505 41.074 1.00 42.56 648 ASP A N 1
ATOM 4987 C CA . ASP A 1 648 ? -13.941 19.070 40.866 1.00 42.56 648 ASP A CA 1
ATOM 4988 C C . ASP A 1 648 ? -13.119 18.781 39.594 1.00 42.56 648 ASP A C 1
ATOM 4990 O O . ASP A 1 648 ? -12.278 17.887 39.604 1.00 42.56 648 ASP A O 1
ATOM 4994 N N . VAL A 1 649 ? -13.261 19.584 38.528 1.00 39.44 649 VAL A N 1
ATOM 4995 C CA . VAL A 1 649 ? -12.529 19.403 37.249 1.00 39.44 649 VAL A CA 1
ATOM 4996 C C . VAL A 1 649 ? -11.120 20.021 37.260 1.00 39.44 649 VAL A C 1
ATOM 4998 O O . VAL A 1 649 ? -10.303 19.714 36.400 1.00 39.44 649 VAL A O 1
ATOM 5001 N N . GLN A 1 650 ? -10.808 20.912 38.207 1.00 35.06 650 GLN A N 1
ATOM 5002 C CA . GLN A 1 650 ? -9.459 21.489 38.346 1.00 35.06 650 GLN A CA 1
ATOM 5003 C C . GLN A 1 650 ? -8.563 20.745 39.350 1.00 35.06 650 GLN A C 1
ATOM 5005 O O . GLN A 1 650 ? -7.376 21.066 39.445 1.00 35.06 650 GLN A O 1
ATOM 5010 N N . GLN A 1 651 ? -9.107 19.789 40.112 1.00 36.75 651 GLN A N 1
ATOM 5011 C CA . GLN A 1 651 ? -8.354 18.969 41.076 1.00 36.75 651 GLN A CA 1
ATOM 5012 C C . GLN A 1 651 ? -8.312 17.468 40.733 1.00 36.75 651 GLN A C 1
ATOM 5014 O O . GLN A 1 651 ? -7.684 16.711 41.473 1.00 36.75 651 GLN A O 1
ATOM 5019 N N . THR A 1 652 ? -8.912 17.070 39.610 1.00 37.81 652 THR A N 1
ATOM 5020 C CA . THR A 1 652 ? -8.663 15.813 38.878 1.00 37.81 652 THR A CA 1
ATOM 5021 C C . THR A 1 652 ? -8.085 16.147 37.504 1.00 37.81 652 THR A C 1
ATOM 5023 O O . THR A 1 652 ? -7.421 15.279 36.898 1.00 37.81 652 THR A O 1
#

Mean predicted aligned error: 17.38 Å

InterPro domains:
  IPR000182 GNAT domain [PF00583] (47-131)
  IPR000182 GNAT domain [PS51186] (1-150)
  IPR016181 Acyl-CoA N-acyltransferase [SSF55729] (1-134)

pLDDT: mean 85.47, std 11.69, range [35.06, 98.25]

Foldseek 3Di:
DKDQDDLVCLVVALVQLQQQQVVVVVVVQCLSNVFDRDHSVNCVVQSVVSQKMFDQDPPRGGQWIWGWDQFPNATETEDTGGRPVPPPPCVSVVRVVVNLVVRVVVVHFKYKYKFFCPDCCTVVVVVVVVKAFQDPVNDDPRRVVVVVVCVVSVSVPDDMTMIMDGSPPVCFQLVVAAADCQLVQLLDDPDDDDDADDLVLLVQLVVLLVPDFDQDDDQGPSNVCCLQELLSLLQSQQFPPNDLNSLSNSRNSLSSSVRSLLHALQKFKKKFFFDADQCPPDGFSDWDAFPQGTKGWHDWDADAFRHIMIMIIDSRNGDDCADPPTGMDTPDHHPSDDSVQLSVLSVLCNVPNHADDDLCLLVVLCVLQVDDSLLSLCLQNSNRQLVDPDLQRDPPVSCVVSVHDSNSNNVSSLVVVLDDSVLSSQLSCQQCVNSNCCRHHNGDSVSSSVSSVVVCPQQDDDDPVVLVVLCVPPPDRRSSLLSLLRDQLAALLSVVNLLVVLQFDFLQDPCLLVSLVSLVRNLVSLLQDKWKDWAFPVLVLQQLLCVLQVHDDLVVDDQQDWDDRQQWIWGHHDGTIMIMGRNPRDPDLVSLLVSLVSCVVSDPTRSRSNCNSCVVVCVCVVSSVSSVRHDGGHDDNVCVVPVVSVVVVVVD

Organism: NCBI:txid1750

Radius of gyration: 33.51 Å; Cα contacts (8 Å, |Δi|>4): 1085; chains: 1; bounding box: 70×88×78 Å

Secondary structure (DSSP, 8-state):
-EEEPPGGGHHHHHHHHHHHHGGGGGGT-HHHHHSPPP-HHHHHHHHHTT-EEEEEETTTEEEEEEEEEEETTEEEEEEEEE-GGGTTSSHHHHHHHHHHHHHHTTT--EEEEEEESS-TTSHHHHHHTT-EEE-GGG--HHHHHHHHHHHHTTGGGS-EEEEEEE------TTTTS---GGGGGGG--SSS---PPPHHHHHHHHHHHTT---S-----HHHHHHHH-THHHHHHHTSTT--HHHHHHHHHHHHHHHHHT---TT-EEEEEPPBS-S-SS--TT-EEEETTEEEEEEEEEEETTTEEEEEEEETT----SEETTEEEEEEEE-----HHHHHHHHHHHHHH-SPPP-TTHHHHHHHHH---HHHHHHHHTT-TTTT--SSS-S-HHHHHHTT--HHHHHHHHHHHHHS-HHHHHHHHHHHHSSHHHHHHH-S-HHHHHHHHHHH-TT-PPPPHHHHHHHHHHSTTTHHHHHHHTTSTT--GGGHHHHHHHHHHS-TT-THHHHHHHHHHHHHHHHHH--EEEEEEGGGSHHHHHHHHTTPPPGGGS-TT-EEEETTEEEEE-SSEEEEEE-GGG-S-HHHHHHHHHHHBTTB---HHHHTHHHHHTTTTHHHHHHHHS--SSPPP-HHHH-HHHHHHHS--

Nearest PDB structures (foldseek):
  3ne7-assembly1_A  TM=7.979E-01  e=6.083E-06  Thermoplasma acidophilum
  8g0l-assembly1_A  TM=6.822E-01  e=3.975E-05  Homo sapiens
  5isv-assembly2_B  TM=7.812E-01  e=6.198E-04  Escherichia coli O157:H7
  2cnt-assembly4_D  TM=7.958E-01  e=1.232E-03  Salmonella enterica subsp. enterica serovar Typhimurium str. LT2
  2g3a-assembly1_A-2  TM=8.040E-01  e=1.860E-03  Agrobacterium fabrum str. C58

Solvent-accessible surface area (backbone atoms only — not comparable to full-atom values): 35517 Å² total; per-residue (Å²): 92,78,44,71,41,53,83,85,44,36,66,49,50,45,54,26,42,55,52,32,44,56,55,37,48,81,75,74,39,48,64,69,61,74,41,90,76,78,52,49,76,75,46,42,68,34,30,78,68,66,28,22,36,29,32,41,43,98,91,67,44,65,42,28,38,34,34,46,44,78,44,76,86,23,36,23,48,78,44,76,34,45,19,66,95,57,55,95,70,56,56,68,59,53,49,51,50,52,52,52,50,56,31,47,79,68,73,33,58,36,40,33,36,74,38,42,53,85,44,73,86,35,39,60,39,41,43,76,73,66,37,42,80,46,55,84,91,72,52,46,76,51,52,48,48,50,58,49,50,42,50,76,72,52,66,57,82,50,65,61,43,44,32,35,32,73,50,70,68,70,76,45,51,54,56,93,40,64,59,42,56,75,23,48,46,56,64,62,64,96,82,67,58,89,52,70,64,46,62,67,58,43,49,50,55,53,41,17,76,72,74,38,73,52,96,79,64,79,77,27,62,49,17,52,51,42,46,44,40,46,62,49,29,55,44,20,26,25,6,62,84,40,47,74,64,42,38,40,8,16,41,14,37,39,17,40,44,62,70,50,64,58,54,38,51,48,12,26,37,34,28,40,58,53,31,83,58,84,69,86,81,74,53,44,27,41,74,42,80,25,88,48,48,62,23,31,31,46,37,76,46,75,48,88,56,60,20,28,25,42,38,30,48,13,48,54,39,36,72,51,79,48,60,97,88,33,51,55,42,82,70,50,66,24,80,49,69,63,64,67,56,44,50,53,24,45,54,47,34,74,72,75,38,40,16,64,80,62,84,60,50,32,56,55,43,23,76,75,69,72,50,59,56,59,33,40,46,38,56,71,41,35,32,72,54,64,64,52,89,55,73,83,48,59,56,67,70,61,32,57,72,73,71,48,53,63,66,52,50,40,55,22,44,51,57,59,70,61,49,56,69,67,57,53,49,50,32,52,48,39,14,36,70,51,38,64,55,17,43,61,57,21,64,35,51,69,45,23,48,53,46,47,61,74,73,46,77,87,49,65,80,76,56,68,71,57,40,56,49,31,44,74,74,36,79,93,53,11,35,54,44,49,55,44,70,39,39,90,87,33,36,36,64,42,46,68,38,51,55,52,49,63,62,69,44,46,35,68,44,83,60,32,49,56,53,34,57,43,53,57,49,14,48,54,44,33,37,69,44,74,47,50,41,76,42,44,70,89,67,64,31,57,62,54,50,28,56,77,72,73,44,78,59,72,95,80,52,64,73,73,44,71,46,77,58,82,33,33,39,40,35,35,47,90,67,30,33,42,41,35,41,32,54,73,59,59,88,51,56,69,63,47,38,57,47,52,61,68,34,56,94,58,50,89,69,55,51,27,66,62,47,40,33,48,49,76,74,42,74,51,47,66,57,33,54,53,34,59,46,79,47,84,56,70,59,72,60,69,59,79,77,42,67,76,62,50,61,58,67,75,76,107

Sequence (652 aa):
MIRPAVPDDLLRIIEVERAADAMFTTVGLSVVVDAPQTTAEDHAPAQEAGRLLVACAEEHGVVGFIRVDLVDGQAHLEQVSVHPAAAGHGIGAQLMAAAEEWAVDRGLTRVTLCTYRDVPWNAPYYQRLGWEVLPDDALGPELSALRRHERELGLEAQPRQAMVKDLTMSKGTFSQWTPSAEAVGWLQPRNWGHHLPTRDECAKIVRALAGHRWDHMYLAPMAGTLLLHPELFLAGACRPFASAEVIRGAAAAFGVVLDSGLHRPGSVFFRTAPRTELHWGLEGGELVETPTGPAVALNSGYRGDEGWEWLFLSPGGGIPAEVKGVPIQLVDRSSGIDLDAHRAAFEVLLHDGGPGWDPTAPERFVAATGWPLPAAKILLAGMPGLDSCYHNWMPKQIREFLGLKVCEAATAREFLRDLDDGLLVKLVQAGVSDPLRTVRHGLDVDAMVQCWSSNVDDTIALPEDILVEADRSLPYGGRRAANRLTRDGTSLDELRSWLWLASNLPLDNQLRPWLADRLDTMTATSGRATYSQNVWTTSGNRNKLRTIFGLPGFTQVPVGTVAHIGPWHITHCDQHDEVVFKPFDVTDWAMELERTNALDGVLSLDPGALFLAPTVLGQFAPIQEWLRTPGDGWPQDPLASTPDLVTDVQQT